Protein 4ODJ (pdb70)

Nearest PDB structures (foldseek):
  4odj-assembly1_A-2  TM=1.003E+00  e=9.789E-88  Cryptosporidium hominis
  6ltv-assembly1_B  TM=9.938E-01  e=1.405E-79  Cryptosporidium hominis
  6ltw-assembly1_A  TM=9.886E-01  e=5.394E-80  Cryptosporidium hominis
  6ltw-assembly1_B  TM=9.884E-01  e=3.883E-79  Cryptosporidium hominis
  6c07-assembly1_C  TM=9.808E-01  e=1.012E-76  Cryptosporidium parvum Iowa II

B-factor: mean 21.54, std 8.74, range [7.42, 60.37]

Secondary structure (DSSP, 8-state):
-EEEEEEEEE-TTSHHHHHHHHHHHHHHHHHHH-TT-EEEEEEEEETTEEEEEEEEE-S----HHHHHHHHHHHHT-EEGGGTEETTT-EEEEEEEPPPHHHHHHHTTT--GGGPPBSS-EEEEEEEETTSTTSS-HHHHHHHHHHHHHHHHHHT--SS--TTEEEEEEEEEEEEEEEETTEEEEEEEEEEEEEEEE-TTS-HHHHHHHHIIIIIHHHS-GGG--TT-EEEESTTS---S-GGGTS-EETTS-TTTTTTTTSS---S---TTB-TTSHHHHHHHHHHHHHHHHHHTTS-SEEEEEEEE-BT--S-SEEEEE-TT-PPTT--HHHHHHHHHHH----HHHHHHHTTTTSS--GGGGSS-SSS---TT-GGGSPPP--

Sequence (386 aa):
EQFLFSSESVCSSSGHPDKLCDQISDAILDACLEQDPESFVACETCTKTGFFIIMVFGEITTKANVNYERVVRETVKEIGYDSEEKKGLDYKTMDVIIIKLEQQSNQIAGCVHVDKNVVEDIGAGDQGMMFGYATNETKELMPLTHVLATSITRELDYIRMKGVSSSRVGWLLRPDGKAQVTVEYNCKHGVLIIPKRIHTILVSVVQHDENNIENEEEIREFVLENVIKKVCPSDLMDKKETRIILINPSGRFTIGGPAADAGLTGRKIIVDTYGGWGAHGGGAFSGKDATKVDRSGAYMARLVAKSIVFSGLCSRCLVQVSYGIGIARPLSLYIINTFGTAKDGYNDTKLLEIVNKVFDFRPGILLIKQLNNLKSSPIFKKKTSSSGGHFGRSEKEFFLWEKPIILQ

Structure (mmCIF, N/CA/C/O backbone):
data_4ODJ
#
_entry.id   4ODJ
#
_cell.length_a   117.860
_cell.length_b   117.860
_cell.length_c   54.040
_cell.angle_alpha   90.000
_cell.angle_beta   90.000
_cell.angle_gamma   120.000
#
_symmetry.space_group_name_H-M   'P 32 2 1'
#
loop_
_entity.id
_entity.type
_entity.pdbx_description
1 polymer 'S-adenosylmethionine synthase'
2 non-polymer S-ADENOSYLMETHIONINE
3 non-polymer TRIPHOSPHATE
4 non-polymer 'MAGNESIUM ION'
5 water water
#
loop_
_atom_site.group_PDB
_atom_site.id
_atom_site.type_symbol
_atom_site.label_atom_id
_atom_site.label_alt_id
_atom_site.label_comp_id
_atom_site.label_asym_id
_atom_site.label_entity_id
_atom_site.label_seq_id
_atom_site.pdbx_PDB_ins_code
_atom_site.Cartn_x
_atom_site.Cartn_y
_atom_site.Cartn_z
_atom_site.occupancy
_atom_site.B_iso_or_equiv
_atom_site.auth_seq_id
_atom_site.auth_comp_id
_atom_site.auth_asym_id
_atom_site.auth_atom_id
_atom_site.pdbx_PDB_model_num
ATOM 1 N N . GLU A 1 29 ? 62.834 68.814 -5.786 1.00 50.60 21 GLU A N 1
ATOM 2 C CA . GLU A 1 29 ? 63.484 67.760 -6.638 1.00 48.73 21 GLU A CA 1
ATOM 3 C C . GLU A 1 29 ? 64.112 66.624 -5.807 1.00 45.60 21 GLU A C 1
ATOM 4 O O . GLU A 1 29 ? 65.137 66.830 -5.150 1.00 47.41 21 GLU A O 1
ATOM 6 N N . GLN A 1 30 ? 63.497 65.443 -5.857 1.00 41.30 22 GLN A N 1
ATOM 7 C CA . GLN A 1 30 ? 64.054 64.246 -5.227 1.00 37.79 22 GLN A CA 1
ATOM 8 C C . GLN A 1 30 ? 64.854 63.365 -6.201 1.00 31.71 22 GLN A C 1
ATOM 9 O O . GLN A 1 30 ? 64.661 63.395 -7.408 1.00 30.67 22 GLN A O 1
ATOM 15 N N . PHE A 1 31 ? 65.754 62.565 -5.650 1.00 26.42 23 PHE A N 1
ATOM 16 C CA . PHE A 1 31 ? 66.479 61.593 -6.465 1.00 23.50 23 PHE A CA 1
ATOM 17 C C . PHE A 1 31 ? 66.909 60.435 -5.586 1.00 21.24 23 PHE A C 1
ATOM 18 O O . PHE A 1 31 ? 66.932 60.558 -4.374 1.00 20.04 23 PHE A O 1
ATOM 26 N N . LEU A 1 32 ? 67.208 59.314 -6.233 1.00 19.43 24 LEU A N 1
ATOM 27 C CA . LEU A 1 32 ? 67.658 58.106 -5.588 1.00 18.66 24 LEU A CA 1
ATOM 28 C C . LEU A 1 32 ? 69.139 57.920 -5.835 1.00 17.52 24 LEU A C 1
ATOM 29 O O . LEU A 1 32 ? 69.628 58.257 -6.925 1.00 18.67 24 LEU A O 1
ATOM 34 N N . PHE A 1 33 ? 69.869 57.424 -4.843 1.00 15.72 25 PHE A N 1
ATOM 35 C CA . PHE A 1 33 ? 71.284 57.133 -5.008 1.00 15.20 25 PHE A CA 1
ATOM 36 C C . PHE A 1 33 ? 71.616 55.932 -4.154 1.00 14.39 25 PHE A C 1
ATOM 37 O O . PHE A 1 33 ? 71.137 55.799 -3.033 1.00 13.88 25 PHE A O 1
ATOM 45 N N . SER A 1 34 ? 72.457 55.065 -4.685 1.00 13.75 26 SER A N 1
ATOM 46 C CA . SER A 1 34 ? 72.846 53.831 -4.014 1.00 13.29 26 SER A CA 1
ATOM 47 C C . SER A 1 34 ? 74.344 53.737 -3.724 1.00 12.37 26 SER A C 1
ATOM 48 O O . SER A 1 34 ? 75.166 54.213 -4.535 1.00 12.77 26 SER A O 1
ATOM 51 N N . SER A 1 35 ? 74.677 53.078 -2.619 1.00 12.02 27 SER A N 1
ATOM 52 C CA . SER A 1 35 ? 76.086 52.682 -2.319 1.00 11.64 27 SER A CA 1
ATOM 53 C C . SER A 1 35 ? 76.069 51.267 -1.763 1.00 11.75 27 SER A C 1
ATOM 54 O O . SER A 1 35 ? 75.045 50.804 -1.232 1.00 11.87 27 SER A O 1
ATOM 57 N N . GLU A 1 36 ? 77.205 50.603 -1.837 1.00 11.57 28 GLU A N 1
ATOM 58 C CA . GLU A 1 36 ? 77.311 49.247 -1.359 1.00 11.76 28 GLU A CA 1
ATOM 59 C C . GLU A 1 36 ? 78.479 49.067 -0.387 1.00 11.76 28 GLU A C 1
ATOM 60 O O . GLU A 1 36 ? 79.355 49.938 -0.270 1.00 12.41 28 GLU A O 1
ATOM 66 N N . SER A 1 37 ? 78.504 47.903 0.253 1.00 11.52 29 SER A N 1
ATOM 67 C CA . SER A 1 37 ? 79.608 47.452 1.072 1.00 11.49 29 SER A CA 1
ATOM 68 C C . SER A 1 37 ? 79.681 45.936 1.005 1.00 11.20 29 SER A C 1
ATOM 69 O O . SER A 1 37 ? 78.764 45.285 0.515 1.00 10.93 29 SER A O 1
ATOM 72 N N . VAL A 1 38 ? 80.811 45.393 1.431 1.00 11.02 30 VAL A N 1
ATOM 73 C CA . VAL A 1 38 ? 81.002 43.956 1.497 1.00 11.03 30 VAL A CA 1
ATOM 74 C C . VAL A 1 38 ? 81.570 43.562 2.852 1.00 11.72 30 VAL A C 1
ATOM 75 O O . VAL A 1 38 ? 82.246 44.376 3.537 1.00 11.94 30 VAL A O 1
ATOM 79 N N . CYS A 1 39 ? 81.318 42.328 3.231 1.00 12.33 31 CYS A N 1
ATOM 80 C CA . CYS A 1 39 ? 81.837 41.747 4.474 1.00 13.60 31 CYS A CA 1
ATOM 81 C C . CYS A 1 39 ? 83.324 41.519 4.388 1.00 13.90 31 CYS A C 1
ATOM 82 O O . CYS A 1 39 ? 83.891 41.422 3.299 1.00 13.41 31 CYS A O 1
ATOM 85 N N . SER A 1 40 ? 83.949 41.400 5.572 1.00 14.37 32 SER A N 1
ATOM 86 C CA A SER A 1 40 ? 85.379 41.087 5.716 0.55 14.66 32 SER A CA 1
ATOM 87 C CA B SER A 1 40 ? 85.385 41.127 5.660 0.15 14.30 32 SER A CA 1
ATOM 88 C CA C SER A 1 40 ? 85.384 41.104 5.681 0.30 14.39 32 SER A CA 1
ATOM 89 C C . SER A 1 40 ? 85.776 39.827 4.948 1.00 14.25 32 SER A C 1
ATOM 90 O O . SER A 1 40 ? 86.869 39.726 4.428 1.00 14.81 32 SER A O 1
ATOM 97 N N . GLY A 1 41 ? 84.871 38.860 4.892 1.00 13.84 33 GLY A N 1
ATOM 98 C CA . GLY A 1 41 ? 85.103 37.621 4.190 1.00 13.21 33 GLY A CA 1
ATOM 99 C C . GLY A 1 41 ? 84.848 37.608 2.702 1.00 12.39 33 GLY A C 1
ATOM 100 O O . GLY A 1 41 ? 85.064 36.580 2.052 1.00 12.60 33 GLY A O 1
ATOM 101 N N . HIS A 1 42 ? 84.388 38.724 2.132 1.00 11.32 34 HIS A N 1
ATOM 102 C CA . HIS A 1 42 ? 84.246 38.814 0.708 1.00 10.84 34 HIS A CA 1
ATOM 103 C C . HIS A 1 42 ? 85.626 38.574 0.086 1.00 11.15 34 HIS A C 1
ATOM 104 O O . HIS A 1 42 ? 86.635 39.078 0.603 1.00 10.98 34 HIS A O 1
ATOM 111 N N . PRO A 1 43 ? 85.705 37.796 -0.999 1.00 11.30 35 PRO A N 1
ATOM 112 C CA . PRO A 1 43 ? 87.041 37.403 -1.448 1.00 11.82 35 PRO A CA 1
ATOM 113 C C . PRO A 1 43 ? 87.958 38.551 -1.814 1.00 11.15 35 PRO A C 1
ATOM 114 O O . PRO A 1 43 ? 89.186 38.455 -1.581 1.00 11.06 35 PRO A O 1
ATOM 118 N N . ASP A 1 44 ? 87.412 39.619 -2.382 1.00 10.45 36 ASP A N 1
ATOM 119 C CA . ASP A 1 44 ? 88.264 40.792 -2.683 1.00 10.14 36 ASP A CA 1
ATOM 120 C C . ASP A 1 44 ? 88.749 41.463 -1.400 1.00 10.41 36 ASP A C 1
ATOM 121 O O . ASP A 1 44 ? 89.927 41.853 -1.283 1.00 10.32 36 ASP A O 1
ATOM 126 N N . LYS A 1 45 ? 87.853 41.608 -0.432 1.00 10.57 37 LYS A N 1
ATOM 127 C CA . LYS A 1 45 ? 88.251 42.228 0.821 1.00 11.24 37 LYS A CA 1
ATOM 128 C C . LYS A 1 45 ? 89.229 41.383 1.587 1.00 11.48 37 LYS A C 1
ATOM 129 O O . LYS A 1 45 ? 90.128 41.887 2.267 1.00 12.13 37 LYS A O 1
ATOM 135 N N . LEU A 1 46 ? 89.084 40.063 1.477 1.00 11.60 38 LEU A N 1
ATOM 136 C CA . LEU A 1 46 ? 90.047 39.158 2.076 1.00 12.63 38 LEU A CA 1
ATOM 137 C C . LEU A 1 46 ? 91.463 39.454 1.558 1.00 12.18 38 LEU A C 1
ATOM 138 O O . LEU A 1 46 ? 92.426 39.482 2.345 1.00 12.61 38 LEU A O 1
ATOM 143 N N . CYS A 1 47 ? 91.566 39.708 0.252 1.00 11.62 39 CYS A N 1
ATOM 144 C CA . CYS A 1 47 ? 92.845 40.022 -0.369 1.00 11.51 39 CYS A CA 1
ATOM 145 C C . CYS A 1 47 ? 93.377 41.362 0.136 1.00 11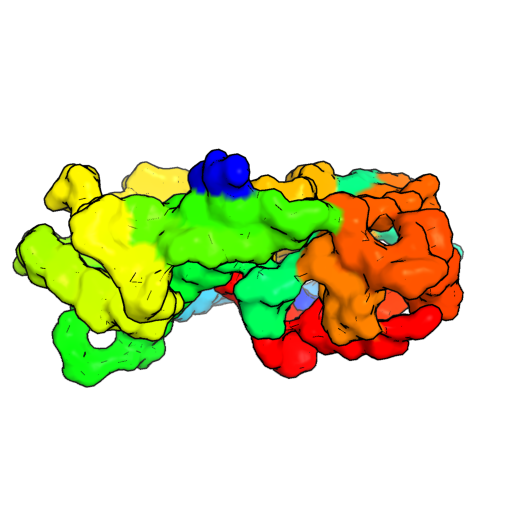.04 39 CYS A C 1
ATOM 146 O O . CYS A 1 47 ? 94.564 41.508 0.430 1.00 11.32 39 CYS A O 1
ATOM 149 N N . ASP A 1 48 ? 92.508 42.360 0.236 1.00 10.85 40 ASP A N 1
ATOM 150 C CA . ASP A 1 48 ? 92.924 43.657 0.800 1.00 10.76 40 ASP A CA 1
ATOM 151 C C . ASP A 1 48 ? 93.506 43.470 2.208 1.00 11.30 40 ASP A C 1
ATOM 152 O O . ASP A 1 48 ? 94.531 44.074 2.571 1.00 11.35 40 ASP A O 1
ATOM 157 N N . GLN A 1 49 ? 92.821 42.677 3.014 1.00 11.57 41 GLN A N 1
ATOM 158 C CA . GLN A 1 49 ? 93.281 42.447 4.387 1.00 12.75 41 GLN A CA 1
ATOM 159 C C . GLN A 1 49 ? 94.617 41.719 4.448 1.00 12.91 41 GLN A C 1
ATOM 160 O O . GLN A 1 49 ? 95.440 42.034 5.293 1.00 12.97 41 GLN A O 1
ATOM 166 N N . ILE A 1 50 ? 94.815 40.714 3.608 1.00 12.72 42 ILE A N 1
ATOM 167 C CA . ILE A 1 50 ? 96.089 40.024 3.591 1.00 13.38 42 ILE A CA 1
ATOM 168 C C . ILE A 1 50 ? 97.212 40.991 3.170 1.00 13.18 42 ILE A C 1
ATOM 169 O O . ILE A 1 50 ? 98.320 41.013 3.737 1.00 13.87 42 ILE A O 1
ATOM 174 N N . SER A 1 51 ? 96.958 41.748 2.115 1.00 12.60 43 SER A N 1
ATOM 175 C CA . SER A 1 51 ? 97.965 42.717 1.605 1.00 12.65 43 SER A CA 1
ATOM 176 C C . SER A 1 51 ? 98.355 43.702 2.704 1.00 13.03 43 SER A C 1
ATOM 177 O O . SER A 1 51 ? 99.535 44.017 2.869 1.00 13.37 43 SER A O 1
ATOM 180 N N . ASP A 1 52 ? 97.371 44.215 3.432 1.00 12.76 44 ASP A N 1
ATOM 181 C CA . ASP A 1 52 ? 97.688 45.120 4.516 1.00 13.05 44 ASP A CA 1
ATOM 182 C C . ASP A 1 52 ? 98.300 44.465 5.742 1.00 13.65 44 ASP A C 1
ATOM 183 O O . ASP A 1 52 ? 99.082 45.110 6.460 1.00 14.10 44 ASP A O 1
ATOM 188 N N . ALA A 1 53 ? 97.934 43.202 6.009 1.00 13.26 45 ALA A N 1
ATOM 189 C CA . ALA A 1 53 ? 98.612 42.438 7.057 1.00 14.27 45 ALA A CA 1
ATOM 190 C C . ALA A 1 53 ? 100.090 42.312 6.754 1.00 14.85 45 ALA A C 1
ATOM 191 O O . ALA A 1 53 ? 100.940 42.465 7.648 1.00 15.29 45 ALA A O 1
ATOM 193 N N . ILE A 1 54 ? 100.420 42.053 5.488 1.00 14.62 46 ILE A N 1
ATOM 194 C CA . ILE A 1 54 ? 101.815 41.937 5.101 1.00 14.89 46 ILE A CA 1
ATOM 195 C C . ILE A 1 54 ? 102.535 43.278 5.213 1.00 14.77 46 ILE A C 1
ATOM 196 O O . ILE A 1 54 ? 103.669 43.349 5.715 1.00 15.16 46 ILE A O 1
ATOM 201 N N . LEU A 1 55 ? 101.871 44.339 4.781 1.00 13.76 47 LEU A N 1
ATOM 202 C CA . LEU A 1 55 ? 102.411 45.698 4.919 1.00 13.92 47 LEU A CA 1
ATOM 203 C C . LEU A 1 55 ? 102.730 46.010 6.379 1.00 14.63 47 LEU A C 1
ATOM 204 O O . LEU A 1 55 ? 103.831 46.436 6.702 1.00 14.59 47 LEU A O 1
ATOM 209 N N . ASP A 1 56 ? 101.764 45.781 7.260 1.00 15.12 48 ASP A N 1
ATOM 210 C CA . ASP A 1 56 ? 101.972 46.032 8.696 1.00 16.27 48 ASP A CA 1
ATOM 211 C C . ASP A 1 56 ? 103.101 45.179 9.251 1.00 16.84 48 ASP A C 1
ATOM 212 O O . ASP A 1 56 ? 103.928 45.682 10.055 1.00 17.52 48 ASP A O 1
ATOM 217 N N . ALA A 1 57 ? 103.187 43.927 8.803 1.00 16.52 49 ALA A N 1
ATOM 218 C CA . ALA A 1 57 ? 104.262 43.050 9.285 1.00 17.44 49 ALA A CA 1
ATOM 219 C C . ALA A 1 57 ? 105.617 43.586 8.905 1.00 17.55 49 ALA A C 1
ATOM 220 O O . ALA A 1 57 ? 106.570 43.545 9.720 1.00 18.54 49 ALA A O 1
ATOM 222 N N . CYS A 1 58 ? 105.724 44.140 7.703 1.00 17.06 50 CYS A N 1
ATOM 223 C CA . CYS A 1 58 ? 106.975 44.729 7.270 1.00 17.12 50 CYS A CA 1
ATOM 224 C C . CYS A 1 58 ? 107.264 45.999 8.083 1.00 17.35 50 CYS A C 1
ATOM 225 O O . CYS A 1 58 ? 108.375 46.192 8.569 1.00 17.66 50 CYS A O 1
ATOM 228 N N . LEU A 1 59 ? 106.273 46.856 8.236 1.00 17.45 51 LEU A N 1
ATOM 229 C CA . LEU A 1 59 ? 106.458 48.172 8.896 1.00 18.63 51 LEU A CA 1
ATOM 230 C C . LEU A 1 59 ? 106.798 48.060 10.373 1.00 20.48 51 LEU A C 1
ATOM 231 O O . LEU A 1 59 ? 107.572 48.865 10.897 1.00 20.98 51 LEU A O 1
ATOM 236 N N . GLU A 1 60 ? 106.238 47.072 11.047 1.00 22.35 52 GLU A N 1
ATOM 237 C CA . GLU A 1 60 ? 106.491 46.936 12.485 1.00 25.07 52 GLU A CA 1
ATOM 238 C C . GLU A 1 60 ? 107.959 46.663 12.731 1.00 24.53 52 GLU A C 1
ATOM 239 O O . GLU A 1 60 ? 108.464 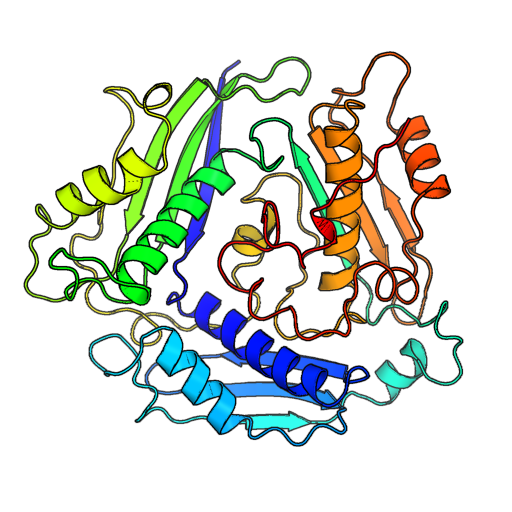47.107 13.739 1.00 24.84 52 GLU A O 1
ATOM 245 N N . GLN A 1 61 ? 108.629 45.976 11.804 1.00 22.83 53 GLN A N 1
ATOM 246 C CA . GLN A 1 61 ? 110.070 45.742 11.920 1.00 22.71 53 GLN A CA 1
ATOM 247 C C . GLN A 1 61 ? 110.909 46.829 11.243 1.00 22.16 53 GLN A C 1
ATOM 248 O O . GLN A 1 61 ? 111.934 47.258 11.784 1.00 22.21 53 GLN A O 1
ATOM 254 N N . ASP A 1 62 ? 110.443 47.308 10.085 1.00 20.45 54 ASP A N 1
ATOM 255 C CA . ASP A 1 62 ? 111.199 48.238 9.227 1.00 20.17 54 ASP A CA 1
ATOM 256 C C . ASP A 1 62 ? 110.256 49.300 8.699 1.00 20.17 54 ASP A C 1
ATOM 257 O O . ASP A 1 62 ? 109.581 49.123 7.674 1.00 18.10 54 ASP A O 1
ATOM 262 N N . PRO A 1 63 ? 110.196 50.434 9.391 1.00 20.69 55 PRO A N 1
ATOM 263 C CA . PRO A 1 63 ? 109.354 51.545 8.980 1.00 20.58 55 PRO A CA 1
ATOM 264 C C . PRO A 1 63 ? 109.698 52.110 7.622 1.00 20.13 55 PRO A C 1
ATOM 265 O O . PRO A 1 63 ? 108.859 52.810 7.056 1.00 19.71 55 PRO A O 1
ATOM 269 N N . GLU A 1 64 ? 110.899 51.835 7.113 1.00 20.09 56 GLU A N 1
ATOM 270 C CA . GLU A 1 64 ? 111.342 52.340 5.821 1.00 21.09 56 GLU A CA 1
ATOM 271 C C . GLU A 1 64 ? 110.988 51.416 4.643 1.00 19.01 56 GLU A C 1
ATOM 272 O O . GLU A 1 64 ? 111.396 51.665 3.504 1.00 19.11 56 GLU A O 1
ATOM 278 N N . SER A 1 65 ? 110.232 50.351 4.914 1.00 17.98 57 SER A N 1
ATOM 279 C CA . SER A 1 65 ? 109.920 49.344 3.913 1.00 17.15 57 SER A CA 1
ATOM 280 C C . SER A 1 65 ? 109.191 49.938 2.694 1.00 15.84 57 SER A C 1
ATOM 281 O O . SER A 1 65 ? 108.323 50.801 2.851 1.00 15.53 57 SER A O 1
ATOM 284 N N . PHE A 1 66 ? 109.551 49.458 1.513 1.00 15.00 58 PHE A N 1
ATOM 285 C CA . PHE A 1 66 ? 108.790 49.760 0.301 1.00 14.30 58 PHE A CA 1
ATOM 286 C C . PHE A 1 66 ? 107.991 48.536 -0.005 1.00 13.50 58 PHE A C 1
ATOM 287 O O . PHE A 1 66 ? 108.549 47.437 -0.114 1.00 14.08 58 PHE A O 1
ATOM 295 N N . VAL A 1 67 ? 106.670 48.690 -0.047 1.00 12.95 59 VAL A N 1
ATOM 296 C CA . VAL A 1 67 ? 105.773 47.547 -0.140 1.00 12.94 59 VAL A CA 1
ATOM 297 C C . VAL A 1 67 ? 104.724 47.820 -1.220 1.00 12.26 59 VAL A C 1
ATOM 298 O O . VAL A 1 67 ? 104.132 48.883 -1.240 1.00 11.64 59 VAL A O 1
ATOM 302 N N . ALA A 1 68 ? 104.576 46.841 -2.111 1.00 11.99 60 ALA A N 1
ATOM 303 C CA . ALA A 1 68 ? 103.545 46.856 -3.162 1.00 12.17 60 ALA A CA 1
ATOM 304 C C . ALA A 1 68 ? 103.046 45.429 -3.291 1.00 12.58 60 ALA A C 1
ATOM 305 O O . ALA A 1 68 ? 103.426 44.695 -4.232 1.00 12.64 60 ALA A O 1
ATOM 307 N N . CYS A 1 69 ? 102.234 45.037 -2.313 1.00 13.07 61 CYS A N 1
ATOM 308 C CA . CYS A 1 69 ? 101.907 43.622 -2.083 1.00 13.98 61 CYS A CA 1
ATOM 309 C C . CYS A 1 69 ? 100.503 43.356 -2.567 1.00 13.52 61 CYS A C 1
ATOM 310 O O . CYS A 1 69 ? 99.554 43.786 -1.891 1.00 13.86 61 CYS A O 1
ATOM 313 N N . GLU A 1 70 ? 100.367 42.620 -3.670 1.00 12.84 62 GLU A N 1
ATOM 314 C CA . GLU A 1 70 ? 99.089 42.241 -4.206 1.00 13.05 62 GLU A CA 1
ATOM 315 C C . GLU A 1 70 ? 98.754 40.820 -3.738 1.00 12.98 62 GLU A C 1
ATOM 316 O O . GLU A 1 70 ? 99.636 39.994 -3.593 1.00 13.57 62 GLU A O 1
ATOM 322 N N . THR A 1 71 ? 97.465 40.551 -3.579 1.00 12.03 63 THR A N 1
ATOM 323 C CA . THR A 1 71 ? 97.002 39.214 -3.191 1.00 12.77 63 THR A CA 1
ATOM 324 C C . THR A 1 71 ? 95.878 38.807 -4.141 1.00 12.44 63 THR A C 1
ATOM 325 O O . THR A 1 71 ? 95.072 39.632 -4.543 1.00 12.08 63 THR A O 1
ATOM 329 N N . CYS A 1 72 ? 95.818 37.511 -4.444 1.00 12.96 64 CYS A N 1
ATOM 330 C CA . CYS A 1 72 ? 94.675 36.963 -5.169 1.00 13.38 64 CYS A CA 1
ATOM 331 C C . CYS A 1 72 ? 94.324 35.605 -4.628 1.00 13.77 64 CYS A C 1
ATOM 332 O O . CYS A 1 72 ? 95.149 34.933 -3.990 1.00 13.91 64 CYS A O 1
ATOM 335 N N . THR A 1 73 ? 93.075 35.210 -4.863 1.00 13.18 65 THR A N 1
ATOM 336 C CA . THR A 1 73 ? 92.575 33.985 -4.302 1.00 13.90 65 THR A CA 1
ATOM 337 C C . THR A 1 73 ? 91.520 33.344 -5.179 1.00 14.74 65 THR A C 1
ATOM 338 O O . THR A 1 73 ? 90.710 34.022 -5.826 1.00 13.45 65 THR A O 1
ATOM 342 N N . LYS A 1 74 ? 91.553 32.020 -5.180 1.00 15.49 66 LYS A N 1
ATOM 343 C CA . LYS A 1 74 ? 90.447 31.222 -5.717 1.00 17.27 66 LYS A CA 1
ATOM 344 C C . LYS A 1 74 ? 90.446 29.941 -4.886 1.00 17.49 66 LYS A C 1
ATOM 345 O O . LYS A 1 74 ? 91.277 29.744 -4.002 1.00 17.74 66 LYS A O 1
ATOM 351 N N . THR A 1 75 ? 89.514 29.052 -5.148 1.00 17.37 67 THR A N 1
ATOM 352 C CA . THR A 1 75 ? 89.336 27.849 -4.350 1.00 18.77 67 THR A CA 1
ATOM 353 C C . THR A 1 75 ? 90.642 27.208 -3.914 1.00 18.84 67 THR A C 1
ATOM 354 O O . THR A 1 75 ? 91.466 26.826 -4.737 1.00 20.22 67 THR A O 1
ATOM 358 N N . GLY A 1 76 ? 90.832 27.122 -2.602 1.00 18.92 68 GLY A N 1
ATOM 359 C CA . GLY A 1 76 ? 91.995 26.435 -2.037 1.00 19.65 68 GLY A CA 1
ATOM 360 C C . GLY A 1 76 ? 93.361 27.065 -2.198 1.00 19.45 68 GLY A C 1
ATOM 361 O O . GLY A 1 76 ? 94.373 26.382 -1.981 1.00 19.43 68 GLY A O 1
ATOM 362 N N . PHE A 1 77 ? 93.424 28.342 -2.565 1.00 18.48 69 PHE A N 1
ATOM 363 C CA A PHE A 1 77 ? 94.735 28.980 -2.654 0.60 18.59 69 PHE A CA 1
ATOM 364 C CA B PHE A 1 77 ? 94.656 28.987 -2.956 0.40 18.74 69 PHE A CA 1
ATOM 365 C C . PHE A 1 77 ? 94.699 30.481 -2.534 1.00 17.80 69 PHE A C 1
ATOM 366 O O . PHE A 1 77 ? 93.704 31.165 -2.757 1.00 16.97 69 PHE A O 1
ATOM 381 N N . ILE A 1 78 ? 95.846 30.963 -2.067 1.00 17.55 70 ILE A N 1
ATOM 382 C CA A ILE A 1 78 ? 96.132 32.376 -2.021 0.50 16.76 70 ILE A CA 1
ATOM 383 C CA B ILE A 1 78 ? 96.137 32.388 -1.970 0.50 16.97 70 ILE A CA 1
ATOM 384 C C . ILE A 1 78 ? 97.499 32.580 -2.616 1.00 17.13 70 ILE A C 1
ATOM 385 O O . ILE A 1 78 ? 98.429 31.813 -2.358 1.00 17.24 70 ILE A O 1
ATOM 394 N N . MET A 1 79 ? 97.637 33.627 -3.429 1.00 16.25 71 MET A N 1
ATOM 395 C CA . MET A 1 79 ? 98.953 33.987 -3.934 1.00 16.75 71 MET A CA 1
ATOM 396 C C . MET A 1 79 ? 99.222 35.417 -3.561 1.00 15.81 71 MET A C 1
ATOM 397 O O . MET A 1 79 ? 98.394 36.268 -3.809 1.00 14.48 71 MET A O 1
ATOM 402 N N . VAL A 1 80 ? 100.405 35.668 -2.998 1.00 16.10 72 VAL A N 1
ATOM 403 C CA . VAL A 1 80 ? 100.865 37.028 -2.741 1.00 16.13 72 VAL A CA 1
ATOM 404 C C . VAL A 1 80 ? 101.975 37.334 -3.733 1.00 15.94 72 VAL A C 1
ATOM 405 O O . VAL A 1 80 ? 102.865 36.511 -3.939 1.00 16.14 72 VAL A O 1
ATOM 409 N N . PHE A 1 81 ? 101.970 38.524 -4.324 1.00 14.73 73 PHE A N 1
ATOM 410 C CA . PHE A 1 81 ? 102.904 38.807 -5.407 1.00 14.98 73 PHE A CA 1
ATOM 411 C C . PHE A 1 81 ? 103.116 40.304 -5.500 1.00 14.78 73 PHE A C 1
ATOM 412 O O . PHE A 1 81 ? 102.263 41.070 -5.067 1.00 16.60 73 PHE A O 1
ATOM 420 N N . GLY A 1 82 ? 104.219 40.719 -6.097 1.00 14.39 74 GLY A N 1
ATOM 421 C CA . GLY A 1 82 ? 104.532 42.136 -6.146 1.00 14.13 74 GLY A CA 1
ATOM 422 C C . GLY A 1 82 ? 105.942 42.402 -5.728 1.00 14.21 74 GLY A C 1
ATOM 423 O O . GLY A 1 82 ? 106.827 41.560 -5.912 1.00 14.37 74 GLY A O 1
ATOM 424 N N . GLU A 1 83 ? 106.149 43.591 -5.172 1.00 13.94 75 GLU A N 1
ATOM 425 C CA . GLU A 1 83 ? 107.500 44.092 -4.870 1.00 14.95 75 GLU A CA 1
ATOM 426 C C . GLU A 1 83 ? 107.587 44.586 -3.441 1.00 14.90 75 GLU A C 1
ATOM 427 O O . GLU A 1 83 ? 106.841 45.429 -3.001 1.00 14.07 75 GLU A O 1
ATOM 433 N N . ILE A 1 84 ? 108.530 44.019 -2.702 1.00 14.87 76 ILE A N 1
ATOM 434 C CA . ILE A 1 84 ? 108.826 44.481 -1.347 1.00 15.19 76 ILE A CA 1
ATOM 435 C C . ILE A 1 84 ? 110.329 44.594 -1.204 1.00 15.41 76 ILE A C 1
ATOM 436 O O . ILE A 1 84 ? 111.067 43.620 -1.467 1.00 16.12 76 ILE A O 1
ATOM 441 N N . THR A 1 85 ? 110.764 45.764 -0.787 1.00 15.07 77 THR A N 1
ATOM 442 C CA . THR A 1 85 ? 112.142 45.975 -0.341 1.00 16.04 77 THR A CA 1
ATOM 443 C C . THR A 1 85 ? 112.090 46.337 1.137 1.00 16.39 77 THR A C 1
ATOM 444 O O . THR A 1 85 ? 111.608 47.411 1.522 1.00 16.78 77 THR A O 1
ATOM 448 N N . THR A 1 86 ? 112.574 45.417 1.961 1.00 17.60 78 THR A N 1
ATOM 449 C CA . THR A 1 86 ? 112.474 45.572 3.407 1.00 17.95 78 THR A CA 1
ATOM 450 C C . THR A 1 86 ? 113.653 44.903 4.098 1.00 19.44 78 THR A C 1
ATOM 451 O O . THR A 1 86 ? 114.224 43.954 3.578 1.00 20.14 78 THR A O 1
ATOM 455 N N . LYS A 1 87 ? 113.979 45.401 5.280 1.00 20.29 79 LYS A N 1
ATOM 456 C CA . LYS A 1 87 ? 114.877 44.715 6.184 1.00 21.95 79 LYS A CA 1
ATOM 457 C C . LYS A 1 87 ? 114.152 43.774 7.108 1.00 22.09 79 LYS A C 1
ATOM 458 O O . LYS A 1 87 ? 114.787 42.973 7.777 1.00 22.51 79 LYS A O 1
ATOM 464 N N . ALA A 1 88 ? 112.818 43.841 7.146 1.00 21.11 80 ALA A N 1
ATOM 465 C CA . ALA A 1 88 ? 112.036 42.950 7.989 1.00 21.78 80 ALA A CA 1
ATOM 466 C C . ALA A 1 88 ? 112.250 41.510 7.575 1.00 22.75 80 ALA A C 1
ATOM 467 O O . ALA A 1 88 ? 112.476 41.222 6.397 1.00 23.06 80 ALA A O 1
ATOM 469 N N . ASN A 1 89 ? 112.179 40.618 8.551 1.00 24.33 81 ASN A N 1
ATOM 470 C CA . ASN A 1 89 ? 112.149 39.175 8.315 1.00 26.22 81 ASN A CA 1
ATOM 471 C C . ASN A 1 89 ? 110.739 38.708 8.621 1.00 25.43 81 ASN A C 1
ATOM 472 O O . ASN A 1 89 ? 110.355 38.554 9.785 1.00 26.23 81 ASN A O 1
ATOM 477 N N . VAL A 1 90 ? 109.942 38.564 7.570 1.00 23.54 82 VAL A N 1
ATOM 478 C CA . VAL A 1 90 ? 108.533 38.246 7.720 1.00 22.70 82 VAL A CA 1
ATOM 479 C C . VAL A 1 90 ? 108.296 36.872 7.157 1.00 23.37 82 VAL A C 1
ATOM 480 O O . VAL A 1 90 ? 108.747 36.549 6.055 1.00 23.51 82 VAL A O 1
ATOM 484 N N . ASN A 1 91 ? 107.602 36.053 7.924 1.00 23.73 83 ASN A N 1
ATOM 485 C CA . ASN A 1 91 ? 107.161 34.771 7.427 1.00 24.26 83 ASN A CA 1
ATOM 486 C C . ASN A 1 91 ? 105.857 35.052 6.692 1.00 22.33 83 ASN A C 1
ATOM 487 O O . ASN A 1 91 ? 104.804 35.002 7.298 1.00 21.84 83 ASN A O 1
ATOM 492 N N . TYR A 1 92 ? 105.953 35.363 5.403 1.00 21.19 84 TYR A N 1
ATOM 493 C CA . TYR A 1 92 ? 104.771 35.753 4.630 1.00 20.43 84 TYR A CA 1
ATOM 494 C C . TYR A 1 92 ? 103.672 34.716 4.674 1.00 20.46 84 TYR A C 1
ATOM 495 O O . TYR A 1 92 ? 102.493 35.053 4.851 1.00 20.54 84 TYR A O 1
ATOM 504 N N . GLU A 1 93 ? 104.044 33.454 4.537 1.00 21.23 85 GLU A N 1
ATOM 505 C CA . GLU A 1 93 ? 103.051 32.389 4.566 1.00 22.43 85 GLU A CA 1
ATOM 506 C C . GLU A 1 93 ? 102.279 32.350 5.894 1.00 22.26 85 GLU A C 1
ATOM 507 O O . GLU A 1 93 ? 101.059 32.214 5.876 1.00 21.35 85 GLU A O 1
ATOM 513 N N . ARG A 1 94 ? 102.961 32.485 7.036 1.00 22.38 86 ARG A N 1
ATOM 514 C CA . ARG A 1 94 ? 102.273 32.489 8.328 1.00 22.61 86 ARG A CA 1
ATOM 515 C C . ARG A 1 94 ? 101.376 33.697 8.456 1.00 21.72 86 ARG A C 1
ATOM 516 O O . ARG A 1 94 ? 100.278 33.587 8.971 1.00 21.75 86 ARG A O 1
ATOM 518 N N . VAL A 1 95 ? 101.805 34.843 7.938 1.00 20.63 87 VAL A N 1
ATOM 519 C CA . VAL A 1 95 ? 100.974 36.042 7.989 1.00 20.08 87 VAL A CA 1
ATOM 520 C C . VAL A 1 95 ? 99.678 35.811 7.215 1.00 19.16 87 VAL A C 1
ATOM 521 O O . VAL A 1 95 ? 98.584 36.148 7.690 1.00 19.28 87 VAL A O 1
ATOM 525 N N . VAL A 1 96 ? 99.798 35.227 6.030 1.00 18.50 88 VAL A N 1
ATOM 526 C CA . VAL A 1 96 ? 98.602 34.927 5.235 1.00 17.78 88 VAL A CA 1
ATOM 527 C C . VAL A 1 96 ? 97.671 33.988 6.019 1.00 18.25 88 VAL A C 1
ATOM 528 O O . VAL A 1 96 ? 96.477 34.279 6.146 1.00 17.85 88 VAL A O 1
ATOM 532 N N . ARG A 1 97 ? 98.219 32.871 6.529 1.00 19.22 89 ARG A N 1
ATOM 533 C CA . ARG A 1 97 ? 97.384 31.885 7.215 1.00 20.56 89 ARG A CA 1
ATOM 534 C C . ARG A 1 97 ? 96.684 32.473 8.457 1.00 20.78 89 ARG A C 1
ATOM 535 O O . ARG A 1 97 ? 95.486 32.214 8.674 1.00 20.35 89 ARG A O 1
ATOM 543 N N . GLU A 1 98 ? 97.414 33.248 9.249 1.00 20.90 90 GLU A N 1
ATOM 544 C CA . GLU A 1 98 ? 96.862 33.880 10.455 1.00 21.23 90 GLU A CA 1
ATOM 545 C C . GLU A 1 98 ? 95.765 34.853 10.086 1.00 20.73 90 GLU A C 1
ATOM 546 O O . GLU A 1 98 ? 94.743 34.932 10.767 1.00 21.18 90 GLU A O 1
ATOM 548 N N . THR A 1 99 ? 95.942 35.603 8.996 1.00 20.18 91 THR A N 1
ATOM 549 C CA . THR A 1 99 ? 94.928 36.562 8.581 1.00 19.26 91 THR A CA 1
ATOM 550 C C . THR A 1 99 ? 93.620 35.865 8.173 1.00 19.14 91 THR A C 1
ATOM 551 O O . THR A 1 99 ? 92.515 36.277 8.558 1.00 18.13 91 THR A O 1
ATOM 555 N N . VAL A 1 100 ? 93.768 34.793 7.412 1.00 18.87 92 VAL A N 1
ATOM 556 C CA . VAL A 1 100 ? 92.629 34.032 6.961 1.00 18.94 92 VAL A CA 1
ATOM 557 C C . VAL A 1 100 ? 91.937 33.376 8.160 1.00 19.85 92 VAL A C 1
ATOM 558 O O . VAL A 1 100 ? 90.699 33.371 8.257 1.00 19.13 92 VAL A O 1
ATOM 562 N N . LYS A 1 101 ? 92.739 32.817 9.071 1.00 20.85 93 LYS A N 1
ATOM 563 C CA . LYS A 1 101 ? 92.182 32.248 10.294 1.00 22.92 93 LYS A CA 1
ATOM 564 C C . LYS A 1 101 ? 91.332 33.279 11.055 1.00 23.18 93 LYS A C 1
ATOM 565 O O . LYS A 1 101 ? 90.225 32.956 11.484 1.00 23.73 93 LYS A O 1
ATOM 571 N N . GLU A 1 102 ? 91.854 34.492 11.236 1.00 23.52 94 GLU A N 1
ATOM 572 C CA . GLU A 1 102 ? 91.168 35.548 12.001 1.00 25.57 94 GLU A CA 1
ATOM 573 C C . GLU A 1 102 ? 89.857 35.966 11.366 1.00 24.29 94 GLU A C 1
ATOM 574 O O . GLU A 1 102 ? 88.918 36.334 12.061 1.00 24.76 94 GLU A O 1
ATOM 580 N N . ILE A 1 103 ? 89.791 35.904 10.040 1.00 22.15 95 ILE A N 1
ATOM 581 C CA . ILE A 1 103 ? 88.573 36.245 9.319 1.00 21.15 95 ILE A CA 1
ATOM 582 C C . ILE A 1 103 ? 87.510 35.160 9.475 1.00 21.16 95 ILE A C 1
ATOM 583 O O . ILE A 1 103 ? 86.331 35.428 9.376 1.00 21.50 95 ILE A O 1
ATOM 588 N N . GLY A 1 104 ? 87.926 33.939 9.762 1.00 22.27 96 GLY A N 1
ATOM 589 C CA . GLY A 1 104 ? 87.004 32.855 10.054 1.00 22.05 96 GLY A CA 1
ATOM 590 C C . GLY A 1 104 ? 86.970 31.752 9.013 1.00 22.13 96 GLY A C 1
ATOM 591 O O . GLY A 1 104 ? 86.126 30.869 9.090 1.00 22.08 96 GLY A O 1
ATOM 592 N N . TYR A 1 105 ? 87.900 31.773 8.056 1.00 20.32 97 TYR A N 1
ATOM 593 C CA . TYR A 1 105 ? 87.927 30.776 7.010 1.00 19.57 97 TYR A CA 1
ATOM 594 C C . TYR A 1 105 ? 88.718 29.571 7.475 1.00 20.95 97 TYR A C 1
ATOM 595 O O . TYR A 1 105 ? 89.909 29.460 7.213 1.00 20.33 97 TYR A O 1
ATOM 604 N N . ASP A 1 106 ? 88.038 28.677 8.187 1.00 22.13 98 ASP A N 1
ATOM 605 C CA . ASP A 1 106 ? 88.727 27.548 8.840 1.00 24.18 98 ASP A CA 1
ATOM 606 C C . ASP A 1 106 ? 88.119 26.218 8.445 1.00 25.23 98 ASP A C 1
ATOM 607 O O . ASP A 1 106 ? 88.265 25.215 9.168 1.00 25.32 98 ASP A O 1
ATOM 612 N N . SER A 1 107 ? 87.491 26.186 7.282 1.00 24.60 99 SER A N 1
ATOM 613 C CA . SER A 1 107 ? 86.822 24.989 6.820 1.00 27.06 99 SER A CA 1
ATOM 614 C C . SER A 1 107 ? 86.408 25.139 5.371 1.00 26.34 99 SER A C 1
ATOM 615 O O . SER A 1 107 ? 85.896 26.188 4.958 1.00 25.48 99 SER A O 1
ATOM 618 N N . GLU A 1 108 ? 86.602 24.096 4.584 1.00 26.88 100 GLU A N 1
ATOM 619 C CA . GLU A 1 108 ? 86.362 24.185 3.162 1.00 27.70 100 GLU A CA 1
ATOM 620 C C . GLU A 1 108 ? 84.919 24.562 2.844 1.00 27.02 100 GLU A C 1
ATOM 621 O O . GLU A 1 108 ? 84.658 25.243 1.848 1.00 26.52 100 GLU A O 1
ATOM 627 N N . GLU A 1 109 ? 83.997 24.132 3.695 1.00 27.26 101 GLU A N 1
ATOM 628 C CA . GLU A 1 109 ? 82.579 24.388 3.446 1.00 27.88 101 GLU A CA 1
ATOM 629 C C . GLU A 1 109 ? 82.244 25.875 3.644 1.00 25.00 101 GLU A C 1
ATOM 630 O O . GLU A 1 109 ? 81.235 26.354 3.107 1.00 23.17 101 GLU A O 1
ATOM 636 N N . LYS A 1 110 ? 83.071 26.613 4.393 1.00 23.25 102 LYS A N 1
ATOM 637 C CA A LYS A 1 110 ? 82.876 28.059 4.525 0.50 22.32 102 LYS A CA 1
ATOM 638 C CA B LYS A 1 110 ? 82.886 28.064 4.518 0.50 22.39 102 LYS A CA 1
ATOM 639 C C . LYS A 1 110 ? 83.395 28.794 3.295 1.00 20.80 102 LYS A C 1
ATOM 640 O O . LYS A 1 110 ? 83.000 29.920 3.060 1.00 20.13 102 LYS A O 1
ATOM 651 N N . GLY A 1 111 ? 84.273 28.153 2.508 1.00 20.23 103 GLY A N 1
ATOM 652 C CA . GLY A 1 111 ? 84.778 28.728 1.241 1.00 19.44 103 GLY A CA 1
ATOM 653 C C . GLY A 1 111 ? 86.281 28.732 1.104 1.00 19.14 103 GLY A C 1
ATOM 654 O O . GLY A 1 111 ? 86.798 29.019 0.031 1.00 18.97 103 GLY A O 1
ATOM 655 N N . LEU A 1 112 ? 86.970 28.429 2.198 1.00 18.72 104 LEU A N 1
ATOM 656 C CA . LEU A 1 112 ? 88.419 28.459 2.248 1.00 18.53 104 LEU A CA 1
ATOM 657 C C . LEU A 1 112 ? 88.821 27.951 3.632 1.00 19.25 104 LEU A C 1
ATOM 658 O O . LEU A 1 112 ? 88.162 28.279 4.599 1.00 19.32 104 LEU A O 1
ATOM 663 N N . ASP A 1 113 ? 89.901 27.179 3.730 1.00 20.20 105 ASP A N 1
ATOM 664 C CA . ASP A 1 113 ? 90.409 26.730 5.032 1.00 21.00 105 ASP A CA 1
ATOM 665 C C . ASP A 1 113 ? 91.881 27.108 5.145 1.00 21.11 105 ASP A C 1
ATOM 666 O O . ASP A 1 113 ? 92.677 26.624 4.361 1.00 21.01 105 ASP A O 1
ATOM 671 N N . TYR A 1 114 ? 92.216 27.969 6.100 1.00 21.03 106 TYR A N 1
ATOM 672 C CA . TYR A 1 114 ? 93.579 28.443 6.262 1.00 22.28 106 TYR A CA 1
ATOM 673 C C . TYR A 1 114 ? 94.558 27.310 6.523 1.00 23.60 106 TYR A C 1
ATOM 674 O O . TYR A 1 114 ? 95.765 27.450 6.254 1.00 23.20 106 TYR A O 1
ATOM 683 N N . LYS A 1 115 ? 94.051 26.212 7.071 1.00 24.86 107 LYS A N 1
ATOM 684 C CA . LYS A 1 115 ? 94.891 25.080 7.396 1.00 26.95 107 LYS A CA 1
ATOM 685 C C . LYS A 1 115 ? 95.337 24.314 6.157 1.00 27.60 107 LYS A C 1
ATOM 686 O O . LYS A 1 115 ? 96.449 23.764 6.145 1.00 30.26 107 LYS A O 1
ATOM 692 N N . THR A 1 116 ? 94.481 24.242 5.138 1.00 26.19 108 THR A N 1
ATOM 693 C CA . THR A 1 116 ? 94.678 23.359 3.989 1.00 26.42 108 THR A CA 1
ATOM 694 C C . THR A 1 116 ? 95.033 24.084 2.695 1.00 24.97 108 THR A C 1
ATOM 695 O O . THR A 1 116 ? 95.533 23.463 1.758 1.00 25.90 108 THR A O 1
ATOM 699 N N . MET A 1 117 ? 94.737 25.380 2.602 1.00 22.87 109 MET A N 1
ATOM 700 C CA . MET A 1 117 ? 94.965 26.095 1.356 1.00 21.63 109 MET A CA 1
ATOM 701 C C . MET A 1 117 ? 96.436 26.131 0.939 1.00 22.29 109 MET A C 1
ATOM 702 O O . MET A 1 117 ? 97.333 26.106 1.776 1.00 22.54 109 MET A O 1
ATOM 707 N N . ASP A 1 118 ? 96.677 26.208 -0.359 1.00 22.21 110 ASP A N 1
ATOM 708 C CA . ASP A 1 118 ? 98.022 26.441 -0.853 1.00 23.03 110 ASP A CA 1
ATOM 709 C C . ASP A 1 118 ? 98.292 27.931 -0.703 1.00 22.09 110 ASP A C 1
ATOM 710 O O . ASP A 1 118 ? 97.407 28.744 -0.986 1.00 21.60 110 ASP A O 1
ATOM 715 N N . VAL A 1 119 ? 99.474 28.291 -0.226 1.00 21.43 111 VAL A N 1
ATOM 716 C CA . VAL A 1 119 ? 99.911 29.698 -0.222 1.00 20.61 111 VAL A CA 1
ATOM 717 C C . VAL A 1 119 ? 101.171 29.839 -1.048 1.00 20.56 111 VAL A C 1
ATOM 718 O O . VAL A 1 119 ? 102.208 29.232 -0.742 1.00 21.84 111 VAL A O 1
ATOM 722 N N . ILE A 1 120 ? 101.092 30.687 -2.065 1.00 19.85 112 ILE A N 1
ATOM 723 C CA A ILE A 1 120 ? 102.168 30.903 -3.009 0.50 20.29 112 ILE A CA 1
ATOM 724 C CA B ILE A 1 120 ? 102.183 30.902 -2.991 0.50 20.20 112 ILE A CA 1
ATOM 725 C C . ILE A 1 120 ? 102.699 32.318 -2.828 1.00 19.52 112 ILE A C 1
ATOM 726 O O . ILE A 1 120 ? 101.921 33.274 -2.811 1.00 18.67 112 ILE A O 1
ATOM 735 N N . ILE A 1 121 ? 104.016 32.449 -2.678 1.00 19.37 113 ILE A N 1
ATOM 736 C CA . ILE A 1 121 ? 104.616 33.767 -2.489 1.00 19.55 113 ILE A CA 1
ATOM 737 C C . ILE A 1 121 ? 105.533 34.085 -3.653 1.00 19.45 113 ILE A C 1
ATOM 738 O O . ILE A 1 121 ? 106.498 33.363 -3.848 1.00 21.54 113 ILE A O 1
ATOM 743 N N . LYS A 1 122 ? 105.255 35.148 -4.405 1.00 18.80 114 LYS A N 1
ATOM 744 C CA . LYS A 1 122 ? 106.037 35.530 -5.592 1.00 19.45 114 LYS A CA 1
ATOM 745 C C . LYS A 1 122 ? 106.395 36.988 -5.451 1.00 19.59 114 LYS A C 1
ATOM 746 O O . LYS A 1 122 ? 105.852 37.837 -6.153 1.00 19.07 114 LYS A O 1
ATOM 748 N N . LEU A 1 123 ? 107.317 37.263 -4.529 1.00 20.65 115 LEU A N 1
ATOM 749 C CA . LEU A 1 123 ? 107.760 38.637 -4.241 1.00 21.03 115 LEU A CA 1
ATOM 750 C C . LEU A 1 123 ? 109.154 38.892 -4.757 1.00 22.00 115 LEU A C 1
ATOM 751 O O . LEU A 1 123 ? 109.995 37.986 -4.794 1.00 22.31 115 LEU A O 1
ATOM 756 N N . GLU A 1 124 ? 109.391 40.107 -5.235 1.00 21.15 116 GLU A N 1
ATOM 757 C CA . GLU A 1 124 ? 110.712 40.523 -5.672 1.00 22.24 116 GLU A CA 1
ATOM 758 C C . GLU A 1 124 ? 110.975 41.871 -5.042 1.00 19.74 116 GLU A C 1
ATOM 759 O O . GLU A 1 124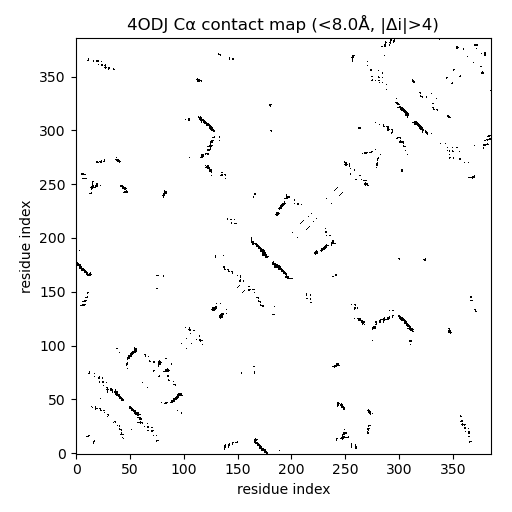 ? 110.076 42.473 -4.479 1.00 18.42 116 GLU A O 1
ATOM 765 N N . GLN A 1 125 ? 112.197 42.358 -5.169 1.00 19.46 117 GLN A N 1
ATOM 766 C CA . GLN A 1 125 ? 112.531 43.702 -4.740 1.00 19.02 117 GLN A CA 1
ATOM 767 C C . GLN A 1 125 ? 111.888 44.757 -5.628 1.00 17.06 117 GLN A C 1
ATOM 768 O O . GLN A 1 125 ? 111.573 44.503 -6.793 1.00 16.80 117 GLN A O 1
ATOM 774 N N . GLN A 1 126 ? 111.679 45.930 -5.048 1.00 15.98 118 GLN A N 1
ATOM 775 C CA . GLN A 1 126 ? 111.254 47.088 -5.803 1.00 15.38 118 GLN A CA 1
ATOM 776 C C . GLN A 1 126 ? 112.279 47.388 -6.882 1.00 15.72 118 GLN A C 1
ATOM 777 O O . GLN A 1 126 ? 113.514 47.285 -6.640 1.00 15.79 118 GLN A O 1
ATOM 783 N N . SER A 1 127 ? 111.786 47.774 -8.061 1.00 16.08 119 SER A N 1
ATOM 784 C CA . SER A 1 127 ? 112.682 48.272 -9.114 1.00 16.82 119 SER A CA 1
ATOM 785 C C . SER A 1 127 ? 113.584 49.394 -8.653 1.00 16.50 119 SER A C 1
ATOM 786 O O . SER A 1 127 ? 113.110 50.357 -8.047 1.00 16.43 119 SER A O 1
ATOM 789 N N . ASN A 1 128 ? 114.886 49.291 -8.957 1.00 17.38 120 ASN A N 1
ATOM 790 C CA . ASN A 1 128 ? 115.809 50.340 -8.572 1.00 19.42 120 ASN A CA 1
ATOM 791 C C . ASN A 1 128 ? 115.549 51.628 -9.313 1.00 16.86 120 ASN A C 1
ATOM 792 O O . ASN A 1 128 ? 115.911 52.680 -8.836 1.00 17.67 120 ASN A O 1
ATOM 797 N N . GLN A 1 129 ? 114.936 51.549 -10.485 1.00 15.96 121 GLN A N 1
ATOM 798 C CA . GLN A 1 129 ? 114.629 52.761 -11.233 1.00 15.36 121 GLN A CA 1
ATOM 799 C C . GLN A 1 129 ? 113.485 53.524 -10.594 1.00 15.52 121 GLN A C 1
ATOM 800 O O . GLN A 1 129 ? 113.460 54.762 -10.618 1.00 16.17 121 GLN A O 1
ATOM 806 N N . ILE A 1 130 ? 112.540 52.811 -10.003 1.00 15.73 122 ILE A N 1
ATOM 807 C CA . ILE A 1 130 ? 111.513 53.491 -9.202 1.00 15.63 122 ILE A CA 1
ATOM 808 C C . ILE A 1 130 ? 112.133 54.033 -7.914 1.00 16.53 122 ILE A C 1
ATOM 809 O O . ILE A 1 130 ? 111.951 55.191 -7.558 1.00 16.72 122 ILE A O 1
ATOM 814 N N . ALA A 1 131 ? 112.874 53.202 -7.209 1.00 16.77 123 ALA A N 1
ATOM 815 C CA . ALA A 1 131 ? 113.520 53.669 -5.948 1.00 17.59 123 ALA A CA 1
ATOM 816 C C . ALA A 1 131 ? 114.385 54.914 -6.138 1.00 18.41 123 ALA A C 1
ATOM 817 O O . ALA A 1 131 ? 114.386 55.826 -5.307 1.00 18.82 123 ALA A O 1
ATOM 819 N N . GLY A 1 132 ? 115.087 54.966 -7.268 1.00 19.52 124 GLY A N 1
ATOM 820 C CA . GLY A 1 132 ? 116.000 56.043 -7.593 1.00 21.42 124 GLY A CA 1
ATOM 821 C C . GLY A 1 132 ? 115.331 57.388 -7.722 1.00 22.90 124 GLY A C 1
ATOM 822 O O . GLY A 1 132 ? 115.943 58.398 -7.423 1.00 25.74 124 GLY A O 1
ATOM 823 N N . CYS A 1 133 ? 114.090 57.443 -8.150 1.00 22.62 125 CYS A N 1
ATOM 824 C CA . CYS A 1 133 ? 113.423 58.747 -8.268 1.00 24.50 125 CYS A CA 1
ATOM 825 C C . CYS A 1 133 ? 112.514 59.067 -7.056 1.00 23.44 125 CYS A C 1
ATOM 826 O O . CYS A 1 133 ? 112.138 60.208 -6.829 1.00 24.30 125 CYS A O 1
ATOM 829 N N . VAL A 1 134 ? 112.263 58.089 -6.190 1.00 21.95 126 VAL A N 1
ATOM 830 C CA . VAL A 1 134 ? 111.567 58.339 -4.934 1.00 22.98 126 VAL A CA 1
ATOM 831 C C . VAL A 1 134 ? 112.464 58.864 -3.800 1.00 24.61 126 VAL A C 1
ATOM 832 O O . VAL A 1 134 ? 112.240 59.961 -3.286 1.00 23.65 126 VAL A O 1
ATOM 836 N N . HIS A 1 135 ? 113.440 58.075 -3.351 1.00 25.71 127 HIS A N 1
ATOM 837 C CA . HIS A 1 135 ? 114.162 58.460 -2.116 1.00 28.73 127 HIS A CA 1
ATOM 838 C C . HIS A 1 135 ? 115.641 58.649 -2.287 1.00 29.29 127 HIS A C 1
ATOM 839 O O . HIS A 1 135 ? 116.256 59.291 -1.440 1.00 31.61 127 HIS A O 1
ATOM 846 N N . VAL A 1 136 ? 116.238 58.114 -3.353 1.00 29.42 128 VAL A N 1
ATOM 847 C CA . VAL A 1 136 ? 117.719 58.078 -3.422 1.00 30.32 128 VAL A CA 1
ATOM 848 C C . VAL A 1 136 ? 118.279 59.483 -3.605 1.00 32.21 128 VAL A C 1
ATOM 849 O O . VAL A 1 136 ? 117.908 60.203 -4.547 1.00 30.44 128 VAL A O 1
ATOM 853 N N . ASP A 1 137 ? 119.166 59.863 -2.677 1.00 33.66 129 ASP A N 1
ATOM 854 C CA . ASP A 1 137 ? 119.783 61.188 -2.652 1.00 36.01 129 ASP A CA 1
ATOM 855 C C . ASP A 1 137 ? 118.785 62.332 -2.501 1.00 34.74 129 ASP A C 1
ATOM 856 O O . ASP A 1 137 ? 119.053 63.431 -2.967 1.00 35.87 129 ASP A O 1
ATOM 861 N N . LYS A 1 138 ? 117.627 62.085 -1.883 1.00 32.37 130 LYS A N 1
ATOM 862 C CA . LYS A 1 138 ? 116.661 63.170 -1.650 1.00 31.01 130 LYS A CA 1
ATOM 863 C C . LYS A 1 138 ? 116.462 63.408 -0.173 1.00 30.67 130 LYS A C 1
ATOM 864 O O . LYS A 1 138 ? 116.464 62.439 0.591 1.00 28.69 130 LYS A O 1
ATOM 870 N N . ASN A 1 139 ? 116.283 64.685 0.218 1.00 31.77 131 ASN A N 1
ATOM 871 C CA . ASN A 1 139 ? 115.878 65.028 1.607 1.00 34.34 131 ASN A CA 1
ATOM 872 C C . ASN A 1 139 ? 114.548 64.369 1.878 1.00 30.81 131 ASN A C 1
ATOM 873 O O . ASN A 1 139 ? 113.694 64.289 0.989 1.00 29.73 131 ASN A O 1
ATOM 878 N N . VAL A 1 140 ? 114.361 63.936 3.111 1.00 28.69 132 VAL A N 1
ATOM 879 C CA A VAL A 1 140 ? 113.137 63.270 3.538 0.50 27.98 132 VAL A CA 1
ATOM 880 C CA B VAL A 1 140 ? 113.128 63.257 3.487 0.50 27.58 132 VAL A CA 1
ATOM 881 C C . VAL A 1 140 ? 111.894 64.105 3.165 1.00 26.74 132 VAL A C 1
ATOM 882 O O . VAL A 1 140 ? 110.873 63.569 2.722 1.00 24.95 132 VAL A O 1
ATOM 889 N N . GLU A 1 141 ? 111.971 65.426 3.329 1.00 24.63 133 GLU A N 1
ATOM 890 C CA . GLU A 1 141 ? 110.801 66.253 3.031 1.00 24.78 133 GLU A CA 1
ATOM 891 C C . GLU A 1 141 ? 110.473 66.276 1.543 1.00 22.42 133 GLU A C 1
ATOM 892 O O . GLU A 1 141 ? 109.331 66.532 1.174 1.00 21.13 133 GLU A O 1
ATOM 898 N N . ASP A 1 142 ? 111.484 66.025 0.706 1.00 20.43 134 ASP A N 1
ATOM 899 C CA . ASP A 1 142 ? 111.354 66.184 -0.719 1.00 19.61 134 ASP A CA 1
ATOM 900 C C . ASP A 1 142 ? 111.474 64.865 -1.484 1.00 18.31 134 ASP A C 1
ATOM 901 O O . ASP A 1 142 ? 111.786 64.847 -2.672 1.00 17.74 134 ASP A O 1
ATOM 906 N N . ILE A 1 143 ? 111.177 63.764 -0.815 1.00 17.32 135 ILE A N 1
ATOM 907 C CA . ILE A 1 143 ? 111.032 62.488 -1.531 1.00 16.45 135 ILE A CA 1
ATOM 908 C C . ILE A 1 143 ? 109.993 62.631 -2.654 1.00 15.80 135 ILE A C 1
ATOM 909 O O . ILE A 1 143 ? 109.018 63.380 -2.529 1.00 15.21 135 ILE A O 1
ATOM 914 N N . GLY A 1 144 ? 110.254 61.943 -3.748 1.00 14.86 136 GLY A N 1
ATOM 915 C CA . GLY A 1 144 ? 109.357 61.957 -4.878 1.00 14.48 136 GLY A CA 1
ATOM 916 C C . GLY A 1 144 ? 108.126 61.107 -4.661 1.00 14.30 136 GLY A C 1
ATOM 917 O O . GLY A 1 144 ? 108.176 60.098 -3.939 1.00 14.02 136 GLY A O 1
ATOM 918 N N . ALA A 1 145 ? 107.007 61.484 -5.278 1.00 13.35 137 ALA A N 1
ATOM 919 C CA . ALA A 1 145 ? 105.842 60.604 -5.315 1.00 13.23 137 ALA A CA 1
ATOM 920 C C . ALA A 1 145 ? 106.243 59.239 -5.902 1.00 13.03 137 ALA A C 1
ATOM 921 O O . ALA A 1 145 ? 107.020 59.155 -6.843 1.00 12.62 137 ALA A O 1
ATOM 923 N N . GLY A 1 146 ? 105.706 58.165 -5.335 1.00 12.90 138 GLY A N 1
ATOM 924 C CA . GLY A 1 146 ? 105.987 56.815 -5.828 1.00 12.86 138 GLY A CA 1
ATOM 925 C C . GLY A 1 146 ? 105.414 56.506 -7.208 1.00 12.77 138 GLY A C 1
ATOM 926 O O . GLY A 1 146 ? 105.782 55.492 -7.794 1.00 12.69 138 GLY A O 1
ATOM 927 N N . ASP A 1 147 ? 104.561 57.374 -7.737 1.00 12.18 139 ASP A N 1
ATOM 928 C CA . ASP A 1 147 ? 103.959 57.147 -9.049 1.00 11.81 139 ASP A CA 1
ATOM 929 C C . ASP A 1 147 ? 103.249 58.434 -9.451 1.00 11.78 139 ASP A C 1
ATOM 930 O O . ASP A 1 147 ? 103.107 59.380 -8.653 1.00 12.22 139 ASP A O 1
ATOM 935 N N . GLN A 1 148 ? 102.783 58.471 -10.694 1.00 11.12 140 GLN A N 1
ATOM 936 C CA . GLN A 1 148 ? 101.821 59.453 -11.059 1.00 11.30 140 GLN A CA 1
ATOM 937 C C . GLN A 1 148 ? 100.440 59.018 -10.599 1.00 11.42 140 GLN A C 1
ATOM 938 O O . GLN A 1 148 ? 100.242 57.866 -10.221 1.00 12.03 140 GLN A O 1
ATOM 944 N N . GLY A 1 149 ? 99.498 59.932 -10.686 1.00 12.18 141 GLY A N 1
ATOM 945 C CA . GLY A 1 149 ? 98.099 59.620 -10.465 1.00 12.17 141 GLY A CA 1
ATOM 946 C C . GLY A 1 149 ? 97.365 60.739 -9.795 1.00 12.61 141 GLY A C 1
ATOM 947 O O . GLY A 1 149 ? 97.956 61.767 -9.441 1.00 12.67 141 GLY A O 1
ATOM 948 N N . MET A 1 150 ? 96.064 60.536 -9.624 1.00 12.48 142 MET A N 1
ATOM 949 C CA . MET A 1 150 ? 95.188 61.523 -9.005 1.00 13.06 142 MET A CA 1
ATOM 950 C C . MET A 1 150 ? 94.457 60.834 -7.863 1.00 12.10 142 MET A C 1
ATOM 951 O O . MET A 1 150 ? 94.212 59.616 -7.898 1.00 11.43 142 MET A O 1
ATOM 956 N N . MET A 1 151 ? 94.101 61.628 -6.864 1.00 12.51 143 MET A N 1
ATOM 957 C CA . MET A 1 151 ? 93.422 61.123 -5.672 1.00 12.38 143 MET A CA 1
ATOM 958 C C . MET A 1 151 ? 92.387 62.143 -5.276 1.00 12.47 143 MET A C 1
ATOM 959 O O . MET A 1 151 ? 92.618 63.348 -5.411 1.00 12.81 143 MET A O 1
ATOM 964 N N . PHE A 1 152 ? 91.249 61.657 -4.805 1.00 12.11 144 PHE A N 1
ATOM 965 C CA . PHE A 1 152 ? 90.216 62.547 -4.313 1.00 12.88 144 PHE A CA 1
ATOM 966 C C . PHE A 1 152 ? 89.899 62.343 -2.862 1.00 13.22 144 PHE A C 1
ATOM 967 O O . PHE A 1 152 ? 89.876 61.211 -2.362 1.00 13.86 144 PHE A O 1
ATOM 975 N N . GLY A 1 153 ? 89.546 63.447 -2.220 1.00 13.53 145 GLY A N 1
ATOM 976 C CA . GLY A 1 153 ? 88.974 63.407 -0.884 1.00 14.13 145 GLY A CA 1
ATOM 977 C C . GLY A 1 153 ? 87.599 64.008 -0.906 1.00 14.57 145 GLY A C 1
ATOM 978 O O . GLY A 1 153 ? 87.316 64.878 -1.741 1.00 16.12 145 GLY A O 1
ATOM 979 N N . TYR A 1 154 ? 86.737 63.606 0.030 1.00 14.48 146 TYR A N 1
ATOM 980 C CA . TYR A 1 154 ? 85.363 64.052 0.046 1.00 14.68 146 TYR A CA 1
ATOM 981 C C . TYR A 1 154 ? 84.858 64.071 1.468 1.00 15.19 146 TYR A C 1
ATOM 982 O O . TYR A 1 154 ? 85.265 63.256 2.287 1.00 14.82 146 TYR A O 1
ATOM 991 N N . ALA A 1 155 ? 83.946 64.984 1.721 1.00 15.84 147 ALA A N 1
ATOM 992 C CA . ALA A 1 155 ? 83.242 65.054 2.990 1.00 16.83 147 ALA A CA 1
ATOM 993 C C . ALA A 1 155 ? 81.902 65.707 2.770 1.00 17.74 147 ALA A C 1
ATOM 994 O O . ALA A 1 155 ? 81.708 66.523 1.849 1.00 17.42 147 ALA A O 1
ATOM 996 N N . THR A 1 156 ? 80.962 65.331 3.636 1.00 18.43 148 THR A N 1
ATOM 997 C CA . THR A 1 156 ? 79.595 65.829 3.560 1.00 19.62 148 THR A CA 1
ATOM 998 C C . THR A 1 156 ? 78.986 65.853 4.962 1.00 20.88 148 THR A C 1
ATOM 999 O O . THR A 1 156 ? 79.231 64.945 5.730 1.00 20.53 148 THR A O 1
ATOM 1003 N N . ASN A 1 157 ? 78.236 66.903 5.285 1.00 22.01 149 ASN A N 1
ATOM 1004 C CA . ASN A 1 157 ? 77.612 67.016 6.619 1.00 23.91 149 ASN A CA 1
ATOM 1005 C C . ASN A 1 157 ? 76.372 66.143 6.866 1.00 24.05 149 ASN A C 1
ATOM 1006 O O . ASN A 1 157 ? 75.659 66.358 7.852 1.00 24.49 149 ASN A O 1
ATOM 1011 N N . GLU A 1 158 ? 76.128 65.152 6.009 1.00 23.27 150 GLU A N 1
ATOM 1012 C CA . GLU A 1 158 ? 74.986 64.214 6.142 1.00 23.38 150 GLU A CA 1
ATOM 1013 C C . GLU A 1 158 ? 75.002 63.388 7.391 1.00 22.47 150 GLU A C 1
ATOM 1014 O O . GLU A 1 158 ? 73.941 62.997 7.864 1.00 23.58 150 GLU A O 1
ATOM 1020 N N . THR A 1 159 ? 76.179 63.046 7.886 1.00 22.01 151 THR A N 1
ATOM 1021 C CA . THR A 1 159 ? 76.345 62.160 9.003 1.00 22.40 151 THR A CA 1
ATOM 1022 C C . THR A 1 159 ? 77.421 62.701 9.929 1.00 23.69 151 THR A C 1
ATOM 1023 O O . THR A 1 159 ? 78.194 63.571 9.552 1.00 22.47 151 THR A O 1
ATOM 1027 N N . LYS A 1 160 ? 77.473 62.134 11.128 1.00 25.31 152 LYS A N 1
ATOM 1028 C CA . LYS A 1 160 ? 78.386 62.605 12.159 1.00 28.61 152 LYS A CA 1
ATOM 1029 C C . LYS A 1 160 ? 79.848 62.375 11.746 1.00 27.08 152 LYS A C 1
ATOM 1030 O O . LYS A 1 160 ? 80.697 63.154 12.098 1.00 27.86 152 LYS A O 1
ATOM 1036 N N . GLU A 1 161 ? 80.047 61.308 10.981 1.00 26.14 153 GLU A N 1
ATOM 1037 C CA . GLU A 1 161 ? 81.311 60.881 10.392 1.00 26.22 153 GLU A CA 1
ATOM 1038 C C . GLU A 1 161 ? 81.756 61.773 9.218 1.00 22.33 153 GLU A C 1
ATOM 1039 O O . GLU A 1 161 ? 82.867 61.602 8.698 1.00 20.07 153 GLU A O 1
ATOM 1045 N N . LEU A 1 162 ? 80.877 62.679 8.793 1.00 20.04 154 LEU A N 1
ATOM 1046 C CA . LEU A 1 162 ? 81.040 63.537 7.614 1.00 18.97 154 LEU A CA 1
ATOM 1047 C C . LEU A 1 162 ? 81.229 62.705 6.330 1.00 17.44 154 LEU A C 1
ATOM 1048 O O . LEU A 1 162 ? 82.060 63.023 5.441 1.00 16.16 154 LEU A O 1
ATOM 1053 N N . MET A 1 163 ? 80.396 61.652 6.249 1.00 16.70 155 MET A N 1
ATOM 1054 C CA . MET A 1 163 ? 80.344 60.724 5.113 1.00 16.05 155 MET A CA 1
ATOM 1055 C C . MET A 1 163 ? 78.950 60.641 4.524 1.00 16.09 155 MET A C 1
ATOM 1056 O O . MET A 1 163 ? 77.967 60.962 5.186 1.00 16.39 155 MET A O 1
ATOM 1061 N N . PRO A 1 164 ? 78.845 60.194 3.267 1.00 15.84 156 PRO A N 1
ATOM 1062 C CA . PRO A 1 164 ? 77.536 60.086 2.650 1.00 15.93 156 PRO A CA 1
ATOM 1063 C C . PRO A 1 164 ? 76.681 59.030 3.372 1.00 15.59 156 PRO A C 1
ATOM 1064 O O . PRO A 1 164 ? 77.166 57.955 3.766 1.00 15.05 156 PRO A O 1
ATOM 1068 N N . LEU A 1 165 ? 75.404 59.325 3.532 1.00 15.62 157 LEU A N 1
ATOM 1069 C CA . LEU A 1 165 ? 74.558 58.412 4.287 1.00 15.80 157 LEU A CA 1
ATOM 1070 C C . LEU A 1 165 ? 74.468 57.022 3.637 1.00 15.05 157 LEU A C 1
ATOM 1071 O O . LEU A 1 165 ? 74.480 55.989 4.343 1.00 15.18 157 LEU A O 1
ATOM 1076 N N . THR A 1 166 ? 74.349 56.985 2.315 1.00 14.71 158 THR A N 1
ATOM 1077 C CA . THR A 1 166 ? 74.242 55.672 1.624 1.00 14.06 158 THR A CA 1
ATOM 1078 C C . THR A 1 166 ? 75.408 54.767 1.966 1.00 14.20 158 THR A C 1
ATOM 1079 O O . THR A 1 166 ? 75.239 53.598 2.262 1.00 13.52 158 THR A O 1
ATOM 1083 N N . HIS A 1 167 ? 76.614 55.319 1.919 1.00 14.02 159 HIS A N 1
ATOM 1084 C CA . HIS A 1 167 ? 77.847 54.586 2.274 1.00 14.59 159 HIS A CA 1
ATOM 1085 C C . HIS A 1 167 ? 77.879 54.195 3.751 1.00 14.38 159 HIS A C 1
ATOM 1086 O O . HIS A 1 167 ? 78.234 53.064 4.115 1.00 13.86 159 HIS A O 1
ATOM 1093 N N . VAL A 1 168 ? 77.499 55.127 4.620 1.00 14.45 160 VAL A N 1
ATOM 1094 C CA . VAL A 1 168 ? 77.505 54.873 6.059 1.00 14.73 160 VAL A CA 1
ATOM 1095 C C . VAL A 1 168 ? 76.566 53.717 6.372 1.00 14.53 160 VAL A C 1
ATOM 1096 O O . VAL A 1 168 ? 76.930 52.795 7.102 1.00 14.87 160 VAL A O 1
ATOM 1100 N N . LEU A 1 169 ? 75.382 53.737 5.786 1.00 14.36 161 LEU A N 1
ATOM 1101 C CA . LEU A 1 169 ? 74.415 52.674 6.060 1.00 14.33 161 LEU A CA 1
ATOM 1102 C C . LEU A 1 169 ? 74.852 51.316 5.494 1.00 13.72 161 LEU A C 1
ATOM 1103 O O . LEU A 1 169 ? 74.794 50.316 6.201 1.00 13.96 161 LEU A O 1
ATOM 1108 N N . ALA A 1 170 ? 75.280 51.263 4.232 1.00 13.02 162 ALA A N 1
ATOM 1109 C CA . ALA A 1 170 ? 75.720 49.990 3.656 1.00 12.46 162 ALA A CA 1
ATOM 1110 C C . ALA A 1 170 ? 76.893 49.418 4.470 1.00 12.63 162 ALA A C 1
ATOM 1111 O O . ALA A 1 170 ? 76.945 48.231 4.776 1.00 13.05 162 ALA A O 1
ATOM 1113 N N . THR A 1 171 ? 77.833 50.285 4.833 1.00 13.10 163 THR A N 1
ATOM 1114 C CA . THR A 1 171 ? 79.019 49.874 5.598 1.00 13.73 163 THR A CA 1
ATOM 1115 C C . THR A 1 171 ? 78.663 49.420 6.975 1.00 14.77 163 THR A C 1
ATOM 1116 O O . THR A 1 171 ? 79.201 48.448 7.496 1.00 15.10 163 THR A O 1
ATOM 1120 N N . SER A 1 172 ? 77.705 50.099 7.588 1.00 15.22 164 SER A N 1
ATOM 1121 C CA . SER A 1 172 ? 77.285 49.685 8.910 1.00 15.93 164 SER A CA 1
ATOM 1122 C C . SER A 1 172 ? 76.666 48.322 8.911 1.00 14.96 164 SER A C 1
ATOM 1123 O O . SER A 1 172 ? 76.824 47.577 9.865 1.00 15.79 164 SER A O 1
ATOM 1126 N N . ILE A 1 173 ? 75.911 48.011 7.857 1.00 14.30 165 ILE A N 1
ATOM 1127 C CA . ILE A 1 173 ? 75.268 46.708 7.774 1.00 14.35 165 ILE A CA 1
ATOM 1128 C C . ILE A 1 173 ? 76.313 45.601 7.710 1.00 14.44 165 ILE A C 1
ATOM 1129 O O . ILE A 1 173 ? 76.237 44.613 8.443 1.00 14.83 165 ILE A O 1
ATOM 1134 N N . THR A 1 174 ? 77.297 45.746 6.817 1.00 13.77 166 THR A N 1
ATOM 1135 C CA . THR A 1 174 ? 78.296 44.692 6.711 1.00 14.23 166 THR A CA 1
ATOM 1136 C C . THR A 1 174 ? 79.218 44.624 7.936 1.00 15.08 166 THR A C 1
ATOM 1137 O O . THR A 1 174 ? 79.588 43.524 8.351 1.00 15.82 166 THR A O 1
ATOM 1141 N N . ARG A 1 175 ? 79.540 45.786 8.508 1.00 15.99 167 ARG A N 1
ATOM 1142 C CA . ARG A 1 175 ? 80.346 45.845 9.738 1.00 17.72 167 ARG A CA 1
ATOM 1143 C C . ARG A 1 175 ? 79.583 45.143 10.895 1.00 18.10 167 ARG A C 1
ATOM 1144 O O . ARG A 1 175 ? 80.188 44.438 11.684 1.00 17.40 167 ARG A O 1
ATOM 1152 N N . GLU A 1 176 ? 78.270 45.328 10.956 1.00 18.39 168 GLU A N 1
ATOM 1153 C CA . GLU A 1 176 ? 77.477 44.667 12.014 1.00 19.94 168 GLU A CA 1
ATOM 1154 C C . GLU A 1 176 ? 77.461 43.153 11.824 1.00 19.34 168 GLU A C 1
ATOM 1155 O O . GLU A 1 176 ? 77.581 42.387 12.803 1.00 19.51 168 GLU A O 1
ATOM 1161 N N . LEU A 1 177 ? 77.296 42.679 10.593 1.00 17.74 169 LEU A N 1
ATOM 1162 C CA . LEU A 1 177 ? 77.353 41.241 10.336 1.00 18.21 169 LEU A CA 1
ATOM 1163 C C . LEU A 1 177 ? 78.701 40.671 10.754 1.00 18.17 169 LEU A C 1
ATOM 1164 O O . LEU A 1 177 ? 78.767 39.628 11.416 1.00 19.37 169 LEU A O 1
ATOM 1169 N N . ASP A 1 178 ? 79.764 41.380 10.422 1.00 17.75 170 ASP A N 1
ATOM 1170 C CA . ASP A 1 178 ? 81.118 40.910 10.735 1.00 18.83 170 ASP A CA 1
ATOM 1171 C C . ASP A 1 178 ? 81.310 40.845 12.253 1.00 20.32 170 ASP A C 1
ATOM 1172 O O . ASP A 1 178 ? 81.931 39.907 12.751 1.00 21.09 170 ASP A O 1
ATOM 1177 N N . TYR A 1 179 ? 80.809 41.862 12.965 1.00 20.71 171 TYR A N 1
ATOM 1178 C CA . TYR A 1 179 ? 80.874 41.900 14.451 1.00 22.64 171 TYR A CA 1
ATOM 1179 C C . TYR A 1 179 ? 80.088 40.755 15.081 1.00 23.24 171 TYR A C 1
ATOM 1180 O O . TYR A 1 179 ? 80.563 40.087 15.994 1.00 24.10 171 TYR A O 1
ATOM 1189 N N . ILE A 1 180 ? 78.866 40.551 14.608 1.00 22.54 172 ILE A N 1
ATOM 1190 C CA . ILE A 1 180 ? 78.033 39.455 15.083 1.00 23.92 172 ILE A CA 1
ATOM 1191 C C . ILE A 1 180 ? 78.754 38.116 14.901 1.00 24.65 172 ILE A C 1
ATOM 1192 O O . ILE A 1 180 ? 78.791 37.279 15.818 1.00 27.30 172 ILE A O 1
ATOM 1197 N N . ARG A 1 181 ? 79.324 37.897 13.723 1.00 23.08 173 ARG A N 1
ATOM 1198 C CA . ARG A 1 181 ? 79.974 36.633 13.412 1.00 24.48 173 ARG A CA 1
ATOM 1199 C C . ARG A 1 181 ? 81.304 36.429 14.141 1.00 26.99 173 ARG A C 1
ATOM 1200 O O . ARG A 1 181 ? 81.539 35.341 14.673 1.00 27.60 173 ARG A O 1
ATOM 1208 N N . MET A 1 182 ? 82.132 37.466 14.174 1.00 28.88 174 MET A N 1
ATOM 1209 C CA . MET A 1 182 ? 83.561 37.335 14.541 1.00 32.32 174 MET A CA 1
ATOM 1210 C C . MET A 1 182 ? 83.775 37.552 16.026 1.00 35.90 174 MET A C 1
ATOM 1211 O O . MET A 1 182 ? 84.547 36.821 16.654 1.00 38.85 174 MET A O 1
ATOM 1216 N N . LYS A 1 183 ? 83.146 38.569 16.593 1.00 38.22 175 LYS A N 1
ATOM 1217 C CA . LYS A 1 183 ? 83.364 38.857 18.007 1.00 40.45 175 LYS A CA 1
ATOM 1218 C C . LYS A 1 183 ? 82.490 37.856 18.721 1.00 43.04 175 LYS A C 1
ATOM 1219 O O . LYS A 1 183 ? 82.910 37.219 19.689 1.00 44.40 175 LYS A O 1
ATOM 1221 N N . GLY A 1 184 ? 81.280 37.686 18.212 1.00 42.89 176 GLY A N 1
ATOM 1222 C CA . GLY A 1 184 ? 80.405 36.651 18.711 1.00 44.19 176 GLY A CA 1
ATOM 1223 C C . GLY A 1 184 ? 79.276 37.249 19.512 1.00 45.87 176 GLY A C 1
ATOM 1224 O O . GLY A 1 184 ? 79.380 38.360 20.033 1.00 45.44 176 GLY A O 1
ATOM 1225 N N . VAL A 1 185 ? 78.185 36.497 19.600 1.00 45.70 177 VAL A N 1
ATOM 1226 C CA . VAL A 1 185 ? 77.045 36.907 20.395 1.00 45.72 177 VAL A CA 1
ATOM 1227 C C . VAL A 1 185 ? 76.481 35.727 21.150 1.00 46.99 177 VAL A C 1
ATOM 1228 O O . VAL A 1 185 ? 76.822 34.557 20.896 1.00 47.51 177 VAL A O 1
ATOM 1232 N N . SER A 1 186 ? 75.622 36.052 22.097 1.00 46.28 178 SER A N 1
ATOM 1233 C CA . SER A 1 186 ? 75.049 35.053 22.950 1.00 45.64 178 SER A CA 1
ATOM 1234 C C . SER A 1 186 ? 74.023 34.168 22.205 1.00 43.46 178 SER A C 1
ATOM 1235 O O . SER A 1 186 ? 73.754 33.046 22.644 1.00 42.73 178 SE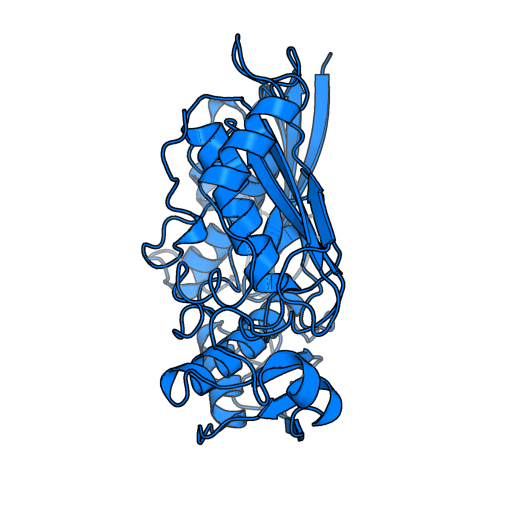R A O 1
ATOM 1238 N N . SER A 1 187 ? 73.476 34.667 21.089 1.00 39.71 179 SER A N 1
ATOM 1239 C CA A SER A 1 187 ? 72.473 33.954 20.279 0.50 39.23 179 SER A CA 1
ATOM 1240 C CA B SER A 1 187 ? 72.470 33.913 20.325 0.50 38.89 179 SER A CA 1
ATOM 1241 C C . SER A 1 187 ? 73.111 32.927 19.333 1.00 37.58 179 SER A C 1
ATOM 1242 O O . SER A 1 187 ? 74.344 32.939 19.097 1.00 36.35 179 SER A O 1
ATOM 1247 N N . ARG A 1 188 ? 72.274 32.070 18.754 1.00 35.68 180 ARG A N 1
ATOM 1248 C CA . ARG A 1 188 ? 72.756 31.078 17.799 1.00 33.37 180 ARG A CA 1
ATOM 1249 C C . ARG A 1 188 ? 73.087 31.783 16.478 1.00 30.47 180 ARG A C 1
ATOM 1250 O O . ARG A 1 188 ? 72.199 32.307 15.799 1.00 29.47 180 ARG A O 1
ATOM 1258 N N . VAL A 1 189 ? 74.373 31.816 16.143 1.00 28.74 181 VAL A N 1
ATOM 1259 C CA . VAL A 1 189 ? 74.825 32.488 14.964 1.00 27.88 181 VAL A CA 1
ATOM 1260 C C . VAL A 1 189 ? 75.835 31.674 14.177 1.00 27.52 181 VAL A C 1
ATOM 1261 O O . VAL A 1 189 ? 76.423 32.186 13.214 1.00 27.35 181 VAL A O 1
ATOM 1265 N N . GLY A 1 190 ? 76.023 30.421 14.540 1.00 27.40 182 GLY A N 1
ATOM 1266 C CA . GLY A 1 190 ? 77.057 29.649 13.894 1.00 27.58 182 GLY A CA 1
ATOM 1267 C C . GLY A 1 190 ? 76.695 29.306 12.472 1.00 26.94 182 GLY A C 1
ATOM 1268 O O . GLY A 1 190 ? 77.515 28.742 11.736 1.00 28.90 182 GLY A O 1
ATOM 1269 N N . TRP A 1 191 ? 75.466 29.651 12.081 1.00 24.26 183 TRP A N 1
ATOM 1270 C CA . TRP A 1 191 ? 75.028 29.460 10.733 1.00 22.90 183 TRP A CA 1
ATOM 1271 C C . TRP A 1 191 ? 75.587 30.546 9.819 1.00 20.45 183 TRP A C 1
ATOM 1272 O O . TRP A 1 191 ? 75.546 30.360 8.624 1.00 20.26 183 TRP A O 1
ATOM 1283 N N . LEU A 1 192 ? 76.050 31.681 10.364 1.00 19.87 184 LEU A N 1
ATOM 1284 C CA A LEU A 1 192 ? 76.544 32.796 9.534 0.50 18.86 184 LEU A CA 1
ATOM 1285 C CA B LEU A 1 192 ? 76.500 32.773 9.525 0.50 18.65 184 LEU A CA 1
ATOM 1286 C C . LEU A 1 192 ? 77.915 32.463 9.035 1.00 18.60 184 LEU A C 1
ATOM 1287 O O . LEU A 1 192 ? 78.803 32.167 9.847 1.00 19.93 184 LEU A O 1
ATOM 1296 N N . ARG A 1 193 ? 78.114 32.507 7.716 1.00 16.59 185 ARG A N 1
ATOM 1297 C CA . ARG A 1 193 ? 79.417 32.255 7.113 1.00 15.90 185 ARG A CA 1
ATOM 1298 C C . ARG A 1 193 ? 80.051 33.615 6.729 1.00 14.82 185 ARG A C 1
ATOM 1299 O O . ARG A 1 193 ? 79.413 34.641 6.827 1.00 14.26 185 ARG A O 1
ATOM 1307 N N . PRO A 1 194 ? 81.325 33.629 6.323 1.00 14.67 186 PRO A N 1
ATOM 1308 C CA . PRO A 1 194 ? 82.034 34.916 6.232 1.00 14.09 186 PRO A CA 1
ATOM 1309 C C . PRO A 1 194 ? 81.692 35.863 5.089 1.00 13.54 186 PRO A C 1
ATOM 1310 O O . PRO A 1 194 ? 81.950 37.062 5.216 1.00 13.11 186 PRO A O 1
ATOM 1314 N N . ASP A 1 195 ? 81.145 35.373 3.981 1.00 13.05 187 ASP A N 1
ATOM 1315 C CA . ASP A 1 195 ? 80.957 36.223 2.826 1.00 12.65 187 ASP A CA 1
ATOM 1316 C C . ASP A 1 195 ? 79.635 36.999 2.958 1.00 12.52 187 ASP A C 1
ATOM 1317 O O . ASP A 1 195 ? 78.713 36.587 3.659 1.00 12.91 187 ASP A O 1
ATOM 1322 N N . GLY A 1 196 ? 79.540 38.112 2.261 1.00 11.88 188 GLY A N 1
ATOM 1323 C CA . GLY A 1 196 ? 78.305 38.874 2.271 1.00 11.78 188 GLY A CA 1
ATOM 1324 C C . GLY A 1 196 ? 78.477 40.243 1.696 1.00 11.28 188 GLY A C 1
ATOM 1325 O O . GLY A 1 196 ? 79.592 40.741 1.569 1.00 11.70 188 GLY A O 1
ATOM 1326 N N . LYS A 1 197 ? 77.348 40.830 1.287 1.00 10.94 189 LYS A N 1
ATOM 1327 C CA . LYS A 1 197 ? 77.323 42.159 0.684 1.00 10.67 189 LYS A CA 1
ATOM 1328 C C . LYS A 1 197 ? 76.027 42.879 1.054 1.00 10.97 189 LYS A C 1
ATOM 1329 O O . LYS A 1 197 ? 75.055 42.250 1.413 1.00 11.38 189 LYS A O 1
ATOM 1335 N N . ALA A 1 198 ? 76.050 44.212 1.004 1.00 10.76 190 ALA A N 1
ATOM 1336 C CA . ALA A 1 198 ? 74.862 45.001 1.223 1.00 11.10 190 ALA A CA 1
ATOM 1337 C C . ALA A 1 198 ? 74.842 46.197 0.309 1.00 11.13 190 ALA A C 1
ATOM 1338 O O . ALA A 1 198 ? 75.883 46.668 -0.152 1.00 10.82 190 ALA A O 1
ATOM 1340 N N . GLN A 1 199 ? 73.653 46.705 0.044 1.00 11.21 191 GLN A N 1
ATOM 1341 C CA . GLN A 1 199 ? 73.511 47.880 -0.804 1.00 11.69 191 GLN A CA 1
ATOM 1342 C C . GLN A 1 199 ? 72.324 48.688 -0.313 1.00 12.03 191 GLN A C 1
ATOM 1343 O O . GLN A 1 199 ? 71.254 48.151 -0.096 1.00 12.45 191 GLN A O 1
ATOM 1349 N N . VAL A 1 200 ? 72.512 49.998 -0.173 1.00 11.96 192 VAL A N 1
ATOM 1350 C CA . VAL A 1 200 ? 71.457 50.861 0.361 1.00 12.72 192 VAL A CA 1
ATOM 1351 C C . VAL A 1 200 ? 71.206 51.980 -0.629 1.00 12.86 192 VAL A C 1
ATOM 1352 O O . VAL A 1 200 ? 72.137 52.668 -1.081 1.00 12.57 192 VAL A O 1
ATOM 1356 N N . THR A 1 201 ? 69.933 52.182 -0.929 1.00 13.02 193 THR A N 1
ATOM 1357 C CA . THR A 1 201 ? 69.470 53.269 -1.771 1.00 13.52 193 THR A CA 1
ATOM 1358 C C . THR A 1 201 ? 68.717 54.270 -0.914 1.00 13.86 193 THR A C 1
ATOM 1359 O O . THR A 1 201 ? 67.764 53.878 -0.249 1.00 14.21 193 THR A O 1
ATOM 1363 N N . VAL A 1 202 ? 69.115 55.543 -0.979 1.00 14.03 194 VAL A N 1
ATOM 1364 C CA . VAL A 1 202 ? 68.469 56.622 -0.209 1.00 14.89 194 VAL A CA 1
ATOM 1365 C C . VAL A 1 202 ? 67.834 57.581 -1.195 1.00 15.95 194 VAL A C 1
ATOM 1366 O O . VAL A 1 202 ? 68.365 57.853 -2.280 1.00 15.35 194 VAL A O 1
ATOM 1370 N N . GLU A 1 203 ? 66.647 58.042 -0.837 1.00 17.04 195 GLU A N 1
ATOM 1371 C CA . GLU A 1 203 ? 65.994 59.118 -1.544 1.00 19.18 195 GLU A CA 1
ATOM 1372 C C . GLU A 1 203 ? 66.390 60.418 -0.880 1.00 19.52 195 GLU A C 1
ATOM 1373 O O . GLU A 1 203 ? 66.192 60.580 0.333 1.00 19.76 195 GLU A O 1
ATOM 1379 N N . TYR A 1 204 ? 66.913 61.332 -1.672 1.00 20.37 196 TYR A N 1
ATOM 1380 C CA . TYR A 1 204 ? 67.386 62.620 -1.200 1.00 21.62 196 TYR A CA 1
ATOM 1381 C C . TYR A 1 204 ? 66.575 63.754 -1.774 1.00 24.81 196 TYR A C 1
ATOM 1382 O O . TYR A 1 204 ? 65.966 63.625 -2.844 1.00 24.40 196 TYR A O 1
ATOM 1391 N N . ASN A 1 205 ? 66.609 64.863 -1.042 1.00 28.08 197 ASN A N 1
ATOM 1392 C CA . ASN A 1 205 ? 66.329 66.207 -1.576 1.00 33.34 197 ASN A CA 1
ATOM 1393 C C . ASN A 1 205 ? 67.640 67.012 -1.608 1.00 34.54 197 ASN A C 1
ATOM 1394 O O . ASN A 1 205 ? 68.519 66.792 -0.772 1.00 32.68 197 ASN A O 1
ATOM 1399 N N . CYS A 1 206 ? 67.815 67.889 -2.603 1.00 39.46 198 CYS A N 1
ATOM 1400 C CA . CYS A 1 206 ? 69.063 68.678 -2.731 1.00 42.84 198 CYS A CA 1
ATOM 1401 C C . CYS A 1 206 ? 68.689 70.153 -2.648 1.00 44.61 198 CYS A C 1
ATOM 1402 O O . CYS A 1 206 ? 67.867 70.622 -3.436 1.00 48.68 198 CYS A O 1
ATOM 1405 N N . LYS A 1 207 ? 69.232 70.857 -1.657 1.00 44.05 199 LYS A N 1
ATOM 1406 C CA . LYS A 1 207 ? 68.932 72.292 -1.466 1.00 45.77 199 LYS A CA 1
ATOM 1407 C C . LYS A 1 207 ? 70.252 73.056 -1.550 1.00 45.89 199 LYS A C 1
ATOM 1408 O O . LYS A 1 207 ? 71.088 72.974 -0.638 1.00 45.33 199 LYS A O 1
ATOM 1410 N N . HIS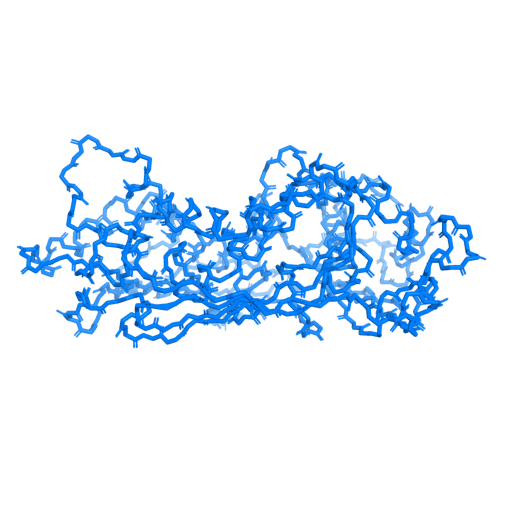 A 1 208 ? 70.461 73.748 -2.668 1.00 45.21 200 HIS A N 1
ATOM 1411 C CA . HIS A 1 208 ? 71.619 74.627 -2.820 1.00 46.72 200 HIS A CA 1
ATOM 1412 C C . HIS A 1 208 ? 72.921 73.832 -2.813 1.00 44.76 200 HIS A C 1
ATOM 1413 O O . HIS A 1 208 ? 73.984 74.377 -2.500 1.00 46.74 200 HIS A O 1
ATOM 1415 N N . GLY A 1 209 ? 72.837 72.544 -3.162 1.00 43.70 201 GLY A N 1
ATOM 1416 C CA . GLY A 1 209 ? 74.005 71.654 -3.163 1.00 40.77 201 GLY A CA 1
ATOM 1417 C C . GLY A 1 209 ? 74.107 70.796 -1.912 1.00 38.57 201 GLY A C 1
ATOM 1418 O O . GLY A 1 209 ? 74.921 69.856 -1.851 1.00 34.51 201 GLY A O 1
ATOM 1419 N N . VAL A 1 210 ? 73.286 71.133 -0.917 1.00 38.30 202 VAL A N 1
ATOM 1420 C CA . VAL A 1 210 ? 73.253 70.436 0.361 1.00 38.27 202 VAL A CA 1
ATOM 1421 C C . VAL A 1 210 ? 72.325 69.245 0.236 1.00 36.65 202 VAL A C 1
ATOM 1422 O O . VAL A 1 210 ? 71.215 69.369 -0.275 1.00 38.13 202 VAL A O 1
ATOM 1426 N N . LEU A 1 211 ? 72.796 68.096 0.701 1.00 36.72 203 LEU A N 1
ATOM 1427 C CA . LEU A 1 211 ? 72.082 66.850 0.513 1.00 34.56 203 LEU A CA 1
ATOM 1428 C C . LEU A 1 211 ? 71.311 66.564 1.783 1.00 34.00 203 LEU A C 1
ATOM 1429 O O . LEU A 1 211 ? 71.921 66.370 2.862 1.00 33.31 203 LEU A O 1
ATOM 1434 N N . ILE A 1 212 ? 69.983 66.522 1.660 1.00 31.59 204 ILE A N 1
ATOM 1435 C CA A ILE A 1 212 ? 69.125 66.181 2.782 0.50 30.94 204 ILE A CA 1
ATOM 1436 C CA B ILE A 1 212 ? 69.123 66.179 2.787 0.50 30.95 204 ILE A CA 1
ATOM 1437 C C . ILE A 1 212 ? 68.449 64.827 2.520 1.00 28.75 204 ILE A C 1
ATOM 1438 O O . ILE A 1 212 ? 67.566 64.728 1.684 1.00 27.39 204 ILE A O 1
ATOM 1447 N N . PRO A 1 213 ? 68.874 63.776 3.239 1.00 26.62 205 PRO A N 1
ATOM 1448 C CA . PRO A 1 213 ? 68.192 62.499 3.084 1.00 24.39 205 PRO A CA 1
ATOM 1449 C C . PRO A 1 213 ? 66.717 62.610 3.450 1.00 24.13 205 PRO A C 1
ATOM 1450 O O . PRO A 1 213 ? 66.380 63.270 4.430 1.00 25.12 205 PRO A O 1
ATOM 1454 N N . LYS A 1 214 ? 65.840 62.036 2.641 1.00 22.04 206 LYS A N 1
ATOM 1455 C CA . LYS A 1 214 ? 64.410 62.018 2.948 1.00 22.61 206 LYS A CA 1
ATOM 1456 C C . LYS A 1 214 ? 63.976 60.692 3.570 1.00 21.27 206 LYS A C 1
ATOM 1457 O O . LYS A 1 214 ? 63.242 60.662 4.560 1.00 22.25 206 LYS A O 1
ATOM 1459 N N . ARG A 1 215 ? 64.404 59.597 2.955 1.00 19.80 207 ARG A N 1
ATOM 1460 C CA . ARG A 1 215 ? 64.008 58.260 3.363 1.00 19.17 207 ARG A CA 1
ATOM 1461 C C . ARG A 1 215 ? 64.911 57.219 2.745 1.00 17.66 207 ARG A C 1
ATOM 1462 O O . ARG A 1 215 ? 65.588 57.496 1.754 1.00 17.21 207 ARG A O 1
ATOM 1470 N N . ILE A 1 216 ? 64.922 56.033 3.348 1.00 16.83 208 ILE A N 1
ATOM 1471 C CA . ILE A 1 216 ? 65.638 54.913 2.765 1.00 15.75 208 ILE A CA 1
ATOM 1472 C C . ILE A 1 216 ? 64.662 54.225 1.805 1.00 15.56 208 ILE A C 1
ATOM 1473 O O . ILE A 1 216 ? 63.562 53.846 2.210 1.00 15.80 208 ILE A O 1
ATOM 1478 N N . HIS A 1 217 ? 65.065 54.077 0.554 1.00 14.93 209 HIS A N 1
ATOM 1479 C CA . HIS A 1 217 ? 64.205 53.564 -0.509 1.00 15.72 209 HIS A CA 1
ATOM 1480 C C . HIS A 1 217 ? 64.331 52.047 -0.640 1.00 14.82 209 HIS A C 1
ATOM 1481 O O . HIS A 1 217 ? 63.309 51.357 -0.718 1.00 14.23 209 HIS A O 1
ATOM 1488 N N . THR A 1 218 ? 65.558 51.519 -0.607 1.00 13.94 210 THR A N 1
ATOM 1489 C CA . THR A 1 218 ? 65.790 50.089 -0.740 1.00 13.82 210 THR A CA 1
ATOM 1490 C C . THR A 1 218 ? 66.943 49.644 0.121 1.00 13.41 210 THR A C 1
ATOM 1491 O O . THR A 1 218 ? 67.927 50.348 0.202 1.00 12.87 210 THR A O 1
ATOM 1495 N N . ILE A 1 219 ? 66.804 48.487 0.773 1.00 13.65 211 ILE A N 1
ATOM 1496 C CA . ILE A 1 219 ? 67.940 47.900 1.507 1.00 13.48 211 ILE A CA 1
ATOM 1497 C C . ILE A 1 219 ? 68.100 46.483 0.985 1.00 13.15 211 ILE A C 1
ATOM 1498 O O . ILE A 1 219 ? 67.180 45.684 1.105 1.00 13.80 211 ILE A O 1
ATOM 1503 N N . LEU A 1 220 ? 69.262 46.173 0.444 1.00 12.80 212 LEU A N 1
ATOM 1504 C CA . LEU A 1 220 ? 69.589 44.861 -0.033 1.00 12.65 212 LEU A CA 1
ATOM 1505 C C . LEU A 1 220 ? 70.721 44.279 0.808 1.00 12.59 212 LEU A C 1
ATOM 1506 O O . LEU A 1 220 ? 71.747 44.943 1.026 1.00 12.14 212 LEU A O 1
ATOM 1511 N N . VAL A 1 221 ? 70.539 43.044 1.257 1.00 12.47 213 VAL A N 1
ATOM 1512 C CA . VAL A 1 221 ? 71.594 42.326 2.010 1.00 12.77 213 VAL A CA 1
ATOM 1513 C C . VAL A 1 221 ? 71.649 40.882 1.510 1.00 12.92 213 VAL A C 1
ATOM 1514 O O . VAL A 1 221 ? 70.599 40.241 1.418 1.00 13.13 213 VAL A O 1
ATOM 1518 N N . SER A 1 222 ? 72.851 40.393 1.183 1.00 12.25 214 SER A N 1
ATOM 1519 C CA . SER A 1 222 ? 73.082 39.001 0.842 1.00 12.42 214 SER A CA 1
ATOM 1520 C C . SER A 1 222 ? 74.116 38.476 1.801 1.00 12.73 214 SER A C 1
ATOM 1521 O O . SER A 1 222 ? 75.249 38.949 1.773 1.00 13.12 214 SER A O 1
ATOM 1524 N N . VAL A 1 223 ? 73.756 37.468 2.595 1.00 12.95 215 VAL A N 1
ATOM 1525 C CA A VAL A 1 223 ? 74.655 36.942 3.588 0.50 13.17 215 VAL A CA 1
ATOM 1526 C CA B VAL A 1 223 ? 74.673 36.924 3.587 0.50 13.43 215 VAL A CA 1
ATOM 1527 C C . VAL A 1 223 ? 74.837 35.436 3.405 1.00 13.26 215 VAL A C 1
ATOM 1528 O O . VAL A 1 223 ? 73.881 34.719 3.163 1.00 13.18 215 VAL A O 1
ATOM 1535 N N . GLN A 1 224 ? 76.073 34.981 3.506 1.00 12.99 216 GLN A N 1
ATOM 1536 C CA . GLN A 1 224 ? 76.391 33.586 3.345 1.00 13.00 216 GLN A CA 1
ATOM 1537 C C . GLN A 1 224 ? 75.987 32.835 4.610 1.00 13.82 216 GLN A C 1
ATOM 1538 O O . GLN A 1 224 ? 76.135 33.355 5.708 1.00 13.61 216 GLN A O 1
ATOM 1544 N N . HIS A 1 225 ? 75.506 31.610 4.444 1.00 14.16 217 HIS A N 1
ATOM 1545 C CA . HIS A 1 225 ? 74.908 30.887 5.554 1.00 15.21 217 HIS A CA 1
ATOM 1546 C C . HIS A 1 225 ? 75.076 29.390 5.388 1.00 16.56 217 HIS A C 1
ATOM 1547 O O . HIS A 1 225 ? 75.397 28.919 4.329 1.00 16.46 217 HIS A O 1
ATOM 1554 N N . ASP A 1 226 ? 74.843 28.644 6.435 1.00 18.76 218 ASP A N 1
ATOM 1555 C CA . ASP A 1 226 ? 74.899 27.215 6.229 1.00 20.76 218 ASP A CA 1
ATOM 1556 C C . ASP A 1 226 ? 73.557 26.625 5.901 1.00 20.30 218 ASP A C 1
ATOM 1557 O O . ASP A 1 226 ? 72.557 27.344 5.732 1.00 18.69 218 ASP A O 1
ATOM 1562 N N . GLU A 1 227 ? 73.554 25.308 5.785 1.00 21.02 219 GLU A N 1
ATOM 1563 C CA . GLU A 1 227 ? 72.561 24.649 4.989 1.00 23.12 219 GLU A CA 1
ATOM 1564 C C . GLU A 1 227 ? 71.327 24.368 5.741 1.00 23.83 219 GLU A C 1
ATOM 1565 O O . GLU A 1 227 ? 70.397 23.796 5.148 1.00 25.59 219 GLU A O 1
ATOM 1571 N N . ASN A 1 228 ? 71.266 24.726 7.022 1.00 23.43 220 ASN A N 1
ATOM 1572 C CA A ASN A 1 228 ? 70.137 24.356 7.881 0.50 24.00 220 ASN A CA 1
ATOM 1573 C CA B ASN A 1 228 ? 70.098 24.347 7.800 0.50 24.38 220 ASN A CA 1
ATOM 1574 C C . ASN A 1 228 ? 69.273 25.517 8.363 1.00 24.37 220 ASN A C 1
ATOM 1575 O O . ASN A 1 228 ? 68.204 25.290 8.946 1.00 27.71 220 ASN A O 1
ATOM 1584 N N . ILE A 1 229 ? 69.726 26.761 8.204 1.00 21.76 221 ILE A N 1
ATOM 1585 C CA . ILE A 1 229 ? 68.902 27.911 8.642 1.00 20.93 221 ILE A CA 1
ATOM 1586 C C . ILE A 1 229 ? 67.934 28.238 7.516 1.00 19.69 221 ILE A C 1
ATOM 1587 O O . ILE A 1 229 ? 68.337 28.385 6.372 1.00 18.93 221 ILE A O 1
ATOM 1592 N N . GLU A 1 230 ? 66.675 28.495 7.902 1.00 19.70 222 GLU A N 1
ATOM 1593 C CA . GLU A 1 230 ? 65.648 28.920 6.969 1.00 19.49 222 GLU A CA 1
ATOM 1594 C C . GLU A 1 230 ? 65.862 30.283 6.385 1.00 17.46 222 GLU A C 1
ATOM 1595 O O . GLU A 1 230 ? 66.297 31.185 7.087 1.00 17.76 222 GLU A O 1
ATOM 1601 N N . ASN A 1 231 ? 65.471 30.464 5.122 1.00 16.94 223 ASN A N 1
ATOM 1602 C CA . ASN A 1 231 ? 65.466 31.825 4.554 1.00 16.58 223 ASN A CA 1
ATOM 1603 C C . ASN A 1 231 ? 64.641 32.782 5.405 1.00 17.62 223 ASN A C 1
ATOM 1604 O O . ASN A 1 231 ? 65.068 33.869 5.639 1.00 17.42 223 ASN A O 1
ATOM 1609 N N . GLU A 1 232 ? 63.498 32.343 5.919 1.00 19.06 224 GLU A N 1
ATOM 1610 C CA . GLU A 1 232 ? 62.671 33.205 6.760 1.00 21.24 224 GLU A CA 1
ATOM 1611 C C . GLU A 1 232 ? 63.411 33.615 8.035 1.00 20.29 224 GLU A C 1
ATOM 1612 O O . GLU A 1 232 ? 63.277 34.737 8.515 1.00 19.99 224 GLU A O 1
ATOM 1618 N N . GLU A 1 233 ? 64.209 32.699 8.595 1.00 20.15 225 GLU A N 1
ATOM 1619 C CA A GLU A 1 233 ? 65.003 32.955 9.803 0.50 20.42 225 GLU A CA 1
ATOM 1620 C CA B GLU A 1 233 ? 64.954 33.008 9.809 0.50 19.92 225 GLU A CA 1
ATOM 1621 C C . GLU A 1 233 ? 66.122 33.935 9.518 1.00 19.45 225 GLU A C 1
ATOM 1622 O O . GLU A 1 233 ? 66.399 34.834 10.299 1.00 18.86 225 GLU A O 1
ATOM 1633 N N . ILE A 1 234 ? 66.804 33.734 8.384 1.00 18.14 226 ILE A N 1
ATOM 1634 C CA . ILE A 1 234 ? 67.864 34.661 7.965 1.00 18.04 226 ILE A CA 1
ATOM 1635 C C . ILE A 1 234 ? 67.286 36.051 7.835 1.00 17.38 226 ILE A C 1
ATOM 1636 O O . ILE A 1 234 ? 67.868 37.025 8.331 1.00 18.37 226 ILE A O 1
ATOM 1641 N N . ARG A 1 235 ? 66.148 36.155 7.154 1.00 18.06 227 ARG A N 1
ATOM 1642 C CA . ARG A 1 235 ? 65.526 37.445 6.898 1.00 18.59 227 ARG A CA 1
ATOM 1643 C C . ARG A 1 235 ? 65.100 38.159 8.184 1.00 19.06 227 ARG A C 1
ATOM 1644 O O . ARG A 1 235 ? 65.377 39.359 8.361 1.00 19.50 227 ARG A O 1
ATOM 1652 N N . GLU A 1 236 ? 64.467 37.414 9.099 1.00 20.18 228 GLU A N 1
ATOM 1653 C CA . GLU A 1 236 ? 64.082 37.961 10.402 1.00 21.06 228 GLU A CA 1
ATOM 1654 C C . GLU A 1 236 ? 65.307 38.405 11.192 1.00 20.72 228 GLU A C 1
ATOM 1655 O O . GLU A 1 236 ? 65.325 39.486 11.771 1.00 21.99 228 GLU A O 1
ATOM 1657 N N . PHE A 1 237 ? 66.374 37.601 11.172 1.00 20.88 229 PHE A N 1
ATOM 1658 C CA . PHE A 1 237 ? 67.573 37.934 11.893 1.00 21.33 229 PHE A CA 1
ATOM 1659 C C . PHE A 1 237 ? 68.240 39.204 11.352 1.00 20.54 229 PHE A C 1
ATOM 1660 O O . PHE A 1 237 ? 68.613 40.121 12.093 1.00 21.40 229 PHE A O 1
ATOM 1668 N N . VAL A 1 238 ? 68.409 39.261 10.050 1.00 19.47 230 VAL A N 1
ATOM 1669 C CA . VAL A 1 238 ? 69.050 40.441 9.451 1.00 18.98 230 VAL A CA 1
ATOM 1670 C C . VAL A 1 238 ? 68.187 41.671 9.663 1.00 19.28 230 VAL A C 1
ATOM 1671 O O . VAL A 1 238 ? 68.706 42.726 9.997 1.00 19.62 230 VAL A O 1
ATOM 1675 N N . LEU A 1 239 ? 66.876 41.560 9.503 1.00 19.90 231 LEU A N 1
ATOM 1676 C CA . LEU A 1 239 ? 66.030 42.736 9.660 1.00 21.39 231 LEU A CA 1
ATOM 1677 C C . LEU A 1 239 ? 66.083 43.257 11.081 1.00 22.21 231 LEU A C 1
ATOM 1678 O O . LEU A 1 239 ? 66.244 44.470 11.286 1.00 22.21 231 LEU A O 1
ATOM 1683 N N . GLU A 1 240 ? 65.954 42.359 12.067 1.00 23.29 232 GLU A N 1
ATOM 1684 C CA . GLU A 1 240 ? 65.847 42.776 13.473 1.00 25.28 232 GLU A CA 1
ATOM 1685 C C . GLU A 1 240 ? 67.168 43.076 14.164 1.00 25.90 232 GLU A C 1
ATOM 1686 O O . GLU A 1 240 ? 67.259 44.010 14.998 1.00 27.26 232 GLU A O 1
ATOM 1692 N N . ASN A 1 241 ? 68.198 42.301 13.852 1.00 24.54 233 ASN A N 1
ATOM 1693 C CA . ASN A 1 241 ? 69.464 42.428 14.532 1.00 24.79 233 ASN A CA 1
ATOM 1694 C C . ASN A 1 241 ? 70.511 43.181 13.767 1.00 23.38 233 ASN A C 1
ATOM 1695 O O . ASN A 1 241 ? 71.564 43.467 14.302 1.00 23.24 233 ASN A O 1
ATOM 1700 N N . VAL A 1 242 ? 70.240 43.474 12.503 1.00 21.23 234 VAL A N 1
ATOM 1701 C CA . VAL A 1 242 ? 71.174 44.277 11.734 1.00 20.67 234 VAL A CA 1
ATOM 1702 C C . VAL A 1 242 ? 70.531 45.555 11.223 1.00 19.86 234 VAL A C 1
ATOM 1703 O O . VAL A 1 242 ? 70.878 46.649 11.658 1.00 21.01 234 VAL A O 1
ATOM 1707 N N . ILE A 1 243 ? 69.605 45.430 10.291 1.00 19.74 235 ILE A N 1
ATOM 1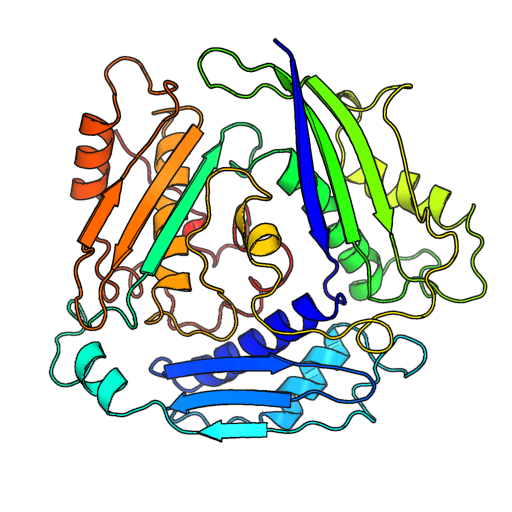708 C CA . ILE A 1 243 ? 69.019 46.604 9.654 1.00 19.70 235 ILE A CA 1
ATOM 1709 C C . ILE A 1 243 ? 68.423 47.551 10.680 1.00 20.67 235 ILE A C 1
ATOM 1710 O O . ILE A 1 243 ? 68.739 48.743 10.672 1.00 20.94 235 ILE A O 1
ATOM 1715 N N . LYS A 1 244 ? 67.604 47.036 11.589 1.00 21.66 236 LYS A N 1
ATOM 1716 C CA . LYS A 1 244 ? 66.958 47.909 12.574 1.00 23.19 236 LYS A CA 1
ATOM 1717 C C . LYS A 1 244 ? 67.922 48.431 13.643 1.00 23.95 236 LYS A C 1
ATOM 1718 O O . LYS A 1 244 ? 67.595 49.399 14.325 1.00 24.32 236 LYS A O 1
ATOM 1724 N N . LYS A 1 245 ? 69.096 47.816 13.790 1.00 23.59 237 LYS A N 1
ATOM 1725 C CA . LYS A 1 245 ? 70.115 48.317 14.696 1.00 24.97 237 LYS A CA 1
ATOM 1726 C C . LYS A 1 245 ? 70.936 49.437 14.111 1.00 23.64 237 LYS A C 1
ATOM 1727 O O . LYS A 1 245 ? 71.432 50.267 14.838 1.00 25.64 237 LYS A O 1
ATOM 1733 N N . VAL A 1 246 ? 71.126 49.461 12.799 1.00 21.55 238 VAL A N 1
ATOM 1734 C CA . VAL A 1 246 ? 71.998 50.456 12.227 1.00 21.05 238 VAL A CA 1
ATOM 1735 C C . VAL A 1 246 ? 71.343 51.485 11.315 1.00 20.78 238 VAL A C 1
ATOM 1736 O O . VAL A 1 246 ? 71.981 52.469 10.950 1.00 21.56 238 VAL A O 1
ATOM 1740 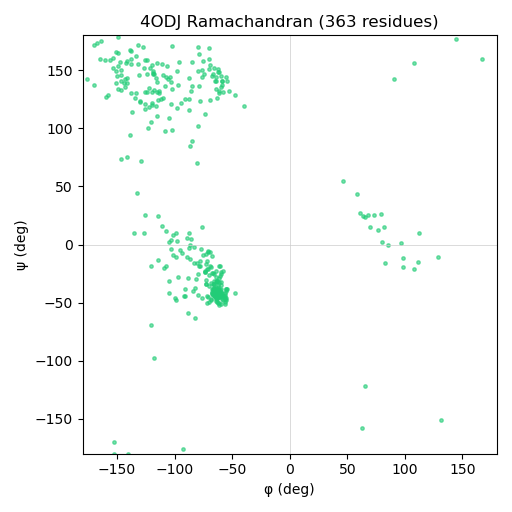N N . CYS A 1 247 ? 70.111 51.263 10.887 1.00 20.57 239 CYS A N 1
ATOM 1741 C CA . CYS A 1 247 ? 69.440 52.210 10.025 1.00 21.06 239 CYS A CA 1
ATOM 1742 C C . CYS A 1 247 ? 68.459 52.993 10.882 1.00 21.63 239 CYS A C 1
ATOM 1743 O O . CYS A 1 247 ? 67.723 52.364 11.642 1.00 22.08 239 CYS A O 1
ATOM 1746 N N . PRO A 1 248 ? 68.428 54.332 10.740 1.00 22.30 240 PRO A N 1
ATOM 1747 C CA . PRO A 1 248 ? 67.513 55.115 11.580 1.00 23.54 240 PRO A CA 1
ATOM 1748 C C . PRO A 1 248 ? 66.068 54.767 11.288 1.00 23.40 240 PRO A C 1
ATOM 1749 O O . PRO A 1 248 ? 65.663 54.742 10.121 1.00 21.80 240 PRO A O 1
ATOM 1753 N N . SER A 1 249 ? 65.293 54.559 12.346 1.00 24.59 241 SER A N 1
ATOM 1754 C CA . SER A 1 249 ? 63.915 54.142 12.179 1.00 24.75 241 SER A CA 1
ATOM 1755 C C . SER A 1 249 ? 63.106 55.237 11.455 1.00 24.27 241 SER A C 1
ATOM 1756 O O . SER A 1 249 ? 62.227 54.904 10.666 1.00 23.87 241 SER A O 1
ATOM 1759 N N . ASP A 1 250 ? 63.452 56.499 11.635 1.00 25.09 242 ASP A N 1
ATOM 1760 C CA . ASP A 1 250 ? 62.684 57.577 11.012 1.00 26.64 242 ASP A CA 1
ATOM 1761 C C . ASP A 1 250 ? 62.947 57.774 9.527 1.00 25.23 242 ASP A C 1
ATOM 1762 O O . ASP A 1 250 ? 62.348 58.632 8.892 1.00 26.17 242 ASP A O 1
ATOM 1767 N N . LEU A 1 251 ? 63.884 57.022 8.986 1.00 23.24 243 LEU A N 1
ATOM 1768 C CA . LEU A 1 251 ? 64.099 57.009 7.541 1.00 22.29 243 LEU A CA 1
ATOM 1769 C C . LEU A 1 251 ? 63.520 55.752 6.887 1.00 21.15 243 LEU A C 1
ATOM 1770 O O . LEU A 1 251 ? 63.570 55.611 5.651 1.00 20.30 243 LEU A O 1
ATOM 1775 N N . MET A 1 252 ? 62.988 54.824 7.678 1.00 21.41 244 MET A N 1
ATOM 1776 C CA . MET A 1 252 ? 62.359 53.645 7.101 1.00 21.42 244 MET A CA 1
ATOM 1777 C C . MET A 1 252 ? 60.852 53.785 7.157 1.00 21.77 244 MET A C 1
ATOM 1778 O O . MET A 1 252 ? 60.308 54.268 8.148 1.00 21.35 244 MET A O 1
ATOM 1783 N N . ASP A 1 253 ? 60.187 53.361 6.091 1.00 21.06 245 ASP A N 1
ATOM 1784 C CA . ASP A 1 253 ? 58.710 53.392 6.044 1.00 21.83 245 ASP A CA 1
ATOM 1785 C C . ASP A 1 253 ? 58.166 52.143 5.359 1.00 21.48 245 ASP A C 1
ATOM 1786 O O . ASP A 1 253 ? 58.929 51.270 4.946 1.00 20.55 245 ASP A O 1
ATOM 1791 N N . LYS A 1 254 ? 56.834 52.058 5.255 1.00 22.66 246 LYS A N 1
ATOM 1792 C CA A LYS A 1 254 ? 56.150 50.887 4.710 0.50 22.70 246 LYS A CA 1
ATOM 1793 C CA B LYS A 1 254 ? 56.239 50.821 4.745 0.50 23.11 246 LYS A CA 1
ATOM 1794 C C . LYS A 1 254 ? 56.551 50.614 3.273 1.00 22.10 246 LYS A C 1
ATOM 1795 O O . LYS A 1 254 ? 56.377 49.499 2.783 1.00 23.39 246 LYS A O 1
ATOM 1806 N N . GLU A 1 255 ? 57.035 51.650 2.587 1.00 21.27 247 GLU A N 1
ATOM 1807 C CA . GLU A 1 255 ? 57.414 51.499 1.191 1.00 20.78 247 GLU A CA 1
ATOM 1808 C C . GLU A 1 255 ? 58.900 51.221 0.997 1.00 19.00 247 GLU A C 1
ATOM 1809 O O . GLU A 1 255 ? 59.332 51.030 -0.128 1.00 18.40 247 GLU A O 1
ATOM 1815 N N . THR A 1 256 ? 59.678 51.251 2.075 1.00 17.62 248 THR A N 1
ATOM 1816 C CA . THR A 1 256 ? 61.094 50.893 1.971 1.00 17.07 248 THR A CA 1
ATOM 1817 C C . THR A 1 256 ? 61.167 49.430 1.535 1.00 16.66 248 THR A C 1
ATOM 1818 O O . THR A 1 256 ? 60.537 48.547 2.143 1.00 16.99 248 THR A O 1
ATOM 1822 N N . ARG A 1 257 ? 61.881 49.172 0.464 1.00 16.05 249 ARG A N 1
ATOM 1823 C CA . ARG A 1 257 ? 61.978 47.831 -0.109 1.00 16.19 249 ARG A CA 1
ATOM 1824 C C . ARG A 1 257 ? 63.098 47.080 0.557 1.00 16.49 249 ARG A C 1
ATOM 1825 O O . ARG A 1 257 ? 64.244 47.498 0.443 1.00 17.11 249 ARG A O 1
ATOM 1833 N N . ILE A 1 258 ? 62.770 46.006 1.275 1.00 16.60 250 ILE A N 1
ATOM 1834 C CA A ILE A 1 258 ? 63.742 45.190 2.018 0.50 16.40 250 ILE A CA 1
ATOM 1835 C CA B ILE A 1 258 ? 63.793 45.230 1.960 0.50 16.55 250 ILE A CA 1
ATOM 1836 C C . ILE A 1 258 ? 63.986 43.905 1.234 1.00 16.30 250 ILE A C 1
ATOM 1837 O O . ILE A 1 258 ? 63.044 43.090 1.069 1.00 17.38 250 ILE A O 1
ATOM 1846 N N . LEU A 1 259 ? 65.205 43.690 0.773 1.00 15.16 251 LEU A N 1
ATOM 1847 C CA . LEU A 1 259 ? 65.554 42.549 -0.024 1.00 15.19 251 LEU A CA 1
ATOM 1848 C C . LEU A 1 259 ? 66.670 41.829 0.688 1.00 14.91 251 LEU A C 1
ATOM 1849 O O . LEU A 1 259 ? 67.813 42.275 0.632 1.00 14.69 251 LEU A O 1
ATOM 1854 N N . ILE A 1 260 ? 66.358 40.755 1.394 1.00 14.57 252 ILE A N 1
ATOM 1855 C CA . ILE A 1 260 ? 67.370 40.026 2.156 1.00 14.32 252 ILE A CA 1
ATOM 1856 C C . ILE A 1 260 ? 67.499 38.644 1.506 1.00 13.92 252 ILE A C 1
ATOM 1857 O O . ILE A 1 260 ? 66.515 37.950 1.305 1.00 14.50 252 ILE A O 1
ATOM 1862 N N . ASN A 1 261 ? 68.712 38.286 1.113 1.00 13.54 253 ASN A N 1
ATOM 1863 C CA . ASN A 1 261 ? 68.970 37.045 0.412 1.00 13.56 253 ASN A CA 1
ATOM 1864 C C . ASN A 1 261 ? 68.019 36.750 -0.723 1.00 14.46 253 ASN A C 1
ATOM 1865 O O . ASN A 1 261 ? 67.401 35.686 -0.774 1.00 14.43 253 ASN A O 1
ATOM 1870 N N . PRO A 1 262 ? 67.891 37.685 -1.668 1.00 15.02 254 PRO A N 1
ATOM 1871 C CA . PRO A 1 262 ? 67.053 37.453 -2.845 1.00 16.71 254 PRO A CA 1
ATOM 1872 C C . PRO A 1 262 ? 67.464 36.256 -3.718 1.00 16.95 254 PRO A C 1
ATOM 1873 O O . PRO A 1 262 ? 66.618 35.743 -4.436 1.00 18.55 254 PRO A O 1
ATOM 1877 N N . SER A 1 263 ? 68.714 35.820 -3.694 1.00 16.10 255 SER A N 1
ATOM 1878 C CA . SER A 1 263 ? 69.096 34.661 -4.486 1.00 16.53 255 SER A CA 1
ATOM 1879 C C . SER A 1 263 ? 68.451 33.387 -3.945 1.00 16.94 255 SER A C 1
ATOM 1880 O O . SER A 1 263 ? 68.426 32.382 -4.651 1.00 18.84 255 SER A O 1
ATOM 1883 N N . GLY A 1 264 ? 68.001 33.421 -2.683 1.00 16.21 256 GLY A N 1
ATOM 1884 C CA . GLY A 1 264 ? 67.313 32.292 -2.037 1.00 16.37 256 GLY A CA 1
ATOM 1885 C C . GLY A 1 264 ? 68.245 31.231 -1.453 1.00 16.07 256 GLY A C 1
ATOM 1886 O O . GLY A 1 264 ? 67.789 30.347 -0.711 1.00 16.20 256 GLY A O 1
ATOM 1887 N N . ARG A 1 265 ? 69.510 31.236 -1.838 1.00 15.09 257 ARG A N 1
ATOM 1888 C CA . ARG A 1 265 ? 70.477 30.306 -1.293 1.00 15.45 257 ARG A CA 1
ATOM 1889 C C . ARG A 1 265 ? 71.866 30.870 -1.520 1.00 14.73 257 ARG A C 1
ATOM 1890 O O . ARG A 1 265 ? 72.255 31.126 -2.653 1.00 14.20 257 ARG A O 1
ATOM 1898 N N . PHE A 1 266 ? 72.643 30.965 -0.450 1.00 14.48 258 PHE A N 1
ATOM 1899 C CA . PHE A 1 266 ? 73.980 31.501 -0.497 1.00 13.73 258 PHE A CA 1
ATOM 1900 C C . PHE A 1 266 ? 74.782 30.728 0.545 1.00 14.31 258 PHE A C 1
ATOM 1901 O O . PHE A 1 266 ? 75.127 31.235 1.605 1.00 13.65 258 PHE A O 1
ATOM 1909 N N . THR A 1 267 ? 75.091 29.485 0.218 1.00 14.79 259 THR A N 1
ATOM 1910 C CA . THR A 1 267 ? 75.865 28.655 1.123 1.00 15.48 259 THR A CA 1
ATOM 1911 C C . THR A 1 267 ? 77.286 28.507 0.646 1.00 16.33 259 THR A C 1
ATOM 1912 O O . THR A 1 267 ? 78.193 28.385 1.457 1.00 16.20 259 THR A O 1
ATOM 1916 N N . ILE A 1 268 ? 77.492 28.519 -0.670 1.00 16.81 260 ILE A N 1
ATOM 1917 C CA . ILE A 1 268 ? 78.825 28.432 -1.260 1.00 17.82 260 ILE A CA 1
ATOM 1918 C C . ILE A 1 268 ? 79.264 29.860 -1.495 1.00 16.30 260 ILE A C 1
ATOM 1919 O O . ILE A 1 268 ? 78.579 30.651 -2.162 1.00 15.98 260 ILE A O 1
ATOM 1924 N N . GLY A 1 269 ? 80.390 30.203 -0.886 1.00 15.52 261 GLY A N 1
ATOM 1925 C CA . GLY A 1 269 ? 80.850 31.565 -0.875 1.00 14.37 261 GLY A CA 1
ATOM 1926 C C . GLY A 1 269 ? 82.340 31.679 -0.746 1.00 14.24 261 GLY A C 1
ATOM 1927 O O . GLY A 1 269 ? 83.081 30.686 -0.891 1.00 15.00 261 GLY A O 1
ATOM 1928 N N . GLY A 1 270 ? 82.817 32.897 -0.523 1.00 14.12 262 GLY A N 1
ATOM 1929 C CA . GLY A 1 270 ? 84.234 33.085 -0.455 1.00 14.25 262 GLY A CA 1
ATOM 1930 C C . GLY A 1 270 ? 84.903 32.735 -1.764 1.00 14.07 262 GLY A C 1
ATOM 1931 O O . GLY A 1 270 ? 84.273 32.766 -2.818 1.00 13.94 262 GLY A O 1
ATOM 1932 N N . PRO A 1 271 ? 86.196 32.430 -1.721 1.00 14.52 263 PRO A N 1
ATOM 1933 C CA . PRO A 1 271 ? 86.939 32.076 -2.926 1.00 14.79 263 PRO A CA 1
ATOM 1934 C C . PRO A 1 271 ? 86.376 30.878 -3.672 1.00 15.73 263 PRO A C 1
ATOM 1935 O O . PRO A 1 271 ? 86.591 30.754 -4.873 1.00 17.11 263 PRO A O 1
ATOM 1939 N N . ALA A 1 272 ? 85.631 30.032 -2.983 1.00 16.98 264 ALA A N 1
ATOM 1940 C CA . ALA A 1 272 ? 85.001 28.878 -3.628 1.00 17.61 264 ALA A CA 1
ATOM 1941 C C . ALA A 1 272 ? 83.927 29.266 -4.647 1.00 17.70 264 ALA A C 1
ATOM 1942 O O . ALA A 1 272 ? 83.644 28.454 -5.531 1.00 20.01 264 ALA A O 1
ATOM 1944 N N . ALA A 1 273 ? 83.305 30.436 -4.526 1.00 15.88 265 ALA A N 1
ATOM 1945 C CA . ALA A 1 273 ? 82.351 30.902 -5.518 1.00 15.48 265 ALA A CA 1
ATOM 1946 C C . ALA A 1 273 ? 82.828 32.048 -6.402 1.00 15.13 265 ALA A C 1
ATOM 1947 O O . ALA A 1 273 ? 82.199 32.350 -7.419 1.00 15.02 265 ALA A O 1
ATOM 1949 N N . ASP A 1 274 ? 83.872 32.767 -5.985 1.00 14.26 266 ASP A N 1
ATOM 1950 C CA . ASP A 1 274 ? 84.221 34.006 -6.664 1.00 14.22 266 ASP A CA 1
ATOM 1951 C C . ASP A 1 274 ? 85.687 34.347 -6.390 1.00 14.11 266 ASP A C 1
ATOM 1952 O O . ASP A 1 274 ? 86.102 34.373 -5.244 1.00 15.23 266 ASP A O 1
ATOM 1957 N N . ALA A 1 275 ? 86.468 34.610 -7.433 1.00 13.41 267 ALA A N 1
ATOM 1958 C CA . ALA A 1 275 ? 87.859 34.981 -7.247 1.00 12.81 267 ALA A CA 1
ATOM 1959 C C . ALA A 1 275 ? 87.967 36.338 -6.566 1.00 12.05 267 ALA A C 1
ATOM 1960 O O . ALA A 1 275 ? 87.144 37.233 -6.760 1.00 11.55 267 ALA A O 1
ATOM 1962 N N . GLY A 1 276 ? 89.011 36.484 -5.758 1.00 11.43 268 GLY A N 1
ATOM 1963 C CA . GLY A 1 276 ? 89.324 37.749 -5.095 1.00 11.30 268 GLY A CA 1
ATOM 1964 C C . GLY A 1 276 ? 90.685 38.279 -5.499 1.00 11.11 268 GLY A C 1
ATOM 1965 O O . GLY A 1 276 ? 91.580 37.534 -5.847 1.00 11.27 268 GLY A O 1
ATOM 1966 N N . LEU A 1 277 ? 90.813 39.598 -5.493 1.00 11.25 269 LEU A N 1
ATOM 1967 C CA . LEU A 1 277 ? 92.062 40.282 -5.807 1.00 11.34 269 LEU A CA 1
ATOM 1968 C C . LEU A 1 277 ? 92.114 41.542 -4.948 1.00 10.92 269 LEU A C 1
ATOM 1969 O O . LEU A 1 277 ? 91.093 42.156 -4.692 1.00 10.60 269 LEU A O 1
ATOM 1974 N N . THR A 1 278 ? 93.319 41.979 -4.603 1.00 9.95 270 THR A N 1
ATOM 1975 C CA . THR A 1 278 ? 93.512 43.268 -3.959 1.00 10.14 270 THR A CA 1
ATOM 1976 C C . THR A 1 278 ? 93.099 44.417 -4.876 1.00 9.66 270 THR A C 1
ATOM 1977 O O . THR A 1 278 ? 93.333 44.372 -6.108 1.00 10.02 270 THR A O 1
ATOM 1981 N N . GLY A 1 279 ? 92.470 45.428 -4.295 1.00 9.62 271 GLY A N 1
ATOM 1982 C CA . GLY A 1 279 ? 92.223 46.686 -4.980 1.00 9.34 271 GLY A CA 1
ATOM 1983 C C . GLY A 1 279 ? 91.049 46.623 -5.924 1.00 9.33 271 GLY A C 1
ATOM 1984 O O . GLY A 1 279 ? 91.007 47.365 -6.894 1.00 9.48 271 GLY A O 1
ATOM 1985 N N . ARG A 1 280 ? 90.105 45.716 -5.641 1.00 8.97 272 ARG A N 1
ATOM 1986 C CA . ARG A 1 280 ? 88.871 45.582 -6.416 1.00 9.55 272 ARG A CA 1
ATOM 1987 C C . ARG A 1 280 ? 87.632 46.015 -5.647 1.00 9.63 272 ARG A C 1
ATOM 1988 O O . ARG A 1 280 ? 86.488 45.742 -6.080 1.00 10.03 272 ARG A O 1
ATOM 1996 N N . LYS A 1 281 ? 87.855 46.753 -4.553 1.00 9.47 273 LYS A N 1
ATOM 1997 C CA . LYS A 1 281 ? 86.768 47.350 -3.783 1.00 9.61 273 LYS A CA 1
ATOM 1998 C C . LYS A 1 281 ? 87.063 48.821 -3.487 1.00 9.43 273 LYS A C 1
ATOM 1999 O O . LYS A 1 281 ? 86.862 49.295 -2.352 1.00 9.55 273 LYS A O 1
ATOM 2005 N N . ILE A 1 282 ? 87.543 49.546 -4.500 1.00 9.30 274 ILE A N 1
ATOM 2006 C CA . ILE A 1 282 ? 88.066 50.886 -4.242 1.00 9.65 274 ILE A CA 1
ATOM 2007 C C . ILE A 1 282 ? 86.979 51.873 -3.888 1.00 9.80 274 ILE A C 1
ATOM 2008 O O . ILE A 1 282 ? 87.255 52.896 -3.243 1.00 10.25 274 ILE A O 1
ATOM 2013 N N . ILE A 1 283 ? 85.756 51.634 -4.355 1.00 9.58 275 ILE A N 1
ATOM 2014 C CA . ILE A 1 283 ? 84.636 52.526 -4.078 1.00 10.23 275 ILE A CA 1
ATOM 2015 C C . ILE A 1 283 ? 84.015 52.195 -2.710 1.00 10.58 275 ILE A C 1
ATOM 2016 O O . ILE A 1 283 ? 83.709 53.101 -1.944 1.00 11.23 275 ILE A O 1
ATOM 2021 N N . VAL A 1 284 ? 83.894 50.924 -2.360 1.00 10.74 276 VAL A N 1
ATOM 2022 C CA . VAL A 1 284 ? 83.591 50.519 -0.982 1.00 11.46 276 VAL A CA 1
ATOM 2023 C C . VAL A 1 284 ? 84.603 51.100 0.021 1.00 11.94 276 VAL A C 1
ATOM 2024 O O . VAL A 1 284 ? 84.250 51.518 1.118 1.00 13.61 276 VAL A O 1
ATOM 2028 N N . ASP A 1 285 ? 85.882 51.144 -0.361 1.00 11.39 277 ASP A N 1
ATOM 2029 C CA . ASP A 1 285 ? 86.926 51.656 0.522 1.00 11.80 277 ASP A CA 1
ATOM 2030 C C . ASP A 1 285 ? 86.832 53.159 0.747 1.00 11.91 277 ASP A C 1
ATOM 2031 O O . ASP A 1 285 ? 87.468 53.693 1.669 1.00 13.09 277 ASP A O 1
ATOM 2036 N N . THR A 1 286 ? 86.130 53.866 -0.118 1.00 11.36 278 THR A N 1
ATOM 2037 C CA . THR A 1 286 ? 86.143 55.335 -0.108 1.00 12.18 278 THR A CA 1
ATOM 2038 C C . THR A 1 286 ? 84.743 55.913 0.184 1.00 12.19 278 THR A C 1
ATOM 2039 O O . THR A 1 286 ? 84.387 56.024 1.347 1.00 13.30 278 THR A O 1
ATOM 2043 N N . TYR A 1 287 ? 83.992 56.312 -0.842 1.00 12.44 279 TYR A N 1
ATOM 2044 C CA . TYR A 1 287 ? 82.811 57.137 -0.636 1.00 12.83 279 TYR A CA 1
ATOM 2045 C C . TYR A 1 287 ? 81.559 56.573 -1.266 1.00 12.95 279 TYR A C 1
ATOM 2046 O O . TYR A 1 287 ? 80.545 57.265 -1.347 1.00 13.28 279 TYR A O 1
ATOM 2055 N N . GLY A 1 288 ? 81.595 55.337 -1.758 1.00 12.77 280 GLY A N 1
ATOM 2056 C CA . GLY A 1 288 ? 80.325 54.713 -2.201 1.00 12.88 280 GLY A CA 1
ATOM 2057 C C . GLY A 1 288 ? 79.695 55.322 -3.415 1.00 12.88 280 GLY A C 1
ATOM 2058 O O . GLY A 1 288 ? 78.464 55.217 -3.605 1.00 13.50 280 GLY A O 1
ATOM 2059 N N . GLY A 1 289 ? 80.499 55.959 -4.282 1.00 13.60 281 GLY A N 1
ATOM 2060 C CA . GLY A 1 289 ? 79.977 56.492 -5.538 1.00 13.95 281 GLY A CA 1
ATOM 2061 C C . GLY A 1 289 ? 79.907 58.005 -5.494 1.00 15.06 281 GLY A C 1
ATOM 2062 O O . GLY A 1 289 ? 79.772 58.664 -6.520 1.00 16.99 281 GLY A O 1
ATOM 2063 N N . TRP A 1 290 ? 79.888 58.557 -4.286 1.00 15.02 282 TRP A N 1
ATOM 2064 C CA . TRP A 1 290 ? 79.899 59.999 -4.081 1.00 15.78 282 TRP A CA 1
ATOM 2065 C C . TRP A 1 290 ? 81.301 60.540 -4.257 1.00 16.09 282 TRP A C 1
ATOM 2066 O O . TRP A 1 290 ? 82.268 59.781 -4.293 1.00 15.09 282 TRP A O 1
ATOM 2077 N N . GLY A 1 291 ? 81.426 61.849 -4.422 1.00 17.86 283 GLY A N 1
ATOM 2078 C CA . GLY A 1 291 ? 82.751 62.445 -4.638 1.00 18.46 283 GLY A CA 1
ATOM 2079 C C . GLY A 1 291 ? 83.309 61.970 -5.946 1.00 18.58 283 GLY A C 1
ATOM 2080 O O . GLY A 1 291 ? 82.665 62.171 -6.971 1.00 21.20 283 GLY A O 1
ATOM 2081 N N . ALA A 1 292 ? 84.484 61.332 -5.917 1.00 16.91 284 ALA A N 1
ATOM 2082 C CA . ALA A 1 292 ? 85.104 60.814 -7.115 1.00 16.14 284 ALA A CA 1
ATOM 2083 C C . ALA A 1 292 ? 86.239 59.907 -6.676 1.00 14.70 284 ALA A C 1
ATOM 2084 O O . ALA A 1 292 ? 86.574 59.862 -5.474 1.00 14.67 284 ALA A O 1
ATOM 2086 N N . HIS A 1 293 ? 86.850 59.224 -7.633 1.00 13.56 285 HIS A N 1
ATOM 2087 C CA . HIS A 1 293 ? 87.975 58.331 -7.356 1.00 12.64 285 HIS A CA 1
ATOM 2088 C C . HIS A 1 293 ? 89.002 58.441 -8.448 1.00 12.57 285 HIS A C 1
ATOM 2089 O O . HIS A 1 293 ? 88.649 58.523 -9.617 1.00 12.56 285 HIS A O 1
ATOM 2096 N N . GLY A 1 294 ? 90.273 58.450 -8.070 1.00 12.39 286 GLY A N 1
ATOM 2097 C CA . GLY A 1 294 ? 91.338 58.596 -9.037 1.00 12.96 286 GLY A CA 1
ATOM 2098 C C . GLY A 1 294 ? 91.798 57.293 -9.663 1.00 12.41 286 GLY A C 1
ATOM 2099 O O . GLY A 1 294 ? 92.554 57.300 -10.624 1.00 13.40 286 GLY A O 1
ATOM 2100 N N . GLY A 1 295 ? 91.373 56.172 -9.094 1.00 11.80 287 GLY A N 1
ATOM 2101 C CA . GLY A 1 295 ? 91.603 54.841 -9.647 1.00 11.95 287 GLY A CA 1
ATOM 2102 C C . GLY A 1 295 ? 92.542 53.947 -8.873 1.00 12.29 287 GLY A C 1
ATOM 2103 O O . GLY A 1 295 ? 92.532 52.746 -9.109 1.00 12.78 287 GLY A O 1
ATOM 2104 N N . GLY A 1 296 ? 93.327 54.482 -7.937 1.00 11.77 288 GLY A N 1
ATOM 2105 C CA . GLY A 1 296 ? 94.325 53.648 -7.284 1.00 11.83 288 GLY A CA 1
ATOM 2106 C C . GLY A 1 296 ? 93.795 52.908 -6.072 1.00 11.38 288 GLY A C 1
ATOM 2107 O O . GLY A 1 296 ? 93.017 53.471 -5.285 1.00 12.76 288 GLY A O 1
ATOM 2108 N N . ALA A 1 297 ? 94.266 51.696 -5.886 1.00 10.67 289 ALA A N 1
ATOM 2109 C CA . ALA A 1 297 ? 93.989 50.894 -4.721 1.00 10.97 289 ALA A CA 1
ATOM 2110 C C . ALA A 1 297 ? 94.801 51.403 -3.532 1.00 10.80 289 ALA A C 1
ATOM 2111 O O . ALA A 1 297 ? 95.865 52.003 -3.721 1.00 10.73 289 ALA A O 1
ATOM 2113 N N . PHE A 1 298 ? 94.344 51.090 -2.319 1.00 10.42 290 PHE A N 1
ATOM 2114 C CA . PHE A 1 298 ? 95.050 51.443 -1.120 1.00 10.87 290 PHE A CA 1
ATOM 2115 C C . PHE A 1 298 ? 95.853 50.294 -0.568 1.00 10.96 290 PHE A C 1
ATOM 2116 O O . PHE A 1 298 ? 97.011 50.467 -0.165 1.00 11.25 290 PHE A O 1
ATOM 2124 N N . SER A 1 299 ? 95.268 49.087 -0.483 1.00 10.90 291 SER A N 1
ATOM 2125 C CA . SER A 1 299 ? 95.867 48.050 0.372 1.00 11.09 291 SER A CA 1
ATOM 2126 C C . SER A 1 299 ? 97.108 47.447 -0.238 1.00 11.35 291 SER A C 1
ATOM 2127 O O . SER A 1 299 ? 97.214 47.353 -1.465 1.00 11.73 291 SER A O 1
ATOM 2130 N N . GLY A 1 300 ? 98.057 47.071 0.623 1.00 11.82 292 GLY A N 1
ATOM 2131 C CA . GLY A 1 300 ? 99.305 46.495 0.181 1.00 12.12 292 GLY A CA 1
ATOM 2132 C C . GLY A 1 300 ? 100.377 47.507 -0.185 1.00 12.00 292 GLY A C 1
ATOM 2133 O O . GLY A 1 300 ? 101.483 47.119 -0.544 1.00 12.54 292 GLY A O 1
ATOM 2134 N N . LYS A 1 301 ? 100.079 48.809 -0.069 1.00 11.52 293 LYS A N 1
ATOM 2135 C CA . LYS A 1 301 ? 100.987 49.858 -0.482 1.00 11.70 293 LYS A CA 1
ATOM 2136 C C . LYS A 1 301 ? 101.490 50.672 0.709 1.00 12.37 293 LYS A C 1
ATOM 2137 O O . LYS A 1 301 ? 100.693 51.191 1.508 1.00 12.54 293 LYS A O 1
ATOM 2143 N N . ASP A 1 302 ? 102.799 50.842 0.757 1.00 12.54 294 ASP A N 1
ATOM 2144 C CA . ASP A 1 302 ? 103.379 51.786 1.721 1.00 13.49 294 ASP A CA 1
ATOM 2145 C C . ASP A 1 302 ? 103.049 53.214 1.331 1.00 13.77 294 ASP A C 1
ATOM 2146 O O . ASP A 1 302 ? 102.602 53.500 0.222 1.00 13.02 294 ASP A O 1
ATOM 2151 N N . ALA A 1 303 ? 103.336 54.131 2.243 1.00 14.86 295 ALA A N 1
ATOM 2152 C CA . ALA A 1 303 ? 102.832 55.472 2.093 1.00 15.68 295 ALA A CA 1
ATOM 2153 C C . ALA A 1 303 ? 103.550 56.324 1.031 1.00 15.25 295 ALA A C 1
ATOM 2154 O O . ALA A 1 303 ? 103.059 57.406 0.701 1.00 14.97 295 ALA A O 1
ATOM 2156 N N . THR A 1 304 ? 104.673 55.857 0.472 1.00 14.13 296 THR A N 1
ATOM 2157 C CA . THR A 1 304 ? 105.222 56.557 -0.670 1.00 14.19 296 THR A CA 1
ATOM 2158 C C . THR A 1 304 ? 104.379 56.360 -1.917 1.00 13.26 296 THR A C 1
ATOM 2159 O O . THR A 1 304 ? 104.569 57.099 -2.899 1.00 12.93 296 THR A O 1
ATOM 2163 N N . LYS A 1 305 ? 103.451 55.382 -1.894 1.00 12.18 297 LYS A N 1
ATOM 2164 C CA . LYS A 1 305 ? 102.453 55.268 -2.947 1.00 12.20 297 LYS A CA 1
ATOM 2165 C C . LYS A 1 305 ? 101.369 56.291 -2.633 1.00 12.50 297 LYS A C 1
ATOM 2166 O O . LYS A 1 305 ? 100.519 56.102 -1.757 1.00 12.95 297 LYS A O 1
ATOM 2172 N N . VAL A 1 306 ? 101.430 57.387 -3.363 1.00 11.94 298 VAL A N 1
ATOM 2173 C CA . VAL A 1 306 ? 100.480 58.475 -3.204 1.00 12.02 298 VAL A CA 1
ATOM 2174 C C . VAL A 1 306 ? 99.043 58.098 -3.488 1.00 12.16 298 VAL A C 1
ATOM 2175 O O . VAL A 1 306 ? 98.128 58.777 -2.987 1.00 12.08 298 VAL A O 1
ATOM 2179 N N . ASP A 1 307 ? 98.779 57.000 -4.190 1.00 12.03 299 ASP A N 1
ATOM 2180 C CA . ASP A 1 307 ? 97.386 56.484 -4.259 1.00 12.69 299 ASP A CA 1
ATOM 2181 C C . ASP A 1 307 ? 96.750 56.422 -2.878 1.00 13.15 299 ASP A C 1
ATOM 2182 O O . ASP A 1 307 ? 95.559 56.731 -2.716 1.00 13.08 299 ASP A O 1
ATOM 2187 N N . ARG A 1 308 ? 97.525 55.981 -1.892 1.00 12.95 300 ARG A N 1
ATOM 2188 C CA . ARG A 1 308 ? 97.056 55.886 -0.544 1.00 13.52 300 ARG A CA 1
ATOM 2189 C C . ARG A 1 308 ? 97.266 57.194 0.224 1.00 13.62 300 ARG A C 1
ATOM 2190 O O . ARG A 1 308 ? 96.317 57.820 0.687 1.00 13.64 300 ARG A O 1
ATOM 2198 N N . SER A 1 309 ? 98.496 57.647 0.333 1.00 13.66 301 SER A N 1
ATOM 2199 C CA . SER A 1 309 ? 98.760 58.792 1.188 1.00 14.19 301 SER A CA 1
ATOM 2200 C C . SER A 1 309 ? 98.112 60.092 0.688 1.00 13.50 301 SER A C 1
ATOM 2201 O O . SER A 1 309 ? 97.620 60.923 1.490 1.00 14.05 301 SER A O 1
ATOM 2204 N N . GLY A 1 310 ? 98.125 60.301 -0.626 1.00 12.92 302 GLY A N 1
ATOM 2205 C CA . GLY A 1 310 ? 97.431 61.431 -1.188 1.00 13.21 302 GLY A CA 1
ATOM 2206 C C . GLY A 1 310 ? 95.933 61.444 -0.943 1.00 12.65 302 GLY A C 1
ATOM 2207 O O . GLY A 1 310 ? 95.363 62.500 -0.679 1.00 13.33 302 GLY A O 1
ATOM 2208 N N . ALA A 1 311 ? 95.300 60.283 -1.045 1.00 12.17 303 ALA A N 1
ATOM 2209 C CA . ALA A 1 311 ? 93.884 60.174 -0.776 1.00 11.98 303 ALA A CA 1
ATOM 2210 C C . ALA A 1 311 ? 93.581 60.417 0.700 1.00 12.45 303 ALA A C 1
ATOM 2211 O O . ALA A 1 311 ? 92.546 61.027 1.042 1.00 12.64 303 ALA A O 1
ATOM 2213 N N . TYR A 1 312 ? 94.443 59.923 1.598 1.00 12.35 304 TYR A N 1
ATOM 2214 C CA . TYR A 1 312 ? 94.227 60.122 3.023 1.00 13.22 304 TYR A CA 1
ATOM 2215 C C . TYR A 1 312 ? 94.332 61.609 3.390 1.00 14.07 304 TYR A C 1
ATOM 2216 O O . TYR A 1 312 ? 93.482 62.135 4.092 1.00 14.48 304 TYR A O 1
ATOM 2225 N N . MET A 1 313 ? 95.355 62.284 2.873 1.00 14.82 305 MET A N 1
ATOM 2226 C CA . MET A 1 313 ? 95.470 63.730 3.108 1.00 16.24 305 MET A CA 1
ATOM 2227 C C . MET A 1 313 ? 94.314 64.511 2.456 1.00 15.56 305 MET A C 1
ATOM 2228 O O . MET A 1 313 ? 93.799 65.446 3.043 1.00 16.04 305 MET A O 1
ATOM 2233 N N . ALA A 1 314 ? 93.878 64.094 1.267 1.00 13.98 306 ALA A N 1
ATOM 2234 C CA . ALA A 1 314 ? 92.767 64.768 0.630 1.00 14.25 306 ALA A CA 1
ATOM 2235 C C . ALA A 1 314 ? 91.504 64.617 1.445 1.00 14.29 306 ALA A C 1
ATOM 2236 O O . ALA A 1 314 ? 90.698 65.544 1.544 1.00 14.82 306 ALA A O 1
ATOM 2238 N N . ARG A 1 315 ? 91.293 63.438 2.028 1.00 13.83 307 ARG A N 1
ATOM 2239 C CA . ARG A 1 315 ? 90.188 63.271 2.983 1.00 14.10 307 ARG A CA 1
ATOM 2240 C C . ARG A 1 315 ? 90.308 64.225 4.180 1.00 15.00 307 ARG A C 1
ATOM 2241 O O . ARG A 1 315 ? 89.321 64.865 4.585 1.00 15.33 307 ARG A O 1
ATOM 2249 N N . LEU A 1 316 ? 91.487 64.326 4.783 1.00 15.37 308 LEU A N 1
ATOM 2250 C CA . LEU A 1 316 ? 91.622 65.214 5.918 1.00 16.77 308 LEU A CA 1
ATOM 2251 C C . LEU A 1 316 ? 91.257 66.658 5.533 1.00 17.21 308 LEU A C 1
ATOM 2252 O O . LEU A 1 316 ? 90.573 67.361 6.275 1.00 17.76 308 LEU A O 1
ATOM 2257 N N . VAL A 1 317 ? 91.701 67.081 4.353 1.00 16.45 309 VAL A N 1
ATOM 2258 C CA . VAL A 1 317 ? 91.398 68.405 3.895 1.00 17.18 309 VAL A CA 1
ATOM 2259 C C . VAL A 1 317 ? 89.890 68.615 3.745 1.00 17.19 309 VAL A C 1
ATOM 2260 O O . VAL A 1 317 ? 89.340 69.581 4.261 1.00 17.85 309 VAL A O 1
ATOM 2264 N N . ALA A 1 318 ? 89.239 67.711 3.021 1.00 16.43 310 ALA A N 1
ATOM 2265 C CA . ALA A 1 318 ? 87.789 67.824 2.821 1.00 16.97 310 ALA A CA 1
ATOM 2266 C C . ALA A 1 318 ? 87.021 67.820 4.142 1.00 17.24 310 ALA A C 1
ATOM 2267 O O . ALA A 1 318 ? 86.117 68.636 4.348 1.00 17.98 310 ALA A O 1
ATOM 2269 N N . LYS A 1 319 ? 87.405 66.909 5.021 1.00 16.94 311 LYS A N 1
ATOM 2270 C CA . LYS A 1 319 ? 86.747 66.756 6.299 1.00 17.93 311 LYS A CA 1
ATOM 2271 C C . LYS A 1 319 ? 86.978 67.999 7.137 1.00 18.73 311 LYS A C 1
ATOM 2272 O O . LYS A 1 319 ? 86.061 68.450 7.827 1.00 19.49 311 LYS A O 1
ATOM 2278 N N . SER A 1 320 ? 88.189 68.568 7.062 1.00 18.71 312 SER A N 1
ATOM 2279 C CA . SER A 1 320 ? 88.493 69.759 7.862 1.00 19.79 312 SER A CA 1
ATOM 2280 C C . SER A 1 320 ? 87.662 70.944 7.376 1.00 20.55 312 SER A C 1
ATOM 2281 O O . SER A 1 320 ? 87.183 71.754 8.168 1.00 21.41 312 SER A O 1
ATOM 2284 N N . ILE A 1 321 ? 87.489 71.077 6.072 1.00 20.23 313 ILE A N 1
ATOM 2285 C CA . ILE A 1 321 ? 86.702 72.191 5.537 1.00 21.23 313 ILE A CA 1
ATOM 2286 C C . ILE A 1 321 ? 85.232 72.139 5.963 1.00 21.54 313 ILE A C 1
ATOM 2287 O O . ILE A 1 321 ? 84.658 73.136 6.400 1.00 22.66 313 ILE A O 1
ATOM 2292 N N . VAL A 1 322 ? 84.661 70.938 5.924 1.00 20.76 314 VAL A N 1
ATOM 2293 C CA . VAL A 1 322 ? 83.269 70.724 6.328 1.00 21.40 314 VAL A CA 1
ATOM 2294 C C . VAL A 1 322 ? 83.129 70.870 7.841 1.00 22.74 314 VAL A C 1
ATOM 2295 O O . VAL A 1 322 ? 82.213 71.553 8.322 1.00 23.57 314 VAL A O 1
ATOM 2299 N N . PHE A 1 323 ? 84.050 70.265 8.587 1.00 23.00 315 PHE A N 1
ATOM 2300 C CA . PHE A 1 323 ? 84.014 70.314 10.049 1.00 24.83 315 PHE A CA 1
ATOM 2301 C C . PHE A 1 323 ? 84.086 71.759 10.528 1.00 26.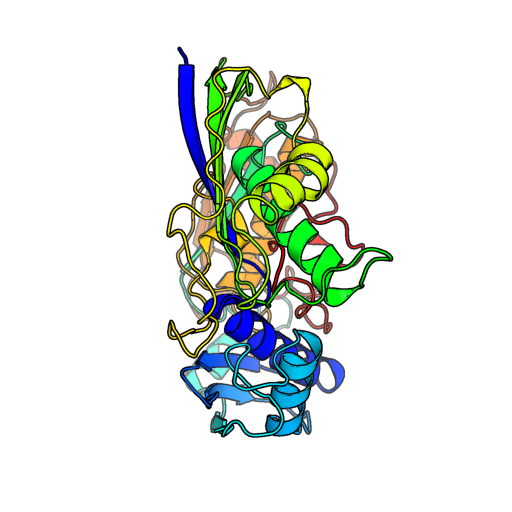01 315 PHE A C 1
ATOM 2302 O O . PHE A 1 323 ? 83.406 72.139 11.508 1.00 26.87 315 PHE A O 1
ATOM 2310 N N . SER A 1 324 ? 84.896 72.556 9.840 1.00 25.73 316 SER A N 1
ATOM 2311 C CA . SER A 1 324 ? 85.060 73.972 10.167 1.00 27.17 316 SER A CA 1
ATOM 2312 C C . SER A 1 324 ? 83.852 74.839 9.843 1.00 27.89 316 SER A C 1
ATOM 2313 O O . SER A 1 324 ? 83.830 76.038 10.190 1.00 29.47 316 SER A O 1
ATOM 2316 N N . GLY A 1 325 ? 82.860 74.263 9.186 1.00 27.19 317 GLY A N 1
ATOM 2317 C CA . GLY A 1 325 ? 81.611 74.956 8.890 1.00 27.85 317 GLY A CA 1
ATOM 2318 C C . GLY A 1 325 ? 81.719 75.840 7.664 1.00 28.32 317 GLY A C 1
ATOM 2319 O O . GLY A 1 325 ? 80.860 76.699 7.445 1.00 28.29 317 GLY A O 1
ATOM 2320 N N . LEU A 1 326 ? 82.772 75.648 6.870 1.00 27.51 318 LEU A N 1
ATOM 2321 C CA . LEU A 1 326 ? 83.049 76.527 5.729 1.00 28.40 318 LEU A CA 1
ATOM 2322 C C . LEU A 1 326 ? 82.244 76.121 4.503 1.00 28.22 318 LEU A C 1
ATOM 2323 O O . LEU A 1 326 ? 82.130 76.887 3.553 1.00 29.48 318 LEU A O 1
ATOM 2328 N N . CYS A 1 327 ? 81.694 74.914 4.520 1.00 27.52 319 CYS A N 1
ATOM 2329 C CA . CYS A 1 327 ? 80.781 74.450 3.479 1.00 27.83 319 CYS A CA 1
ATOM 2330 C C . CYS A 1 327 ? 80.055 73.217 4.033 1.00 27.42 319 CYS A C 1
ATOM 2331 O O . CYS A 1 327 ? 80.363 72.792 5.144 1.00 29.13 319 CYS A O 1
ATOM 2334 N N . SER A 1 328 ? 79.102 72.686 3.273 1.00 26.35 320 SER A N 1
ATOM 2335 C CA . SER A 1 328 ? 78.359 71.472 3.653 1.00 25.80 320 SER A CA 1
ATOM 2336 C C . SER A 1 328 ? 78.903 70.205 3.019 1.00 24.77 320 SER A C 1
ATOM 2337 O O . SER A 1 328 ? 78.694 69.110 3.544 1.00 23.04 320 SER A O 1
ATOM 2340 N N . ARG A 1 329 ? 79.513 70.356 1.853 1.00 24.15 321 ARG A N 1
ATOM 2341 C CA . ARG A 1 329 ? 80.098 69.224 1.130 1.00 23.74 321 ARG A CA 1
ATOM 2342 C C . ARG A 1 329 ? 81.320 69.724 0.413 1.00 22.23 321 ARG A C 1
ATOM 2343 O O . ARG A 1 329 ? 81.322 70.845 -0.093 1.00 22.11 321 ARG A O 1
ATOM 2351 N N . CYS A 1 330 ? 82.336 68.878 0.296 1.00 19.99 322 CYS A N 1
ATOM 2352 C CA . CYS A 1 330 ? 83.615 69.308 -0.294 1.00 19.82 322 CYS A CA 1
ATOM 2353 C C . CYS A 1 330 ? 84.289 68.143 -0.989 1.00 18.78 322 CYS A C 1
ATOM 2354 O O . CYS A 1 330 ? 84.377 67.037 -0.423 1.00 17.88 322 CYS A O 1
ATOM 2357 N N . LEU A 1 331 ? 84.763 68.412 -2.207 1.00 18.00 323 LEU A N 1
ATOM 2358 C CA . LEU A 1 331 ? 85.573 67.460 -2.990 1.00 17.16 323 LEU A CA 1
ATOM 2359 C C . LEU A 1 331 ? 86.939 68.057 -3.245 1.00 17.13 323 LEU A C 1
ATOM 2360 O O . LEU A 1 331 ? 87.046 69.218 -3.618 1.00 17.27 323 LEU A O 1
ATOM 2365 N N . VAL A 1 332 ? 87.974 67.262 -3.018 1.00 15.95 324 VAL A N 1
ATOM 2366 C CA . VAL A 1 332 ? 89.358 67.674 -3.231 1.00 15.84 324 VAL A CA 1
ATOM 2367 C C . VAL A 1 332 ? 89.976 66.698 -4.225 1.00 15.01 324 VAL A C 1
ATOM 2368 O O . VAL A 1 332 ? 89.783 65.488 -4.087 1.00 14.28 324 VAL A O 1
ATOM 2372 N N . GLN A 1 333 ? 90.699 67.224 -5.221 1.00 14.39 325 GLN A N 1
ATOM 2373 C CA . GLN A 1 333 ? 91.552 66.396 -6.092 1.00 14.08 325 GLN A CA 1
ATOM 2374 C C . GLN A 1 333 ? 92.975 66.858 -5.972 1.00 14.47 325 GLN A C 1
ATOM 2375 O O . GLN A 1 333 ? 93.251 68.057 -6.073 1.00 15.79 325 GLN A O 1
ATOM 2381 N N . VAL A 1 334 ? 93.887 65.923 -5.773 1.00 13.84 326 VAL A N 1
ATOM 2382 C CA . VAL A 1 334 ? 95.317 66.199 -5.869 1.00 13.70 326 VAL A CA 1
ATOM 2383 C C . VAL A 1 334 ? 95.844 65.277 -6.945 1.00 13.48 326 VAL A C 1
ATOM 2384 O O . VAL A 1 334 ? 95.300 64.188 -7.185 1.00 13.10 326 VAL A O 1
ATOM 2388 N N . SER A 1 335 ? 96.917 65.711 -7.596 1.00 13.66 327 SER A N 1
ATOM 2389 C CA . SER A 1 335 ? 97.606 64.838 -8.525 1.00 13.87 327 SER A CA 1
ATOM 2390 C C . SER A 1 335 ? 99.098 64.946 -8.398 1.00 13.10 327 SER A C 1
ATOM 2391 O O . SER A 1 335 ? 99.629 65.982 -7.964 1.00 13.57 327 SER A O 1
ATOM 2394 N N . TYR A 1 336 ? 99.763 63.878 -8.801 1.00 12.01 328 TYR A N 1
ATOM 2395 C CA . TYR A 1 336 ? 101.213 63.726 -8.665 1.00 11.44 328 TYR A CA 1
ATOM 2396 C C . TYR A 1 336 ? 101.850 63.217 -9.942 1.00 11.54 328 TYR A C 1
ATOM 2397 O O . TYR A 1 336 ? 101.184 62.648 -10.806 1.00 11.63 328 TYR A O 1
ATOM 2406 N N . GLY A 1 337 ? 103.163 63.393 -10.054 1.00 11.49 329 GLY A N 1
ATOM 2407 C CA . GLY A 1 337 ? 103.979 62.730 -11.067 1.00 11.83 329 GLY A CA 1
ATOM 2408 C C . GLY A 1 337 ? 105.090 61.954 -10.403 1.00 11.94 329 GLY A C 1
ATOM 2409 O O . GLY A 1 337 ? 105.597 62.336 -9.313 1.00 12.84 329 GLY A O 1
ATOM 2410 N N . ILE A 1 338 ? 105.475 60.833 -11.000 1.00 11.85 330 ILE A N 1
ATOM 2411 C CA . ILE A 1 338 ? 106.477 59.981 -10.424 1.00 12.07 330 ILE A CA 1
ATOM 2412 C C . ILE A 1 338 ? 107.802 60.718 -10.203 1.00 12.57 330 ILE A C 1
ATOM 2413 O O . ILE A 1 338 ? 108.290 61.439 -11.095 1.00 13.13 330 ILE A O 1
ATOM 2418 N N . GLY A 1 339 ? 108.352 60.579 -9.008 1.00 12.74 331 GLY A N 1
ATOM 2419 C CA . GLY A 1 339 ? 109.657 61.182 -8.704 1.00 13.84 331 GLY A CA 1
ATOM 2420 C C . GLY A 1 339 ? 109.576 62.642 -8.386 1.00 14.63 331 GLY A C 1
ATOM 2421 O O . GLY A 1 339 ? 110.619 63.272 -8.190 1.00 16.92 331 GLY A O 1
ATOM 2422 N N . ILE A 1 340 ? 108.378 63.204 -8.371 1.00 14.34 332 ILE A N 1
ATOM 2423 C CA . ILE A 1 340 ? 108.177 64.635 -8.129 1.00 14.75 332 ILE A CA 1
ATOM 2424 C C . ILE A 1 340 ? 107.480 64.805 -6.767 1.00 15.10 332 ILE A C 1
ATOM 2425 O O . ILE A 1 340 ? 106.491 64.156 -6.509 1.00 15.04 332 ILE A O 1
ATOM 2430 N N . ALA A 1 341 ? 108.072 65.606 -5.875 1.00 16.44 333 ALA A N 1
ATOM 2431 C CA . ALA A 1 341 ? 107.499 65.751 -4.524 1.00 16.95 333 ALA A CA 1
ATOM 2432 C C . ALA A 1 341 ? 106.188 66.564 -4.475 1.00 16.74 333 ALA A C 1
ATOM 2433 O O . ALA A 1 341 ? 105.137 66.116 -3.922 1.00 18.26 333 ALA A O 1
ATOM 2435 N N . ARG A 1 342 ? 106.210 67.732 -5.080 1.00 15.80 334 ARG A N 1
ATOM 2436 C CA . ARG A 1 342 ? 105.073 68.571 -4.928 1.00 15.62 334 ARG A CA 1
ATOM 2437 C C . ARG A 1 342 ? 103.977 68.129 -5.868 1.00 15.22 334 ARG A C 1
ATOM 2438 O O . ARG A 1 342 ? 104.269 67.597 -6.943 1.00 14.07 334 ARG A O 1
ATOM 2446 N N . PRO A 1 343 ? 102.730 68.341 -5.469 1.00 15.72 335 PRO A N 1
ATOM 2447 C CA . PRO A 1 343 ? 101.645 67.901 -6.353 1.00 15.62 335 PRO A CA 1
ATOM 2448 C C . PRO A 1 343 ? 101.642 68.693 -7.665 1.00 15.99 335 PRO A C 1
ATOM 2449 O O . PRO A 1 343 ? 102.089 69.838 -7.698 1.00 16.25 335 PRO A O 1
ATOM 2453 N N . LEU A 1 344 ? 101.161 68.078 -8.740 1.00 15.40 336 LEU A N 1
ATOM 2454 C CA . LEU A 1 344 ? 101.080 68.745 -10.035 1.00 15.67 336 LEU A CA 1
ATOM 2455 C C . LEU A 1 344 ? 99.869 69.639 -10.089 1.00 16.29 336 LEU A C 1
ATOM 2456 O O . LEU A 1 344 ? 99.860 70.621 -10.829 1.00 17.54 336 LEU A O 1
ATOM 2461 N N . SER A 1 345 ? 98.852 69.321 -9.294 1.00 15.77 337 SER A N 1
ATOM 2462 C CA . SER A 1 345 ? 97.637 70.139 -9.253 1.00 16.88 337 SER A CA 1
ATOM 2463 C C . SER A 1 345 ? 96.863 69.856 -7.970 1.00 17.11 337 SER A C 1
ATOM 2464 O O . SER A 1 345 ? 96.996 68.796 -7.353 1.00 15.89 337 SER A O 1
ATOM 2467 N N . LEU A 1 346 ? 96.031 70.818 -7.615 1.00 18.27 338 LEU A N 1
ATOM 2468 C CA . LEU A 1 346 ? 95.129 70.728 -6.494 1.00 18.79 338 LEU A CA 1
ATOM 2469 C C . LEU A 1 346 ? 93.838 71.437 -6.894 1.00 19.64 338 LEU A C 1
ATOM 2470 O O . LEU A 1 346 ? 93.881 72.484 -7.542 1.00 20.34 338 LEU A O 1
ATOM 2475 N N . TYR A 1 347 ? 92.715 70.875 -6.462 1.00 18.67 339 TYR A N 1
ATOM 2476 C CA . TYR A 1 347 ? 91.368 71.291 -6.836 1.00 19.80 339 TYR A CA 1
ATOM 2477 C C . TYR A 1 347 ? 90.436 71.148 -5.638 1.00 20.38 339 TYR A C 1
ATOM 2478 O O . TYR A 1 347 ? 90.489 70.132 -4.951 1.00 18.88 339 TYR A O 1
ATOM 2487 N N . ILE A 1 348 ? 89.603 72.162 -5.410 1.00 21.43 340 ILE A N 1
ATOM 2488 C CA A ILE A 1 348 ? 88.576 72.087 -4.380 0.50 22.18 340 ILE A CA 1
ATOM 2489 C CA B ILE A 1 348 ? 88.581 72.129 -4.356 0.50 22.48 340 ILE A CA 1
ATOM 2490 C C . ILE A 1 348 ? 87.248 72.508 -4.985 1.00 22.89 340 ILE A C 1
ATOM 2491 O O . ILE A 1 348 ? 87.175 73.539 -5.687 1.00 24.22 340 ILE A O 1
ATOM 2500 N N . ASN A 1 349 ? 86.204 71.724 -4.708 1.00 22.38 341 ASN A N 1
ATOM 2501 C CA . ASN A 1 349 ? 84.834 71.987 -5.180 1.00 23.20 341 ASN A CA 1
ATOM 2502 C C . ASN A 1 349 ? 83.919 71.879 -3.980 1.00 23.07 341 ASN A C 1
ATOM 2503 O O . ASN A 1 349 ? 83.907 70.838 -3.324 1.00 21.58 341 ASN A O 1
ATOM 2508 N N . THR A 1 350 ? 83.166 72.940 -3.674 1.00 23.33 342 THR A N 1
ATOM 2509 C CA . THR A 1 350 ? 82.186 72.852 -2.579 1.00 24.42 342 THR A CA 1
ATOM 2510 C C . THR A 1 350 ? 80.742 72.794 -3.048 1.00 24.59 342 THR A C 1
ATOM 2511 O O . THR A 1 350 ? 79.824 72.934 -2.241 1.00 25.03 342 THR A O 1
ATOM 2515 N N . PHE A 1 351 ? 80.525 72.585 -4.346 1.00 24.93 343 PHE A N 1
ATOM 2516 C CA . PHE A 1 351 ? 79.184 72.248 -4.867 1.00 25.75 343 PHE A CA 1
ATOM 2517 C C . PHE A 1 351 ? 78.198 73.400 -4.621 1.00 27.18 343 PHE A C 1
ATOM 2518 O O . PHE A 1 351 ? 76.979 73.191 -4.529 1.00 27.55 343 PHE A O 1
ATOM 2526 N N . GLY A 1 352 ? 78.742 74.604 -4.500 1.00 28.04 344 GLY A N 1
ATOM 2527 C CA . GLY A 1 352 ? 77.936 75.793 -4.202 1.00 29.67 344 GLY A CA 1
ATOM 2528 C C . GLY A 1 352 ? 77.496 75.911 -2.763 1.00 29.58 344 GLY A C 1
ATOM 2529 O O . GLY A 1 352 ? 76.638 76.740 -2.442 1.00 32.91 344 GLY A O 1
ATOM 2530 N N . THR A 1 353 ? 78.070 75.113 -1.876 1.00 28.15 345 THR A N 1
ATOM 2531 C CA . THR A 1 353 ? 77.675 75.096 -0.479 1.00 28.46 345 THR A CA 1
ATOM 2532 C C . THR A 1 353 ? 78.586 75.925 0.438 1.00 29.44 345 THR A C 1
ATOM 2533 O O . THR A 1 353 ? 78.434 75.843 1.664 1.00 30.38 345 THR A O 1
ATOM 2537 N N . ALA A 1 354 ? 79.496 76.725 -0.117 1.00 29.81 346 ALA A N 1
ATOM 2538 C CA . ALA A 1 354 ? 80.424 77.497 0.720 1.00 30.99 346 ALA A CA 1
ATOM 2539 C C . ALA A 1 354 ? 79.678 78.506 1.571 1.00 33.25 346 ALA A C 1
ATOM 2540 O O . ALA A 1 354 ? 78.676 79.082 1.143 1.00 33.76 346 ALA A O 1
ATOM 2542 N N . LYS A 1 355 ? 80.186 78.699 2.782 1.00 34.47 347 LYS A N 1
ATOM 2543 C CA . LYS A 1 355 ? 79.688 79.722 3.707 1.00 36.76 347 LYS A CA 1
ATOM 2544 C C . LYS A 1 355 ? 79.874 81.117 3.138 1.00 37.19 347 LYS A C 1
ATOM 2545 O O . LYS A 1 355 ? 80.827 81.387 2.391 1.00 36.09 347 LYS A O 1
ATOM 2551 N N . ASP A 1 356 ? 78.952 82.007 3.495 1.00 38.37 348 ASP A N 1
ATOM 2552 C CA . ASP A 1 356 ? 79.014 83.398 3.086 1.00 40.05 348 ASP A CA 1
ATOM 2553 C C . ASP A 1 356 ? 80.413 83.932 3.325 1.00 40.24 348 ASP A C 1
ATOM 2554 O O . ASP A 1 356 ? 80.985 83.766 4.406 1.00 41.44 348 ASP A O 1
ATOM 2556 N N . GLY A 1 357 ? 80.978 84.535 2.297 1.00 40.01 349 GLY A N 1
ATOM 2557 C CA . GLY A 1 357 ? 82.303 85.101 2.395 1.00 41.21 349 GLY A CA 1
ATOM 2558 C C . GLY A 1 357 ? 83.372 84.205 1.847 1.00 39.52 349 GLY A C 1
ATOM 2559 O O . GLY A 1 357 ? 84.472 84.674 1.540 1.00 41.07 349 GLY A O 1
ATOM 2560 N N . TYR A 1 358 ? 83.058 82.917 1.725 1.00 37.52 350 TYR A N 1
ATOM 2561 C CA . TYR A 1 358 ? 83.990 81.929 1.224 1.00 35.77 350 TYR A CA 1
ATOM 2562 C C . TYR A 1 358 ? 83.611 81.495 -0.177 1.00 33.85 350 TYR A C 1
ATOM 2563 O O . TYR A 1 358 ? 82.467 81.570 -0.575 1.00 33.28 350 TYR A O 1
ATOM 2572 N N . ASN A 1 359 ? 84.605 81.058 -0.927 1.00 32.51 351 ASN A N 1
ATOM 2573 C CA . ASN A 1 359 ? 84.377 80.369 -2.179 1.00 31.59 351 ASN A CA 1
ATOM 2574 C C . ASN A 1 359 ? 85.565 79.445 -2.430 1.00 29.99 351 ASN A C 1
ATOM 2575 O O . ASN A 1 359 ? 86.489 79.385 -1.621 1.00 29.15 351 ASN A O 1
ATOM 2580 N N . ASP A 1 360 ? 85.519 78.735 -3.540 1.00 29.40 352 ASP A N 1
ATOM 2581 C CA . ASP A 1 360 ? 86.502 77.674 -3.794 1.00 28.56 352 ASP A CA 1
ATOM 2582 C C . ASP A 1 360 ? 87.910 78.201 -4.023 1.00 28.73 352 ASP A C 1
ATOM 2583 O O . ASP A 1 360 ? 88.899 77.584 -3.616 1.00 27.25 352 ASP A O 1
ATOM 2588 N N . THR A 1 361 ? 88.012 79.379 -4.631 1.00 29.84 353 THR A N 1
ATOM 2589 C CA . THR A 1 361 ? 89.301 80.025 -4.750 1.00 30.09 353 THR A CA 1
ATOM 2590 C C . THR A 1 361 ? 89.886 80.362 -3.387 1.00 28.88 353 THR A C 1
ATOM 2591 O O . THR A 1 361 ? 91.048 80.073 -3.144 1.00 28.23 353 THR A O 1
ATOM 2595 N N . LYS A 1 362 ? 89.107 81.022 -2.526 1.00 28.64 354 LYS A N 1
ATOM 2596 C CA . LYS A 1 362 ? 89.551 81.357 -1.162 1.00 28.57 354 LYS A CA 1
ATOM 2597 C C . LYS A 1 362 ? 89.866 80.087 -0.337 1.00 28.31 354 LYS A C 1
ATOM 2598 O O . LYS A 1 362 ? 90.796 80.091 0.480 1.00 28.53 354 LYS A O 1
ATOM 2600 N N . LEU A 1 363 ? 89.061 79.033 -0.520 1.00 26.95 355 LEU A N 1
ATOM 2601 C CA . LEU A 1 363 ? 89.245 77.813 0.245 1.00 26.71 355 LEU A CA 1
ATOM 2602 C C . LEU A 1 363 ? 90.577 77.141 -0.166 1.00 25.66 355 LEU A C 1
ATOM 2603 O O . LEU A 1 363 ? 91.336 76.689 0.679 1.00 24.47 355 LEU A O 1
ATOM 2608 N N . LEU A 1 364 ? 90.877 77.142 -1.456 1.00 26.19 356 LEU A N 1
ATOM 2609 C CA . LEU A 1 364 ? 92.180 76.635 -1.924 1.00 26.59 356 LEU A CA 1
ATOM 2610 C C . LEU A 1 364 ? 93.343 77.417 -1.308 1.00 27.41 356 LEU A C 1
ATOM 2611 O O . LEU A 1 364 ? 94.375 76.860 -0.934 1.00 27.06 356 LEU A O 1
ATOM 2616 N N . GLU A 1 365 ? 93.200 78.732 -1.204 1.00 28.87 357 GLU A N 1
ATOM 2617 C CA . GLU A 1 365 ? 94.231 79.516 -0.533 1.00 30.60 357 GLU A CA 1
ATOM 2618 C C . GLU A 1 365 ? 94.396 79.121 0.935 1.00 29.92 357 GLU A C 1
ATOM 2619 O O . GLU A 1 365 ? 95.506 78.983 1.435 1.00 28.70 357 GLU A O 1
ATOM 2625 N N . ILE A 1 366 ? 93.283 78.937 1.629 1.00 28.83 358 ILE A N 1
ATOM 2626 C CA . ILE A 1 366 ? 93.319 78.482 3.000 1.00 29.51 358 ILE A CA 1
ATOM 2627 C C . ILE A 1 366 ? 94.002 77.104 3.081 1.00 27.74 358 ILE A C 1
ATOM 2628 O O . ILE A 1 366 ? 94.785 76.869 3.990 1.00 29.44 358 ILE A O 1
ATOM 2633 N N . VAL A 1 367 ? 93.662 76.208 2.171 1.00 27.27 359 VAL A N 1
ATOM 2634 C CA . VAL A 1 367 ? 94.237 74.856 2.189 1.00 26.37 359 VAL A CA 1
ATOM 2635 C C . VAL A 1 367 ? 95.765 74.952 1.986 1.00 27.90 359 VAL A C 1
ATOM 2636 O O . VAL A 1 367 ? 96.550 74.371 2.732 1.00 27.69 359 VAL A O 1
ATOM 2640 N N . ASN A 1 368 ? 96.191 75.767 1.039 1.00 28.20 360 ASN A N 1
ATOM 2641 C CA . ASN A 1 368 ? 97.639 75.934 0.844 1.00 29.34 360 ASN A CA 1
ATOM 2642 C C . ASN A 1 368 ? 98.445 76.554 1.994 1.00 30.73 360 ASN A C 1
ATOM 2643 O O . ASN A 1 368 ? 99.645 76.270 2.128 1.00 30.50 360 ASN A O 1
ATOM 2648 N N . LYS A 1 369 ? 97.819 77.393 2.824 1.00 29.99 361 LYS A N 1
ATOM 2649 C CA . LYS A 1 369 ? 98.495 77.914 4.010 1.00 32.70 361 LYS A CA 1
ATOM 2650 C C . LYS A 1 369 ? 98.652 76.888 5.114 1.00 32.16 361 LYS A C 1
ATOM 2651 O O . LYS A 1 369 ? 99.454 77.091 6.034 1.00 36.07 361 LYS A O 1
ATOM 2657 N N . VAL A 1 370 ? 97.794 75.882 5.101 1.00 29.42 362 VAL A N 1
ATOM 2658 C CA . VAL A 1 370 ? 97.690 74.962 6.224 1.00 28.81 362 VAL A CA 1
ATOM 2659 C C . VAL A 1 370 ? 98.336 73.623 5.907 1.00 26.51 362 VAL A C 1
ATOM 2660 O O . VAL A 1 370 ? 99.049 73.081 6.734 1.00 27.53 362 VAL A O 1
ATOM 2664 N N . PHE A 1 371 ? 98.125 73.133 4.697 1.00 24.25 363 PHE A N 1
ATOM 2665 C CA . PHE A 1 371 ? 98.523 71.794 4.313 1.00 22.38 363 PHE A CA 1
ATOM 2666 C C . PHE A 1 371 ? 99.666 71.824 3.298 1.00 21.62 363 PHE A C 1
ATOM 2667 O O . PHE A 1 371 ? 99.818 72.780 2.535 1.00 21.82 363 PHE A O 1
ATOM 2675 N N . ASP A 1 372 ? 100.426 70.731 3.261 1.00 19.57 364 ASP A N 1
ATOM 2676 C CA . ASP A 1 372 ? 101.554 70.573 2.351 1.00 18.79 364 ASP A CA 1
ATOM 2677 C C . ASP A 1 372 ? 101.442 69.125 1.822 1.00 17.54 364 ASP A C 1
ATOM 2678 O O . ASP A 1 372 ? 101.481 68.147 2.606 1.00 17.52 364 ASP A O 1
ATOM 2683 N N . PHE A 1 373 ? 101.184 68.987 0.534 1.00 16.26 365 PHE A N 1
ATOM 2684 C CA . PHE A 1 373 ? 100.942 67.689 -0.059 1.00 15.73 365 PHE A CA 1
ATOM 2685 C C . PHE A 1 373 ? 102.219 66.972 -0.524 1.00 14.90 365 PHE A C 1
ATOM 2686 O O . PHE A 1 373 ? 102.128 65.884 -1.133 1.00 14.78 365 PHE A O 1
ATOM 2694 N N . ARG A 1 374 ? 103.391 67.476 -0.171 1.00 14.95 366 ARG A N 1
ATOM 2695 C CA . ARG A 1 374 ? 104.598 66.697 -0.424 1.00 15.01 366 ARG A CA 1
ATOM 2696 C C . ARG A 1 374 ? 104.510 65.379 0.350 1.00 15.37 366 ARG A C 1
ATOM 2697 O O . ARG A 1 374 ? 104.275 65.407 1.548 1.00 15.64 366 ARG A O 1
ATOM 2705 N N . PRO A 1 375 ? 104.764 64.234 -0.300 1.00 15.50 367 PRO A N 1
ATOM 2706 C CA . PRO A 1 375 ? 104.635 62.956 0.413 1.00 16.01 367 PRO A CA 1
ATOM 2707 C C . PRO A 1 375 ? 105.454 62.839 1.685 1.00 16.64 367 PRO A C 1
ATOM 2708 O O . PRO A 1 375 ? 104.986 62.284 2.670 1.00 16.90 367 PRO A O 1
ATOM 2712 N N . GLY A 1 376 ? 106.663 63.381 1.693 1.00 16.67 368 GLY A N 1
ATOM 2713 C CA . GLY A 1 376 ? 107.485 63.293 2.872 1.00 18.30 368 GLY A CA 1
ATOM 2714 C C . GLY A 1 376 ? 106.839 64.002 4.061 1.00 19.97 368 GLY A C 1
ATOM 2715 O O . GLY A 1 376 ? 106.918 63.527 5.209 1.00 21.71 368 GLY A O 1
ATOM 2716 N N . ILE A 1 377 ? 106.138 65.096 3.788 1.00 19.29 369 ILE A N 1
ATOM 2717 C CA . ILE A 1 377 ? 105.467 65.835 4.853 1.00 20.65 369 ILE A CA 1
ATOM 2718 C C . ILE A 1 377 ? 104.210 65.102 5.281 1.00 20.52 369 ILE A C 1
ATOM 2719 O O . ILE A 1 377 ? 103.949 64.927 6.471 1.00 22.10 369 ILE A O 1
ATOM 2724 N N . LEU A 1 378 ? 103.454 64.681 4.291 1.00 19.94 370 LEU A N 1
ATOM 2725 C CA A LEU A 1 378 ? 102.216 63.838 4.429 0.50 19.41 370 LEU A CA 1
ATOM 2726 C CA B LEU A 1 378 ? 102.249 63.951 4.476 0.50 20.20 370 LEU A CA 1
ATOM 2727 C C . LEU A 1 378 ? 102.467 62.677 5.366 1.00 19.44 370 LEU A C 1
ATOM 2728 O O . LEU A 1 378 ? 101.696 62.391 6.307 1.00 18.52 370 LEU A O 1
ATOM 2737 N N . ILE A 1 379 ? 103.525 61.953 5.076 1.00 18.30 371 ILE A N 1
ATOM 2738 C CA . ILE A 1 379 ? 103.832 60.722 5.753 1.00 19.46 371 ILE A CA 1
ATOM 2739 C C . ILE A 1 379 ? 104.135 60.964 7.225 1.00 19.89 371 ILE A C 1
ATOM 2740 O O . ILE A 1 379 ? 103.614 60.233 8.103 1.00 19.94 371 ILE A O 1
ATOM 2745 N N . LYS A 1 380 ? 104.929 62.004 7.487 1.00 19.86 372 LYS A N 1
ATOM 2746 C CA . LYS A 1 380 ? 105.285 62.432 8.847 1.00 21.41 372 LYS A CA 1
ATOM 2747 C C . LYS A 1 380 ? 104.033 62.835 9.615 1.00 22.19 372 LYS A C 1
ATOM 2748 O O . LYS A 1 380 ? 103.774 62.317 10.723 1.00 22.93 372 LYS A O 1
ATOM 2750 N N . GLN A 1 381 ? 103.218 63.690 9.008 1.00 21.46 373 GLN A N 1
ATOM 2751 C CA . GLN A 1 381 ? 102.038 64.235 9.685 1.00 23.24 373 GLN A CA 1
ATOM 2752 C C . GLN A 1 381 ? 100.960 63.223 10.024 1.00 22.20 373 GLN A C 1
ATOM 2753 O O . GLN A 1 381 ? 100.246 63.373 11.048 1.00 22.51 373 GLN A O 1
ATOM 2759 N N . LEU A 1 382 ? 100.809 62.230 9.157 1.00 19.79 374 LEU A N 1
ATOM 2760 C CA . LEU A 1 382 ? 99.774 61.207 9.331 1.00 19.62 374 LEU A CA 1
ATOM 2761 C C . LEU A 1 382 ? 100.317 59.882 9.908 1.00 19.67 374 LEU A C 1
ATOM 2762 O O . LEU A 1 382 ? 99.588 58.887 9.962 1.00 19.00 374 LEU A O 1
ATOM 2767 N N . ASN A 1 383 ? 101.584 59.884 10.328 1.00 19.74 375 ASN A N 1
ATOM 2768 C CA A ASN A 1 383 ? 102.221 58.711 10.944 0.60 20.47 375 ASN A CA 1
ATOM 2769 C CA B ASN A 1 383 ? 102.223 58.715 10.945 0.40 20.56 375 ASN A CA 1
ATOM 2770 C C . ASN A 1 383 ? 102.089 57.463 10.074 1.00 19.55 375 ASN A C 1
ATOM 2771 O O . ASN A 1 383 ? 101.755 56.379 10.553 1.00 19.24 375 ASN A O 1
ATOM 2780 N N . LEU A 1 384 ? 102.356 57.613 8.784 1.00 18.12 376 LEU A N 1
ATOM 2781 C CA . LEU A 1 384 ? 102.070 56.552 7.853 1.00 17.68 376 LEU A CA 1
ATOM 2782 C C . LEU A 1 384 ? 103.159 55.500 7.699 1.00 18.21 376 LEU A C 1
ATOM 2783 O O . LEU A 1 384 ? 103.024 54.615 6.841 1.00 17.17 376 LEU A O 1
ATOM 2788 N N . LYS A 1 385 ? 104.224 55.581 8.493 1.00 19.03 377 LYS A N 1
ATOM 2789 C CA . LYS A 1 385 ? 105.213 54.501 8.552 1.00 20.81 377 LYS A CA 1
ATOM 2790 C C . LYS A 1 385 ? 104.991 53.561 9.730 1.00 22.14 377 LYS A C 1
ATOM 2791 O O . LYS A 1 385 ? 105.773 52.615 9.941 1.00 23.94 377 LYS A O 1
ATOM 2797 N N . SER A 1 386 ? 103.924 53.797 10.482 1.00 21.74 378 SER A N 1
ATOM 2798 C CA A SER A 1 386 ? 103.557 52.910 11.589 0.60 21.77 378 SER A CA 1
ATOM 2799 C CA B SER A 1 386 ? 103.555 52.918 11.595 0.40 22.01 378 SER A CA 1
ATOM 2800 C C . SER A 1 386 ? 102.614 51.847 11.063 1.00 20.99 378 SER A C 1
ATOM 2801 O O . SER A 1 386 ? 101.915 52.083 10.067 1.00 19.85 378 SER A O 1
ATOM 2806 N N . PRO A 1 387 ? 102.584 50.676 11.720 1.00 21.12 379 PRO A N 1
ATOM 2807 C CA . PRO A 1 387 ? 101.778 49.555 11.221 1.00 20.62 379 PRO A CA 1
ATOM 2808 C C . PRO A 1 387 ? 100.284 49.683 11.605 1.00 20.91 379 PRO A C 1
ATOM 2809 O O . PRO A 1 387 ? 99.759 48.919 12.419 1.00 21.80 379 PRO A O 1
ATOM 2813 N N . ILE A 1 388 ? 99.630 50.646 10.968 1.00 20.56 380 ILE A N 1
ATOM 2814 C CA . ILE A 1 388 ? 98.244 51.025 11.234 1.00 21.18 380 ILE A CA 1
ATOM 2815 C C . ILE A 1 388 ? 97.271 50.527 10.158 1.00 20.04 380 ILE A C 1
ATOM 2816 O O . ILE A 1 388 ? 96.055 50.794 10.225 1.00 20.57 380 ILE A O 1
ATOM 2821 N N . PHE A 1 389 ? 97.746 49.800 9.155 1.00 18.03 381 PHE A N 1
ATOM 2822 C CA . PHE A 1 389 ? 96.949 49.641 7.941 1.00 17.04 381 PHE A CA 1
ATOM 2823 C C . PHE A 1 389 ? 95.974 48.501 7.893 1.00 17.29 381 PHE A C 1
ATOM 2824 O O . PHE A 1 389 ? 94.947 48.610 7.221 1.00 16.20 381 PHE A O 1
ATOM 2832 N N . LYS A 1 390 ? 96.240 47.407 8.599 1.00 18.52 382 LYS A N 1
ATOM 2833 C CA A LYS A 1 390 ? 95.305 46.289 8.578 0.60 19.07 382 LYS A CA 1
ATOM 2834 C CA B LYS A 1 390 ? 95.314 46.274 8.617 0.40 18.83 382 LYS A CA 1
ATOM 2835 C C . LYS A 1 390 ? 93.906 46.734 8.994 1.00 18.70 382 LYS A C 1
ATOM 2836 O O . LYS A 1 390 ? 92.922 46.304 8.382 1.00 17.87 382 LYS A O 1
ATOM 2847 N N . LYS A 1 391 ? 93.810 47.636 9.980 1.00 18.93 383 LYS A N 1
ATOM 2848 C CA . LYS A 1 391 ? 92.507 48.153 10.425 1.00 20.66 383 LYS A CA 1
ATOM 2849 C C . LYS A 1 391 ? 91.748 48.885 9.326 1.00 18.23 383 LYS A C 1
ATOM 2850 O O . LYS A 1 391 ? 90.528 48.857 9.325 1.00 17.98 383 LYS A O 1
ATOM 2856 N N . THR A 1 392 ? 92.447 49.489 8.365 1.00 16.14 384 THR A N 1
ATOM 2857 C CA . THR A 1 392 ? 91.758 50.241 7.310 1.00 15.50 384 THR A CA 1
ATOM 2858 C C . THR A 1 392 ? 91.141 49.367 6.231 1.00 14.89 384 THR A C 1
ATOM 2859 O O . THR A 1 392 ? 90.314 49.832 5.477 1.00 14.77 384 THR A O 1
ATOM 2863 N N . SER A 1 393 ? 91.533 48.094 6.190 1.00 15.20 385 SER A N 1
ATOM 2864 C CA . SER A 1 393 ? 91.327 47.247 5.001 1.00 15.07 385 SER A CA 1
ATOM 2865 C C . SER A 1 393 ? 89.987 46.541 4.973 1.00 15.68 385 SER A C 1
ATOM 2866 O O . SER A 1 393 ? 89.674 45.885 4.004 1.00 14.30 385 SER A O 1
ATOM 2869 N N . SER A 1 394 ? 89.206 46.711 6.033 1.00 15.66 386 SER A N 1
ATOM 2870 C CA A SER A 1 394 ? 87.784 46.383 6.012 0.50 16.13 386 SER A CA 1
ATOM 2871 C CA B SER A 1 394 ? 87.787 46.406 5.975 0.50 16.15 386 SER A CA 1
ATOM 2872 C C . SER A 1 394 ? 87.056 47.461 6.775 1.00 16.20 386 SER A C 1
ATOM 2873 O O . SER A 1 394 ? 87.585 47.991 7.737 1.00 18.08 386 SER A O 1
ATOM 2878 N N . GLY A 1 395 ? 85.859 47.798 6.331 1.00 16.06 387 GLY A N 1
ATOM 2879 C CA . GLY A 1 395 ? 85.059 48.792 7.015 1.00 16.12 387 GLY A CA 1
ATOM 2880 C C . GLY A 1 395 ? 85.142 50.181 6.445 1.00 15.86 387 GLY A C 1
ATOM 2881 O O . GLY A 1 395 ? 84.499 51.083 6.963 1.00 17.30 387 GLY A O 1
ATOM 2882 N N . GLY A 1 396 ? 85.907 50.355 5.376 1.00 14.29 388 GLY A N 1
ATOM 2883 C CA . GLY A 1 396 ? 86.088 51.671 4.761 1.00 13.88 388 GLY A CA 1
ATOM 2884 C C . GLY A 1 396 ? 87.284 52.378 5.383 1.00 13.66 388 GLY A C 1
ATOM 2885 O O . GLY A 1 396 ? 87.565 52.257 6.568 1.00 14.11 388 GLY A O 1
ATOM 2886 N N . HIS A 1 397 ? 88.034 53.107 4.570 1.00 13.10 389 HIS A N 1
ATOM 2887 C CA . HIS A 1 397 ? 89.178 53.853 5.059 1.00 13.15 389 HIS A CA 1
ATOM 2888 C C . HIS A 1 397 ? 88.800 55.168 5.703 1.00 14.21 389 HIS A C 1
ATOM 2889 O O . HIS A 1 397 ? 89.616 55.752 6.423 1.00 14.32 389 HIS A O 1
ATOM 2896 N N . PHE A 1 398 ? 87.576 55.624 5.463 1.00 14.47 390 PHE A N 1
ATOM 2897 C CA . PHE A 1 398 ? 87.165 56.970 5.861 1.00 15.09 390 PHE A CA 1
ATOM 2898 C C . PHE A 1 398 ? 85.907 56.934 6.711 1.00 16.53 390 PHE A C 1
ATOM 2899 O O . PHE A 1 398 ? 85.147 55.969 6.668 1.00 17.34 390 PHE A O 1
ATOM 2907 N N . GLY A 1 399 ? 85.698 58.011 7.476 1.00 17.54 391 GLY A N 1
ATOM 2908 C CA . GLY A 1 399 ? 84.580 58.087 8.382 1.00 19.17 391 GLY A CA 1
ATOM 2909 C C . GLY A 1 399 ? 84.739 57.201 9.611 1.00 21.00 391 GLY A C 1
ATOM 2910 O O . GLY A 1 399 ? 83.744 56.787 10.208 1.00 23.63 391 GLY A O 1
ATOM 2911 N N . ARG A 1 400 ? 85.985 56.907 9.969 1.00 21.00 392 ARG A N 1
ATOM 2912 C CA . ARG A 1 400 ? 86.341 55.990 11.036 1.00 22.61 392 ARG A CA 1
ATOM 2913 C C . ARG A 1 400 ? 86.790 56.719 12.287 1.00 24.30 392 ARG A C 1
ATOM 2914 O O . ARG A 1 400 ? 87.481 57.721 12.222 1.00 25.22 392 ARG A O 1
ATOM 2922 N N . SER A 1 401 ? 86.440 56.166 13.446 1.00 25.16 393 SER A N 1
ATOM 2923 C CA . SER A 1 401 ? 86.723 56.820 14.702 1.00 28.23 393 SER A CA 1
ATOM 2924 C C . SER A 1 401 ? 88.033 56.402 15.378 1.00 29.08 393 SER A C 1
ATOM 2925 O O . SER A 1 401 ? 88.437 57.015 16.363 1.00 29.65 393 SER A O 1
ATOM 2928 N N . GLU A 1 402 ? 88.713 55.388 14.855 1.00 29.21 394 GLU A N 1
ATOM 2929 C CA . GLU A 1 402 ? 89.901 54.871 15.534 1.00 30.77 394 GLU A CA 1
ATOM 2930 C C . GLU A 1 402 ? 90.983 55.949 15.642 1.00 31.96 394 GLU A C 1
ATOM 2931 O O . GLU A 1 402 ? 91.294 56.666 14.690 1.00 29.18 394 GLU A O 1
ATOM 2937 N N . LYS A 1 403 ? 91.533 56.081 16.840 1.00 33.93 395 LYS A N 1
ATOM 2938 C CA . LYS A 1 403 ? 92.329 57.260 17.203 1.00 35.82 395 LYS A CA 1
ATOM 2939 C C . LYS A 1 403 ? 93.548 57.403 16.308 1.00 36.23 395 LYS A C 1
ATOM 2940 O O . LYS A 1 403 ? 94.051 58.522 16.061 1.00 38.20 395 LYS A O 1
ATOM 2942 N N . GLU A 1 404 ? 94.010 56.271 15.797 1.00 34.05 396 GLU A N 1
ATOM 2943 C CA . GLU A 1 404 ? 95.211 56.259 15.007 1.00 34.48 396 GLU A CA 1
ATOM 2944 C C . GLU A 1 404 ? 95.039 56.720 13.549 1.00 32.37 396 GLU A C 1
ATOM 2945 O O . GLU A 1 404 ? 96.062 56.957 12.900 1.00 38.65 396 GLU A O 1
ATOM 2951 N N . PHE A 1 405 ? 93.791 56.731 13.029 1.00 26.98 397 PHE A N 1
ATOM 2952 C CA A PHE A 1 405 ? 93.537 57.285 11.693 0.50 24.32 397 PHE A CA 1
ATOM 2953 C CA B PHE A 1 405 ? 93.411 57.255 11.694 0.50 24.87 397 PHE A CA 1
ATOM 2954 C C . PHE A 1 405 ? 93.526 58.796 11.765 1.00 24.01 397 PHE A C 1
ATOM 2955 O O . PHE A 1 405 ? 92.480 59.472 11.921 1.00 22.67 397 PHE A O 1
ATOM 2970 N N . LEU A 1 406 ? 94.724 59.341 11.687 1.00 23.11 398 LEU A N 1
ATOM 2971 C CA . LEU A 1 406 ? 94.903 60.786 11.847 1.00 23.30 398 LEU A CA 1
ATOM 2972 C C . LEU A 1 406 ? 94.240 61.620 10.766 1.00 21.38 398 LEU A C 1
ATOM 2973 O O . LEU A 1 406 ? 93.948 62.808 10.961 1.00 21.88 398 LEU A O 1
ATOM 2978 N N . TRP A 1 407 ? 94.013 61.008 9.610 1.00 18.81 399 TRP A N 1
ATOM 2979 C CA . TRP A 1 407 ? 93.282 61.699 8.542 1.00 17.69 399 TRP A CA 1
ATOM 2980 C C . TRP A 1 407 ? 91.810 61.933 8.839 1.00 17.91 399 TRP A C 1
ATOM 2981 O O . TRP A 1 407 ? 91.103 62.596 8.065 1.00 17.67 399 TRP A O 1
ATOM 2992 N N . GLU A 1 408 ? 91.329 61.372 9.963 1.00 18.45 400 GLU A N 1
ATOM 2993 C CA . GLU A 1 408 ? 89.952 61.578 10.392 1.00 18.91 400 GLU A CA 1
ATOM 2994 C C . GLU A 1 408 ? 89.818 62.572 11.537 1.00 20.16 400 GLU A C 1
ATOM 2995 O O . GLU A 1 408 ? 88.704 62.812 12.022 1.00 21.31 400 GLU A O 1
ATOM 3001 N N . LYS A 1 409 ? 90.923 63.175 11.944 1.00 20.83 401 LYS A N 1
ATOM 3002 C CA . LYS A 1 409 ? 90.917 64.164 13.038 1.00 22.58 401 LYS A CA 1
ATOM 3003 C C . LYS A 1 409 ? 91.000 65.571 12.433 1.00 23.19 401 LYS A C 1
ATOM 3004 O O . LYS A 1 409 ? 92.076 66.026 12.072 1.00 23.89 401 LYS A O 1
ATOM 3006 N N . PRO A 1 410 ? 89.861 66.263 12.302 1.00 24.35 402 PRO A N 1
ATOM 3007 C CA . PRO A 1 410 ? 89.853 67.482 11.498 1.00 24.70 402 PRO A CA 1
ATOM 3008 C C . PRO A 1 410 ? 90.607 68.640 12.124 1.00 26.50 402 PRO A C 1
ATOM 3009 O O . PRO A 1 410 ? 90.705 68.714 13.339 1.00 27.49 402 PRO A O 1
ATOM 3013 N N . ILE A 1 411 ? 91.139 69.496 11.264 1.00 26.84 403 ILE A N 1
ATOM 3014 C CA . ILE A 1 411 ? 91.828 70.729 11.635 1.00 28.85 403 ILE A CA 1
ATOM 3015 C C . ILE A 1 411 ? 90.814 71.851 11.519 1.00 29.56 403 ILE A C 1
ATOM 3016 O O . ILE A 1 411 ? 90.062 71.940 10.548 1.00 29.11 403 ILE A O 1
ATOM 3021 N N . ILE A 1 412 ? 90.805 72.749 12.493 1.00 31.78 404 ILE A N 1
ATOM 3022 C CA . ILE A 1 412 ? 89.923 73.905 12.409 1.00 33.96 404 ILE A CA 1
ATOM 3023 C C . ILE A 1 412 ? 90.534 74.930 11.466 1.00 34.39 404 ILE A C 1
ATOM 3024 O O . ILE A 1 412 ? 91.663 75.359 11.682 1.00 35.81 404 ILE A O 1
ATOM 3029 N N . LEU A 1 413 ? 89.781 75.312 10.434 1.00 33.97 405 LEU A N 1
ATOM 3030 C CA . LEU A 1 413 ? 90.208 76.265 9.412 1.00 34.72 405 LEU A CA 1
ATOM 3031 C C . LEU A 1 413 ? 89.295 77.506 9.402 1.00 36.25 405 LEU A C 1
ATOM 3032 O O . LEU A 1 413 ? 88.090 77.385 9.635 1.00 35.54 405 LEU A O 1
ATOM 3037 N N . GLN A 1 414 ? 89.856 78.680 9.094 1.00 37.84 406 GLN A N 1
ATOM 3038 C CA . GLN A 1 414 ? 89.064 79.928 9.023 1.00 40.28 406 GLN A CA 1
ATOM 3039 C C . GLN A 1 414 ? 89.592 80.791 7.880 1.00 41.46 406 GLN A C 1
ATOM 3040 O O . GLN A 1 414 ? 90.704 80.578 7.395 1.00 40.79 406 GLN A O 1
#

Solvent-accessible surface area: 15807 Å² total; per-residue (Å²): 126,111,70,87,58,50,5,62,2,8,3,5,0,8,1,9,2,0,0,1,14,0,0,0,8,0,0,16,13,0,5,120,100,14,64,100,3,29,0,22,2,63,1,24,3,74,71,22,72,0,58,0,70,12,74,6,50,35,187,14,134,17,99,44,73,48,30,0,57,46,6,0,117,94,5,14,0,60,28,88,92,48,1,0,13,42,122,97,5,90,19,91,64,51,43,129,115,21,50,130,161,67,12,34,40,2,73,67,148,74,99,103,87,62,17,0,0,11,66,126,16,82,5,31,0,0,0,0,75,29,20,186,50,20,1,0,13,0,4,23,5,0,7,8,0,3,124,42,5,21,134,9,39,91,76,36,65,129,70,138,21,70,5,8,24,2,9,0,85,2,66,0,15,0,22,0,55,60,55,88,14,38,8,80,33,39,41,0,58,18,0,48,0,26,2,0,7,32,105,114,12,111,46,142,78,0,89,55,29,0,46,82,58,0,0,108,144,32,5,55,96,129,26,41,64,194,123,14,148,64,52,10,1,76,87,30,162,39,4,107,0,0,0,32,60,72,47,1,67,15,18,144,30,39,74,7,3,5,2,4,46,20,27,36,46,21,49,15,18,6,3,0,31,5,3,9,30,0,27,1,0,0,6,0,0,0,0,10,0,0,19,0,0,9,107,26,42,4,9,18,23,0,14,0,40,0,16,4,8,82,14,83,14,151,39,109,53,35,98,12,37,2,59,70,14,31,114,98,84,55,82,46,113,31,0,52,99,19,1,92,157,71,17,44,8,31,0,6,24,0,9,79,92,3,70,2,67,32,60,18,0,81,108,0,0,32,25,1,0,5,17,41,114,52,96,58,3,69,0,12,50,38,73,125,8,102

CATH classification: 3.30.300.10 (+2 more: 3.30.300.10, 3.30.300.10)

Foldseek 3Di:
DKDKDKFKAKACQAQQLLQLLLLLLVLQQQLQVFLPKFWQWKWKFAQQEIEIEEAIDGPGDDPSLVSSLVSCVLLPQCDVLLPYRSVRGDYHYHYYHDDVVLVCLADPPDDLLWGAQSAWWKAKAKFFQADPLRADPNLQLNLQLNVQLSCCARVHDPDDDVFFGGTKMKMWMFMWDADQNHTHTQATAEIEIETAGDDPDAPVRQQVCSVPRGNPVRPDPNRYDPNYHYHYNVVRHHRHRRSHVDMYMHQPCQCSQHHRPPADGTRDGAGRGALSNCSHLVNLLNNQLQLQCCVLVQFRMKMKMWIHHRSGFATPDIFMDRSSGGDPPDDRVNSVVQCVVPDGRGSSVSCVQLVRSHSPRSVSSHSHNGSDDPPSSSSSVHDNTD

Radius of gyration: 21.33 Å; Cα contacts (8 Å, |Δi|>4): 992; chains: 1; bounding box: 64×62×34 Å